Protein AF-0000000087440697 (afdb_homodimer)

Foldseek 3Di:
DCPCPDPLSVVLLVLLVVLVVVLVVVVVVAQFDPPDDLVVRLCNGPLLVQLVVLQVQLVVVDPVDLSSVLSNLVSVLSSQLSSLSSVLVNCCCVLANVVSCCSNPPLSVVLVVLVVVLVVLVVVLVVLVVVVVPDDPVCVVVCPVSVVVNVVSCVVNVVSVVVSVVSSVVVVVCVVVSVVSVVVNVVSVVVSVVSSVVSNVVSVVVSVVSVVVVVVD/DCPCPDPLSVVLLVLLVVLVVVLVVVVVVAQFDPPDDLVVRLCRGPLLVQLVVLQVQLVVVDPVDLSSVLSNLVSVLSSQLSSLSSVLVNCCCVLANVVSCCSNPPLSVVLVVLVVVLVVLVVVLVVLVVVVVPDDPVCVVVCVVSVVCNVVSCVVNVVSVVVSVVSSVVVVVCVVVSVVSVVVNVVSVVVSVVSSVVSNVVSVVVSVVSVVVVVVD

Sequence (434 aa):
NHQLNSPIERRMELVRLVSHNAHKRLVTCLQGHIGTEAEKRHKKLPLTALSQAMQDGGSQLGEESLIGKMMDVCGEAENRLASELMQHEVQLERDILEPLNQLAEVDIPNILRQRKQLAKLVLDYDSARARYCTRTPELYHLTHDTILTAASGDVHVFLPQDQLSADMYNFSSKEGDYARYYVILVEAQADYHRRSLAALEGVLPTIQDTESDKGLLNHQLNSPIERRMELVRLVSHNAHKRLVTCLQGHIGTEAEKRHKKLPLTALSQAMQDGGSQLGEESLIGKMMDVCGEAENRLASELMQHEVQLERDILEPLNQLAEVDIPNILRQRKQLAKLVLDYDSARARYCTRTPELYHLTHDTILTAASGDVHVFLPQDQLSADMYNFSSKEGDYARYYVILVEAQADYHRRSLAALEGVLPTIQDTESDKGLL

Radius of gyration: 35.98 Å; Cα contacts (8 Å, |Δi|>4): 447; chains: 2; bounding box: 51×128×80 Å

InterPro domains:
  IPR004148 BAR domain [PF03114] (8-207)
  IPR004148 BAR domain [PS51021] (1-216)
  IPR004148 BAR domain [SM00721] (3-209)
  IPR027267 AH/BAR domain superfamily [G3DSA:1.20.1270.60] (6-212)
  IPR027267 AH/BAR domain superfamily [SSF103657] (8-209)
  IPR047165 Rho GTPase-activating protein 17/44/SH3BP1-like [PTHR14130] (7-132)

Structure (mmCIF, N/CA/C/O backbone):
data_AF-0000000087440697-model_v1
#
loop_
_entity.id
_entity.type
_entity.pdbx_description
1 polymer 'Rho GTPase activating protein 17b'
#
loop_
_atom_site.group_PDB
_atom_site.id
_atom_site.type_symbol
_atom_site.label_atom_id
_atom_site.label_alt_id
_atom_site.label_comp_id
_atom_site.label_asym_id
_atom_site.label_entity_id
_atom_site.label_seq_id
_atom_site.pdbx_PDB_ins_code
_atom_site.Cartn_x
_atom_site.Cartn_y
_atom_site.Cartn_z
_atom_site.occupancy
_atom_site.B_iso_or_equiv
_atom_site.auth_seq_id
_atom_site.auth_comp_id
_atom_site.auth_asym_id
_atom_site.auth_atom_id
_atom_site.pdbx_PDB_model_num
ATOM 1 N N . ASN A 1 1 ? -19.766 42.406 14.82 1 26.94 1 ASN A N 1
ATOM 2 C CA . ASN A 1 1 ? -19.609 41.188 14.031 1 26.94 1 ASN A CA 1
ATOM 3 C C . ASN A 1 1 ? -18.141 40.844 13.805 1 26.94 1 ASN A C 1
ATOM 5 O O . ASN A 1 1 ? -17.531 41.312 12.836 1 26.94 1 ASN A O 1
ATOM 9 N N . HIS A 1 2 ? -17.141 40.938 14.695 1 36.47 2 HIS A N 1
ATOM 10 C CA . HIS A 1 2 ? -15.688 40.938 14.719 1 36.47 2 HIS A CA 1
ATOM 11 C C . HIS A 1 2 ? -15.109 39.656 14.148 1 36.47 2 HIS A C 1
ATOM 13 O O . HIS A 1 2 ? -15.234 38.594 14.75 1 36.47 2 HIS A O 1
ATOM 19 N N . GLN A 1 3 ? -15.039 39.344 12.766 1 42.44 3 GLN A N 1
ATOM 20 C CA . GLN A 1 3 ? -14.531 38.469 11.719 1 42.44 3 GLN A CA 1
ATOM 21 C C . GLN A 1 3 ? -13.172 37.875 12.109 1 42.44 3 GLN A C 1
ATOM 23 O O . GLN A 1 3 ? -12.453 38.438 12.922 1 42.44 3 GLN A O 1
ATOM 28 N N . LEU A 1 4 ? -12.844 36.656 12.078 1 46.19 4 LEU A N 1
ATOM 29 C CA . LEU A 1 4 ? -11.516 36.062 12.07 1 46.19 4 LEU A CA 1
ATOM 30 C C . LEU A 1 4 ? -10.484 37.031 11.523 1 46.19 4 LEU A C 1
ATOM 32 O O . LEU A 1 4 ? -10.383 37.219 10.305 1 46.19 4 LEU A O 1
ATOM 36 N N . ASN A 1 5 ? -10.453 38.344 12.117 1 55.78 5 ASN A N 1
ATOM 37 C CA . ASN A 1 5 ? -10 39.594 11.484 1 55.78 5 ASN A CA 1
ATOM 38 C C . ASN A 1 5 ? -8.477 39.656 11.406 1 55.78 5 ASN A C 1
ATOM 40 O O . ASN A 1 5 ? -7.922 40.438 10.648 1 55.78 5 ASN A O 1
ATOM 44 N N . SER A 1 6 ? -7.633 38.812 12.297 1 70.56 6 SER A N 1
ATOM 45 C CA . SER A 1 6 ? -6.199 39.062 12.211 1 70.56 6 SER A CA 1
ATOM 46 C C . SER A 1 6 ? -5.52 38.125 11.227 1 70.56 6 SER A C 1
ATOM 48 O O . SER A 1 6 ? -6.047 37.062 10.922 1 70.56 6 SER A O 1
ATOM 50 N N . PRO A 1 7 ? -4.723 38.625 10.414 1 80.69 7 PRO A N 1
ATOM 51 C CA . PRO A 1 7 ? -3.92 37.812 9.477 1 80.69 7 PRO A CA 1
ATOM 52 C C . PRO A 1 7 ? -3.42 36.531 10.086 1 80.69 7 PRO A C 1
ATOM 54 O O . PRO A 1 7 ? -3.391 35.5 9.406 1 80.69 7 PRO A O 1
ATOM 57 N N . ILE A 1 8 ? -3.346 36.438 11.352 1 83.81 8 ILE A N 1
ATOM 58 C CA . ILE A 1 8 ? -2.816 35.25 12.008 1 83.81 8 ILE A CA 1
ATOM 59 C C . ILE A 1 8 ? -3.922 34.219 12.164 1 83.81 8 ILE A C 1
ATOM 61 O O . ILE A 1 8 ? -3.674 33 12.023 1 83.81 8 ILE A O 1
ATOM 65 N N . GLU A 1 9 ? -5.113 34.625 12.438 1 85.69 9 GLU A N 1
ATOM 66 C CA . GLU A 1 9 ? -6.242 33.719 12.602 1 85.69 9 GLU A CA 1
ATOM 67 C C . GLU A 1 9 ? -6.555 33 11.297 1 85.69 9 GLU A C 1
ATOM 69 O O . GLU A 1 9 ? -6.828 31.781 11.305 1 85.69 9 GLU A O 1
ATOM 74 N N . ARG A 1 10 ? -6.578 33.719 10.344 1 89.5 10 ARG A N 1
ATOM 75 C CA . ARG A 1 10 ? -6.824 33.125 9.039 1 89.5 10 ARG A CA 1
ATOM 76 C C . ARG A 1 10 ? -5.762 32.094 8.703 1 89.5 10 ARG A C 1
ATOM 78 O O . ARG A 1 10 ? -6.074 31.016 8.18 1 89.5 10 ARG A O 1
ATOM 85 N N . ARG A 1 11 ? -4.551 32.344 8.984 1 91.19 11 ARG A N 1
ATOM 86 C CA . ARG A 1 11 ? -3.449 31.422 8.742 1 91.19 11 ARG A CA 1
ATOM 87 C C . ARG A 1 11 ? -3.605 30.156 9.578 1 91.19 11 ARG A C 1
ATOM 89 O O . ARG A 1 11 ? -3.365 29.047 9.094 1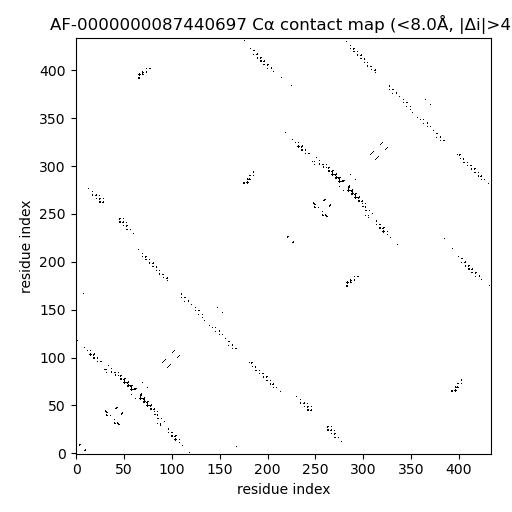 91.19 11 ARG A O 1
ATOM 96 N N . MET A 1 12 ? -3.979 30.359 10.781 1 93.12 12 MET A N 1
ATOM 97 C CA . MET A 1 12 ? -4.184 29.234 11.672 1 93.12 12 MET A CA 1
ATOM 98 C C . MET A 1 12 ? -5.262 28.297 11.133 1 93.12 12 MET A C 1
ATOM 100 O O . MET A 1 12 ? -5.094 27.078 11.133 1 93.12 12 MET A O 1
ATOM 104 N N . GLU A 1 13 ? -6.324 28.891 10.695 1 94.12 13 GLU A N 1
ATOM 105 C CA . GLU A 1 13 ? -7.414 28.094 10.148 1 94.12 13 GLU A CA 1
ATOM 106 C C . GLU A 1 13 ? -6.969 27.328 8.906 1 94.12 13 GLU A C 1
ATOM 108 O O . GLU A 1 13 ? -7.352 26.172 8.711 1 94.12 13 GLU A O 1
ATOM 113 N N . LEU A 1 14 ? -6.227 28.016 8.094 1 95.44 14 LEU A N 1
ATOM 114 C CA . LEU A 1 14 ? -5.727 27.375 6.883 1 95.44 14 LEU A CA 1
ATOM 115 C C . LEU A 1 14 ? -4.781 26.234 7.223 1 95.44 14 LEU A C 1
ATOM 117 O O . LEU A 1 14 ? -4.859 25.156 6.621 1 95.44 14 LEU A O 1
ATOM 121 N N . VAL A 1 15 ? -3.863 26.438 8.172 1 96.44 15 VAL A N 1
ATOM 122 C CA . VAL A 1 15 ? -2.934 25.406 8.602 1 96.44 15 VAL A CA 1
ATOM 123 C C . VAL A 1 15 ? -3.709 24.219 9.164 1 96.44 15 VAL A C 1
ATOM 125 O O . VAL A 1 15 ? -3.367 23.062 8.898 1 96.44 15 VAL A O 1
ATOM 128 N N . ARG A 1 16 ? -4.695 24.484 9.953 1 97.38 16 ARG A N 1
ATOM 129 C CA . ARG A 1 16 ? -5.555 23.438 10.492 1 97.38 16 ARG A CA 1
ATOM 130 C C . ARG A 1 16 ? -6.164 22.594 9.367 1 97.38 16 ARG A C 1
ATOM 132 O O . ARG A 1 16 ? -6.09 21.375 9.398 1 97.38 16 ARG A O 1
ATOM 139 N N . LEU A 1 17 ? -6.734 23.297 8.406 1 97.94 17 LEU A N 1
ATOM 140 C CA . LEU A 1 17 ? -7.434 22.641 7.309 1 97.94 17 LEU A CA 1
ATOM 141 C C . LEU A 1 17 ? -6.477 21.766 6.496 1 97.94 17 LEU A C 1
ATOM 143 O O . LEU A 1 17 ? -6.785 20.609 6.195 1 97.94 17 LEU A O 1
ATOM 147 N N . VAL A 1 18 ? -5.371 22.328 6.125 1 97.81 18 VAL A N 1
ATOM 148 C CA . VAL A 1 18 ? -4.445 21.594 5.266 1 97.81 18 VAL A CA 1
ATOM 149 C C . VAL A 1 18 ? -3.848 20.422 6.031 1 97.81 18 VAL A C 1
ATOM 151 O O . VAL A 1 18 ? -3.604 19.359 5.457 1 97.81 18 VAL A O 1
ATOM 154 N N . SER A 1 19 ? -3.594 20.578 7.32 1 98.19 19 SER A N 1
ATOM 155 C CA . SER A 1 19 ? -3.1 19.484 8.148 1 98.19 19 SER A CA 1
ATOM 156 C C . SER A 1 19 ? -4.129 18.359 8.25 1 98.19 19 SER A C 1
ATOM 158 O O . SER A 1 19 ? -3.781 17.188 8.18 1 98.19 19 SER A O 1
ATOM 160 N N . HIS A 1 20 ? -5.34 18.766 8.398 1 98.44 20 HIS A N 1
ATOM 161 C CA . HIS A 1 20 ? -6.43 17.797 8.461 1 98.44 20 HIS A CA 1
ATOM 162 C C . HIS A 1 20 ? -6.523 16.984 7.164 1 98.44 20 HIS A C 1
ATOM 164 O O . HIS A 1 20 ? -6.637 15.766 7.199 1 98.44 20 HIS A O 1
ATOM 170 N N . ASN A 1 21 ? -6.508 17.641 6.102 1 98.44 21 ASN A N 1
ATOM 171 C CA . ASN A 1 21 ? -6.621 16.984 4.805 1 98.44 21 ASN A CA 1
ATOM 172 C C . ASN A 1 21 ? -5.449 16.031 4.551 1 98.44 21 ASN A C 1
ATOM 174 O O . ASN A 1 21 ? -5.645 14.906 4.082 1 98.44 21 ASN A O 1
ATOM 178 N N . ALA A 1 22 ? -4.25 16.516 4.805 1 98.38 22 ALA A N 1
ATOM 179 C CA . ALA A 1 22 ? -3.066 15.672 4.633 1 98.38 22 ALA A CA 1
ATOM 180 C C . ALA A 1 22 ? -3.145 14.43 5.52 1 98.38 22 ALA A C 1
ATOM 182 O O . ALA A 1 22 ? -2.805 13.328 5.086 1 98.38 22 ALA A O 1
ATOM 183 N N . HIS A 1 23 ? -3.582 14.656 6.754 1 98.38 23 HIS A N 1
ATOM 184 C CA . HIS A 1 23 ? -3.754 13.547 7.684 1 98.38 23 HIS A CA 1
ATOM 185 C C . HIS A 1 23 ? -4.723 12.508 7.133 1 98.38 23 HIS A C 1
ATOM 187 O O . HIS A 1 23 ? -4.398 11.32 7.082 1 98.38 23 HIS A O 1
ATOM 193 N N . LYS A 1 24 ? -5.84 12.953 6.734 1 98.31 24 LYS A N 1
ATOM 194 C CA . LYS A 1 24 ? -6.891 12.078 6.234 1 98.31 24 LYS A CA 1
ATOM 195 C C . LYS A 1 24 ? -6.398 11.25 5.051 1 98.31 24 LYS A C 1
ATOM 197 O O . LYS A 1 24 ? -6.621 10.039 5 1 98.31 24 LYS A O 1
ATOM 202 N N . ARG A 1 25 ? -5.777 11.867 4.125 1 98.44 25 ARG A N 1
ATOM 203 C CA . ARG A 1 25 ? -5.305 11.18 2.928 1 98.44 25 ARG A CA 1
ATOM 204 C C . ARG A 1 25 ? -4.176 10.211 3.264 1 98.44 25 ARG A C 1
ATOM 206 O O . ARG A 1 25 ? -4.086 9.125 2.68 1 98.44 25 ARG A O 1
ATOM 213 N N . LEU A 1 26 ? -3.264 10.617 4.148 1 98.31 26 LEU A N 1
ATOM 214 C CA . LEU A 1 26 ? -2.166 9.742 4.531 1 98.31 26 LEU A CA 1
ATOM 215 C C . LEU A 1 26 ? -2.689 8.477 5.195 1 98.31 26 LEU A C 1
ATOM 217 O O . LEU A 1 26 ? -2.154 7.387 4.973 1 98.31 26 LEU A O 1
ATOM 221 N N . VAL A 1 27 ? -3.75 8.602 5.984 1 97.69 27 VAL A N 1
ATOM 222 C CA . VAL A 1 27 ? -4.371 7.461 6.648 1 97.69 27 VAL A CA 1
ATOM 223 C C . VAL A 1 27 ? -4.797 6.43 5.605 1 97.69 27 VAL A C 1
ATOM 225 O O . VAL A 1 27 ? -4.621 5.227 5.809 1 97.69 27 VAL A O 1
ATOM 228 N N . THR A 1 28 ? -5.297 6.852 4.48 1 97.06 28 THR A N 1
ATOM 229 C CA . THR A 1 28 ? -5.805 5.957 3.443 1 97.06 28 THR A CA 1
ATOM 230 C C . THR A 1 28 ? -4.656 5.254 2.727 1 97.06 28 THR A C 1
ATOM 232 O O . THR A 1 28 ? -4.867 4.254 2.037 1 97.06 28 THR A O 1
ATOM 235 N N . CYS A 1 29 ? -3.434 5.77 2.881 1 96.75 29 CYS A N 1
ATOM 236 C CA . CYS A 1 29 ? -2.273 5.191 2.213 1 96.75 29 CYS A CA 1
ATOM 237 C C . CYS A 1 29 ? -1.708 4.023 3.016 1 96.75 29 CYS A C 1
ATOM 239 O O . CYS A 1 29 ? -0.913 3.236 2.5 1 96.75 29 CYS A O 1
ATOM 241 N N . LEU A 1 30 ? -2.041 3.934 4.266 1 95.12 30 LEU A N 1
ATOM 242 C CA . LEU A 1 30 ? -1.505 2.885 5.125 1 95.12 30 LEU A CA 1
ATOM 243 C C . LEU A 1 30 ? -2.289 1.588 4.953 1 95.12 30 LEU A C 1
ATOM 245 O O . LEU A 1 30 ? -3.512 1.614 4.793 1 95.12 30 LEU A O 1
ATOM 249 N N . GLN A 1 31 ? -1.649 0.537 5.023 1 93.06 31 GLN A N 1
ATOM 250 C CA . GLN A 1 31 ? -2.279 -0.767 4.848 1 93.06 31 GLN A CA 1
ATOM 251 C C . GLN A 1 31 ? -2.604 -1.41 6.195 1 93.06 31 GLN A C 1
ATOM 253 O O . GLN A 1 31 ? -3.508 -2.242 6.289 1 93.06 31 GLN A O 1
ATOM 258 N N . GLY A 1 32 ? -1.918 -1.052 7.172 1 89.38 32 GLY A N 1
ATOM 259 C CA . GLY A 1 32 ? -2.145 -1.592 8.5 1 89.38 32 GLY A CA 1
ATOM 260 C C . GLY A 1 32 ? -3.178 -0.812 9.297 1 89.38 32 GLY A C 1
ATOM 261 O O . GLY A 1 32 ? -3.508 0.323 8.945 1 89.38 32 GLY A O 1
ATOM 262 N 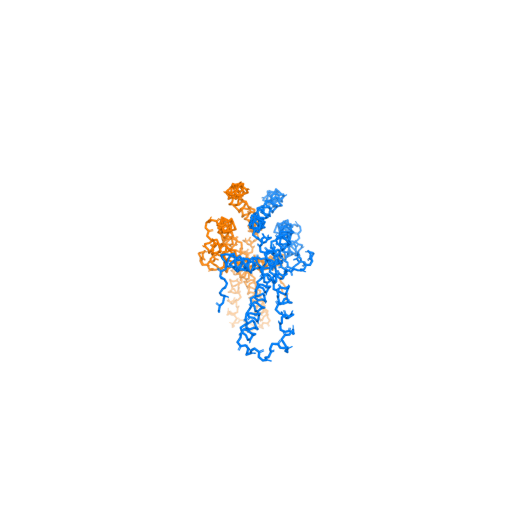N . HIS A 1 33 ? -3.688 -1.417 10.344 1 85.81 33 HIS A N 1
ATOM 263 C CA . HIS A 1 33 ? -4.66 -0.764 11.211 1 85.81 33 HIS A CA 1
ATOM 264 C C . HIS A 1 33 ? -3.98 0.217 12.164 1 85.81 33 HIS A C 1
ATOM 266 O O . HIS A 1 33 ? -3.174 -0.184 13.008 1 85.81 33 HIS A O 1
ATOM 272 N N . ILE A 1 34 ? -4.387 1.312 12.102 1 87 34 ILE A N 1
ATOM 273 C CA . ILE A 1 34 ? -3.82 2.385 12.906 1 87 34 ILE A CA 1
ATOM 274 C C . ILE A 1 34 ? -4.129 2.135 14.383 1 87 34 ILE A C 1
ATOM 276 O O . ILE A 1 34 ? -5.246 1.743 14.734 1 87 34 ILE A O 1
ATOM 280 N N . GLY A 1 35 ? -3.188 2.418 15.289 1 86.94 35 GLY A N 1
ATOM 281 C CA . GLY A 1 35 ? -3.396 2.318 16.734 1 86.94 35 GLY A CA 1
ATOM 282 C C . GLY A 1 35 ? -3.188 0.917 17.266 1 86.94 35 GLY A C 1
ATOM 283 O O . GLY A 1 35 ? -3.363 0.673 18.469 1 86.94 35 GLY A O 1
ATOM 284 N N . THR A 1 36 ? -2.896 0 16.406 1 88.38 36 THR A N 1
ATOM 285 C CA . THR A 1 36 ? -2.695 -1.382 16.828 1 88.38 36 THR A CA 1
ATOM 286 C C . THR A 1 36 ? -1.221 -1.647 17.125 1 88.38 36 THR A C 1
ATOM 288 O O . THR A 1 36 ? -0.343 -0.969 16.578 1 88.38 36 THR A O 1
ATOM 291 N N . GLU A 1 37 ? -1.002 -2.586 17.969 1 91.12 37 GLU A N 1
ATOM 292 C CA . GLU A 1 37 ? 0.368 -2.982 18.281 1 91.12 37 GLU A CA 1
ATOM 293 C C . GLU A 1 37 ? 1.081 -3.533 17.062 1 91.12 37 GLU A C 1
ATOM 295 O O . GLU A 1 37 ? 0.444 -4.094 16.156 1 91.12 37 GLU A O 1
ATOM 300 N N . ALA A 1 38 ? 2.391 -3.441 17.031 1 90.06 38 ALA A N 1
ATOM 301 C CA . ALA A 1 38 ? 3.229 -3.756 15.875 1 90.06 38 ALA A CA 1
ATOM 302 C C . ALA A 1 38 ? 3.02 -5.199 15.422 1 90.06 38 ALA A C 1
ATOM 304 O O . ALA A 1 38 ? 2.865 -5.465 14.227 1 90.06 38 ALA A O 1
ATOM 305 N N . GLU A 1 39 ? 2.986 -6.117 16.344 1 91.75 39 GLU A N 1
ATOM 306 C CA . GLU A 1 39 ? 2.865 -7.531 15.992 1 91.75 39 GLU A CA 1
ATOM 307 C C . GLU A 1 39 ? 1.515 -7.824 15.352 1 91.75 39 GLU A C 1
ATOM 309 O O . GLU A 1 39 ? 1.438 -8.57 14.367 1 91.75 39 GLU A O 1
ATOM 314 N N . LYS A 1 40 ? 0.496 -7.328 16 1 93.88 40 LYS A N 1
ATOM 315 C CA . LYS A 1 40 ? -0.843 -7.52 15.453 1 93.88 40 LYS A CA 1
ATOM 316 C C . LYS A 1 40 ? -0.977 -6.848 14.094 1 93.88 40 LYS A C 1
ATOM 318 O O . LYS A 1 40 ? -1.62 -7.387 13.188 1 93.88 40 LYS A O 1
ATOM 323 N N . ARG A 1 41 ? -0.348 -5.707 13.922 1 94.25 41 ARG A N 1
ATOM 324 C CA . ARG A 1 41 ? -0.374 -4.988 12.656 1 94.25 41 ARG A CA 1
ATOM 325 C C . ARG A 1 41 ? 0.33 -5.781 11.562 1 94.25 41 ARG A C 1
ATOM 327 O O . ARG A 1 41 ? -0.158 -5.855 10.43 1 94.25 41 ARG A O 1
ATOM 334 N N . HIS A 1 42 ? 1.446 -6.336 11.883 1 95.94 42 HIS A N 1
ATOM 335 C CA . HIS A 1 42 ? 2.207 -7.141 10.938 1 95.94 42 HIS A CA 1
ATOM 336 C C . HIS A 1 42 ? 1.369 -8.297 10.398 1 95.94 42 HIS A C 1
ATOM 338 O O . HIS A 1 42 ? 1.327 -8.531 9.188 1 95.94 42 HIS A O 1
ATOM 344 N N . LYS A 1 43 ? 0.688 -8.977 11.273 1 95.62 43 LYS A N 1
ATOM 345 C CA . LYS A 1 43 ? -0.087 -10.164 10.922 1 95.62 43 LYS A CA 1
ATOM 346 C C . LYS A 1 43 ? -1.256 -9.812 10.008 1 95.62 43 LYS A C 1
ATOM 348 O O . LYS A 1 43 ? -1.687 -10.633 9.195 1 95.62 43 LYS A O 1
ATOM 353 N N . LYS A 1 44 ? -1.712 -8.633 10.047 1 95.31 44 LYS A N 1
ATOM 354 C CA . LYS A 1 44 ? -2.912 -8.234 9.32 1 95.31 44 LYS A CA 1
ATOM 355 C C . LYS A 1 44 ? -2.557 -7.621 7.969 1 95.31 44 LYS A C 1
ATOM 357 O O . LYS A 1 44 ? -3.439 -7.359 7.148 1 95.31 44 LYS A O 1
ATOM 362 N N . LEU A 1 45 ? -1.271 -7.438 7.727 1 97.31 45 LEU A N 1
ATOM 363 C CA . LEU A 1 45 ? -0.847 -6.852 6.457 1 97.31 45 LEU A CA 1
ATOM 364 C C . LEU A 1 45 ? -1.092 -7.816 5.305 1 97.31 45 LEU A C 1
ATOM 366 O O . LEU A 1 45 ? -0.811 -9.016 5.418 1 97.31 45 LEU A O 1
ATOM 370 N N . PRO A 1 46 ? -1.661 -7.301 4.219 1 97.44 46 PRO A N 1
ATOM 371 C CA . PRO A 1 46 ? -1.806 -8.148 3.033 1 97.44 46 PRO A CA 1
ATOM 372 C C . PRO A 1 46 ? -0.494 -8.805 2.615 1 97.44 46 PRO A C 1
ATOM 374 O O . PRO A 1 46 ? -0.488 -9.969 2.199 1 97.44 46 PRO A O 1
ATOM 377 N N . LEU A 1 47 ? 0.564 -8.133 2.768 1 97.75 47 LEU A N 1
ATOM 378 C CA . LEU A 1 47 ? 1.875 -8.664 2.406 1 97.75 47 LEU A CA 1
ATOM 379 C C . LEU A 1 47 ? 2.23 -9.867 3.271 1 97.75 47 LEU A C 1
ATOM 381 O O . LEU A 1 47 ? 2.869 -10.805 2.797 1 97.75 47 LEU A O 1
ATOM 385 N N . THR A 1 48 ? 1.855 -9.789 4.531 1 98.44 48 THR A N 1
ATOM 386 C CA . THR A 1 48 ? 2.076 -10.938 5.41 1 98.44 48 THR A CA 1
ATOM 387 C C . THR A 1 48 ? 1.257 -12.133 4.945 1 98.44 48 THR A C 1
ATOM 389 O O . THR A 1 48 ? 1.748 -13.266 4.945 1 98.44 48 THR A O 1
ATOM 392 N N . ALA A 1 49 ? 0.062 -11.875 4.566 1 98.44 49 ALA A N 1
ATOM 393 C CA . ALA A 1 49 ? -0.801 -12.945 4.07 1 98.44 49 ALA A CA 1
ATOM 394 C C . ALA A 1 49 ? -0.225 -13.578 2.805 1 98.44 49 ALA A C 1
ATOM 396 O O . ALA A 1 49 ? -0.289 -14.797 2.627 1 98.44 49 ALA A O 1
ATOM 397 N N . LEU A 1 50 ? 0.312 -12.781 1.956 1 98.56 50 LEU A N 1
ATOM 398 C CA . LEU A 1 50 ? 0.963 -13.281 0.75 1 98.56 50 LEU A CA 1
ATOM 399 C C . LEU A 1 50 ? 2.164 -14.156 1.102 1 98.56 50 LEU A C 1
ATOM 401 O O . LEU A 1 50 ? 2.332 -15.242 0.542 1 98.56 50 LEU A O 1
ATOM 405 N N . SER A 1 51 ? 2.98 -13.641 1.995 1 98.62 51 SER A N 1
ATOM 406 C CA . SER A 1 51 ? 4.137 -14.406 2.451 1 98.62 51 SER A CA 1
ATOM 407 C C . SER A 1 51 ? 3.727 -15.781 2.969 1 98.62 51 SER A C 1
ATOM 409 O O . SER A 1 51 ? 4.312 -16.797 2.588 1 98.62 51 SER A O 1
ATOM 411 N N . GLN A 1 52 ? 2.709 -15.766 3.746 1 98.56 52 GLN A N 1
ATOM 412 C CA . GLN A 1 52 ? 2.246 -17.016 4.344 1 98.56 52 GLN A CA 1
ATOM 413 C C . GLN A 1 52 ? 1.706 -17.969 3.281 1 98.56 52 GLN A C 1
ATOM 415 O O . GLN A 1 52 ? 1.959 -19.172 3.334 1 98.56 52 GLN A O 1
ATOM 420 N N . ALA A 1 53 ? 0.974 -17.438 2.385 1 98.5 53 ALA A N 1
ATOM 421 C CA . ALA A 1 53 ? 0.441 -18.25 1.3 1 98.5 53 ALA A CA 1
ATOM 422 C C . ALA A 1 53 ? 1.566 -18.891 0.494 1 98.5 53 ALA A C 1
ATOM 424 O O . ALA A 1 53 ? 1.48 -20.062 0.12 1 98.5 53 ALA A O 1
ATOM 425 N N . MET A 1 54 ? 2.604 -18.172 0.229 1 97.88 54 MET A N 1
ATOM 426 C CA . MET A 1 54 ? 3.734 -18.672 -0.547 1 97.88 54 MET A CA 1
ATOM 427 C C . MET A 1 54 ? 4.512 -19.719 0.24 1 97.88 54 MET A C 1
ATOM 429 O O . MET A 1 54 ? 4.871 -20.781 -0.3 1 97.88 54 MET A O 1
ATOM 433 N N . GLN A 1 55 ? 4.695 -19.469 1.485 1 97.81 55 GLN A N 1
ATOM 434 C CA . GLN A 1 55 ? 5.414 -20.422 2.314 1 97.81 55 GLN A CA 1
ATOM 435 C C . GLN A 1 55 ? 4.613 -21.719 2.475 1 97.81 55 GLN A C 1
ATOM 437 O O . GLN A 1 55 ? 5.184 -22.812 2.436 1 97.81 55 GLN A O 1
ATOM 442 N N . ASP A 1 56 ? 3.326 -21.547 2.66 1 98.06 56 ASP A N 1
ATOM 443 C CA . ASP A 1 56 ? 2.455 -22.719 2.721 1 98.06 56 ASP A CA 1
ATOM 444 C C . ASP A 1 56 ? 2.52 -23.516 1.422 1 98.06 56 ASP A C 1
ATOM 446 O O . ASP A 1 56 ? 2.588 -24.75 1.447 1 98.06 56 ASP A O 1
ATOM 450 N N . GLY A 1 57 ? 2.484 -22.812 0.339 1 97.38 57 GLY A N 1
ATOM 451 C CA . GLY A 1 57 ? 2.598 -23.469 -0.952 1 97.38 57 GLY A CA 1
ATOM 452 C C . GLY A 1 57 ? 3.914 -24.203 -1.137 1 97.38 57 GLY A C 1
ATOM 453 O O . GLY A 1 57 ? 3.938 -25.328 -1.609 1 97.38 57 GLY A O 1
ATOM 454 N N . GLY A 1 58 ? 5.004 -23.531 -0.71 1 96.12 58 GLY A N 1
ATOM 455 C CA . GLY A 1 58 ? 6.301 -24.188 -0.758 1 96.12 58 GLY A CA 1
ATOM 456 C C . GLY A 1 58 ? 6.359 -25.453 0.058 1 96.12 58 GLY A C 1
ATOM 457 O O . GLY A 1 58 ? 6.914 -26.469 -0.392 1 96.12 58 GLY A O 1
ATOM 458 N N . SER A 1 59 ? 5.758 -25.453 1.195 1 96.69 59 SER A N 1
ATOM 459 C CA . SER A 1 59 ? 5.734 -26.625 2.076 1 96.69 59 SER A CA 1
ATOM 460 C C . SER A 1 59 ? 4.906 -27.75 1.479 1 96.69 59 SER A C 1
ATOM 462 O O . SER A 1 59 ? 5.27 -28.922 1.595 1 96.69 59 SER A O 1
ATOM 464 N N . GLN A 1 60 ? 3.838 -27.469 0.818 1 96 60 GLN A N 1
ATOM 465 C CA . GLN A 1 60 ? 2.945 -28.453 0.229 1 96 60 GLN A CA 1
ATOM 466 C C . GLN A 1 60 ? 3.596 -29.141 -0.972 1 96 60 GLN A C 1
ATOM 468 O O . GLN A 1 60 ? 3.451 -30.344 -1.159 1 96 60 GLN A O 1
ATOM 473 N N . LEU A 1 61 ? 4.305 -28.359 -1.771 1 93.81 61 LEU A N 1
ATOM 474 C CA . LEU A 1 61 ? 4.938 -28.891 -2.971 1 93.81 61 LEU A CA 1
ATOM 475 C C . LEU A 1 61 ? 6.207 -29.672 -2.619 1 93.81 61 LEU A C 1
ATOM 477 O O . LEU A 1 61 ? 6.582 -30.609 -3.324 1 93.81 61 LEU A O 1
ATOM 481 N N . GLY A 1 62 ? 6.836 -29.281 -1.555 1 89.56 62 GLY A N 1
ATOM 482 C CA . GLY A 1 62 ? 8.016 -29.984 -1.081 1 89.56 62 GLY A CA 1
ATOM 483 C C . GLY A 1 62 ? 9.312 -29.359 -1.566 1 89.56 62 GLY A C 1
ATOM 484 O O . GLY A 1 62 ? 9.32 -28.594 -2.535 1 89.56 62 GLY A O 1
ATOM 485 N N . GLU A 1 63 ? 10.422 -29.75 -0.958 1 81.69 63 GLU A N 1
ATOM 486 C CA . GLU A 1 63 ? 11.742 -29.172 -1.198 1 81.69 63 GLU A CA 1
ATOM 487 C C . GLU A 1 63 ? 12.312 -29.641 -2.535 1 81.69 63 GLU A C 1
ATOM 489 O O . GLU A 1 63 ? 13.203 -28.984 -3.094 1 81.69 63 GLU A O 1
ATOM 494 N N . GLU A 1 64 ? 11.797 -30.734 -3.025 1 85.94 64 GLU A N 1
ATOM 495 C CA . GLU A 1 64 ? 12.305 -31.266 -4.285 1 85.94 64 GLU A CA 1
ATOM 496 C C . GLU A 1 64 ? 11.68 -30.547 -5.48 1 85.94 64 GLU A C 1
ATOM 498 O O . GLU A 1 64 ? 12.188 -30.641 -6.602 1 85.94 64 GLU A O 1
ATOM 503 N N . SER A 1 65 ? 10.641 -29.859 -5.262 1 89 65 SER A N 1
ATOM 504 C CA . SER A 1 65 ? 9.953 -29.109 -6.309 1 89 65 SER A CA 1
ATOM 505 C C . SER A 1 65 ? 10.586 -27.734 -6.5 1 89 65 SER A C 1
ATOM 507 O O . SER A 1 65 ? 10.703 -26.953 -5.547 1 89 65 SER A O 1
ATOM 509 N N . LEU A 1 66 ? 11 -27.453 -7.707 1 89.25 66 LEU A N 1
ATOM 510 C CA . LEU A 1 66 ? 11.57 -26.141 -8 1 89.25 66 LEU A CA 1
ATOM 511 C C . LEU A 1 66 ? 10.586 -25.031 -7.668 1 89.25 66 LEU A C 1
ATOM 513 O O . LEU A 1 66 ? 10.977 -24 -7.098 1 89.25 66 LEU A O 1
ATOM 517 N N . ILE A 1 67 ? 9.359 -25.25 -8.008 1 93.56 67 ILE A N 1
ATOM 518 C CA . ILE A 1 67 ? 8.312 -24.281 -7.715 1 93.56 67 ILE A CA 1
ATOM 519 C C . ILE A 1 67 ? 8.211 -24.062 -6.207 1 93.56 67 ILE A C 1
ATOM 521 O O . ILE A 1 67 ? 8.164 -22.938 -5.73 1 93.56 67 ILE A O 1
ATOM 525 N N . GLY A 1 68 ? 8.188 -25.188 -5.484 1 94.75 68 GLY A N 1
ATOM 526 C CA . GLY A 1 68 ? 8.102 -25.109 -4.035 1 94.75 68 GLY A CA 1
ATOM 527 C C . GLY A 1 68 ? 9.266 -24.375 -3.406 1 94.75 68 GLY A C 1
ATOM 528 O O . GLY A 1 68 ? 9.07 -23.547 -2.512 1 94.75 68 GLY A O 1
ATOM 529 N N . LYS A 1 69 ? 10.414 -24.656 -3.875 1 92.75 69 LYS A N 1
ATOM 530 C CA . LYS A 1 69 ? 11.617 -23.984 -3.371 1 92.75 69 LYS A CA 1
ATOM 531 C C . LYS A 1 69 ? 11.547 -22.484 -3.602 1 92.75 69 LYS A C 1
ATOM 533 O O . LYS A 1 69 ? 11.859 -21.688 -2.701 1 92.75 69 LYS A O 1
ATOM 538 N N . MET A 1 70 ? 11.172 -22.078 -4.766 1 93.56 70 MET A N 1
ATOM 539 C CA . MET A 1 70 ? 11.086 -20.656 -5.09 1 93.56 70 MET A CA 1
ATOM 540 C C . MET A 1 70 ? 10.008 -19.984 -4.262 1 93.56 70 MET A C 1
ATOM 542 O O . MET A 1 70 ? 10.195 -18.859 -3.787 1 93.56 70 MET A O 1
ATOM 546 N N . MET A 1 71 ? 8.898 -20.672 -4.09 1 95.56 71 MET A N 1
ATOM 547 C CA . MET A 1 71 ? 7.824 -20.125 -3.268 1 95.56 71 MET A CA 1
ATOM 548 C C . MET A 1 71 ? 8.297 -19.891 -1.839 1 95.56 71 MET A C 1
ATOM 550 O O . MET A 1 71 ? 7.984 -18.859 -1.238 1 95.56 71 MET A O 1
ATOM 554 N N . ASP A 1 72 ? 9.055 -20.781 -1.369 1 94.94 72 ASP A N 1
ATOM 555 C CA . ASP A 1 72 ? 9.547 -20.688 0.002 1 94.94 72 ASP A CA 1
ATOM 556 C C . ASP A 1 72 ? 10.516 -19.516 0.155 1 94.94 72 ASP A C 1
ATOM 558 O O . ASP A 1 72 ? 10.344 -18.672 1.031 1 94.94 72 ASP A O 1
ATOM 562 N N . VAL A 1 73 ? 11.484 -19.438 -0.698 1 93.81 73 VAL A N 1
ATOM 563 C CA . VAL A 1 73 ? 12.516 -18.406 -0.62 1 93.81 73 VAL A CA 1
ATOM 564 C C . VAL A 1 73 ? 11.898 -17.031 -0.862 1 93.81 73 VAL A C 1
ATOM 566 O O . VAL A 1 73 ? 12.172 -16.094 -0.121 1 93.81 73 VAL A O 1
ATOM 569 N N . CYS A 1 74 ? 11.07 -16.969 -1.878 1 96.12 74 CYS A N 1
ATOM 570 C CA 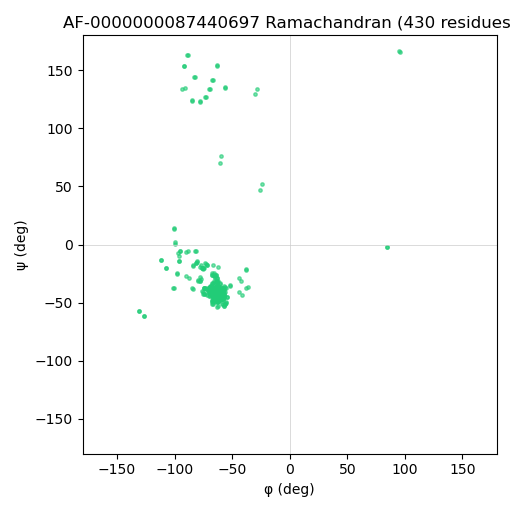. CYS A 1 74 ? 10.43 -15.695 -2.18 1 96.12 74 CYS A CA 1
ATOM 571 C C . CYS A 1 74 ? 9.422 -15.32 -1.095 1 96.12 74 CYS A C 1
ATOM 573 O O . CYS A 1 74 ? 9.242 -14.141 -0.792 1 96.12 74 CYS A O 1
ATOM 575 N N . GLY A 1 75 ? 8.719 -16.328 -0.526 1 97.25 75 GLY A N 1
ATOM 576 C CA . GLY A 1 75 ? 7.828 -16.062 0.591 1 97.25 75 GLY A CA 1
ATOM 577 C C . GLY A 1 75 ? 8.523 -15.453 1.788 1 97.25 75 GLY A C 1
ATOM 578 O O . GLY A 1 75 ? 7.965 -14.594 2.469 1 97.25 75 GLY A O 1
ATOM 579 N N . GLU A 1 76 ? 9.711 -15.883 2.035 1 96.25 76 GLU A N 1
ATOM 580 C CA . GLU A 1 76 ? 10.508 -15.305 3.115 1 96.25 76 GLU A CA 1
ATOM 581 C C . GLU A 1 76 ? 10.867 -13.852 2.818 1 96.25 76 GLU A C 1
ATOM 583 O O . GLU A 1 76 ? 10.867 -13.008 3.723 1 96.25 76 GLU A O 1
ATOM 588 N N . ALA A 1 77 ? 11.234 -13.609 1.615 1 97.12 77 ALA A N 1
ATOM 589 C CA . ALA A 1 77 ? 11.523 -12.234 1.203 1 97.12 77 ALA A CA 1
ATOM 590 C C . ALA A 1 77 ? 10.312 -11.336 1.421 1 97.12 77 ALA A C 1
ATOM 592 O O . ALA A 1 77 ? 10.445 -10.203 1.899 1 97.12 77 ALA A O 1
ATOM 593 N N . GLU A 1 78 ? 9.109 -11.891 1.082 1 98.06 78 GLU A N 1
ATOM 594 C CA . GLU A 1 78 ? 7.883 -11.133 1.291 1 98.06 78 GLU A CA 1
ATOM 595 C C . GLU A 1 78 ? 7.66 -10.836 2.771 1 98.06 78 GLU A C 1
ATOM 597 O O . GLU A 1 78 ? 7.137 -9.781 3.127 1 98.06 78 GLU A O 1
ATOM 602 N N . ASN A 1 79 ? 8.047 -11.766 3.564 1 97.88 79 ASN A N 1
ATOM 603 C CA . ASN A 1 79 ? 7.902 -11.562 5.004 1 97.88 79 ASN A CA 1
ATOM 604 C C . ASN A 1 79 ? 8.805 -10.438 5.5 1 97.88 79 ASN A C 1
ATOM 606 O O . ASN A 1 79 ? 8.414 -9.664 6.375 1 97.88 79 ASN A O 1
ATOM 610 N N . ARG A 1 80 ? 9.961 -10.367 5.027 1 97.62 80 ARG A N 1
ATOM 611 C CA . ARG A 1 80 ? 10.867 -9.281 5.371 1 97.62 80 ARG A CA 1
ATOM 612 C C . ARG A 1 80 ? 10.312 -7.934 4.914 1 97.62 80 ARG A C 1
ATOM 614 O O . ARG A 1 80 ? 10.398 -6.941 5.641 1 97.62 80 ARG A O 1
ATOM 621 N N . LEU A 1 81 ? 9.781 -7.977 3.723 1 98.25 81 LEU A N 1
ATOM 622 C CA . LEU A 1 81 ? 9.156 -6.758 3.213 1 98.25 81 LEU A CA 1
ATOM 623 C C . LEU A 1 81 ? 7.996 -6.328 4.102 1 98.25 81 LEU A C 1
ATOM 625 O O . LEU A 1 81 ? 7.812 -5.137 4.359 1 98.25 81 LEU A O 1
ATOM 629 N N . ALA A 1 82 ? 7.23 -7.297 4.551 1 98.19 82 ALA A N 1
ATOM 630 C CA . ALA A 1 82 ? 6.105 -7 5.438 1 98.19 82 ALA A CA 1
ATOM 631 C C . ALA A 1 82 ? 6.59 -6.367 6.742 1 98.19 82 ALA A C 1
ATOM 633 O O . ALA A 1 82 ? 5.961 -5.441 7.258 1 98.19 82 ALA A O 1
ATOM 634 N N . SER A 1 83 ? 7.672 -6.828 7.23 1 98 83 SER A N 1
ATOM 635 C CA . SER A 1 83 ? 8.242 -6.285 8.461 1 98 83 SER A CA 1
ATOM 636 C C . SER A 1 83 ? 8.695 -4.84 8.273 1 98 83 SER A C 1
ATOM 638 O O . SER A 1 83 ? 8.438 -3.988 9.125 1 98 83 SER A O 1
ATOM 640 N N . GLU A 1 84 ? 9.328 -4.582 7.168 1 98.19 84 GLU A N 1
ATOM 641 C CA . GLU A 1 84 ? 9.75 -3.221 6.867 1 98.19 84 GLU A CA 1
ATOM 642 C C . GLU A 1 84 ? 8.547 -2.295 6.695 1 98.19 84 GLU A C 1
ATOM 644 O O . GLU A 1 84 ? 8.57 -1.15 7.152 1 98.19 84 GLU A O 1
ATOM 649 N N . LEU A 1 85 ? 7.562 -2.826 6.02 1 97.94 85 LEU A N 1
ATOM 650 C CA . LEU A 1 85 ? 6.355 -2.033 5.812 1 97.94 85 LEU A CA 1
ATOM 651 C C . LEU A 1 85 ? 5.684 -1.716 7.145 1 97.94 85 LEU A C 1
ATOM 653 O O . LEU A 1 85 ? 5.266 -0.58 7.379 1 97.94 85 LEU A O 1
ATOM 657 N N . MET A 1 86 ? 5.586 -2.672 7.98 1 97.38 86 MET A N 1
ATOM 658 C CA . MET A 1 86 ? 4.977 -2.484 9.297 1 97.38 86 MET A CA 1
ATOM 659 C C . MET A 1 86 ? 5.711 -1.411 10.086 1 97.38 86 MET A C 1
ATOM 661 O O . MET A 1 86 ? 5.09 -0.49 10.625 1 97.38 86 MET A O 1
ATOM 665 N N . GLN A 1 87 ? 7.02 -1.472 10.117 1 97.56 87 GLN A N 1
ATOM 666 C CA . GLN A 1 87 ? 7.824 -0.492 10.844 1 97.56 87 GLN A CA 1
ATOM 667 C C . GLN A 1 87 ? 7.641 0.906 10.258 1 97.56 87 GLN A C 1
ATOM 669 O O . GLN A 1 87 ? 7.559 1.888 11 1 97.56 87 GLN A O 1
ATOM 674 N N . HIS A 1 88 ? 7.598 0.932 9 1 97.88 88 HIS A N 1
ATOM 675 C CA . HIS A 1 88 ? 7.391 2.193 8.297 1 97.88 88 HIS A CA 1
ATOM 676 C C . HIS A 1 88 ? 6.059 2.826 8.68 1 97.88 88 HIS A C 1
ATOM 678 O O . HIS A 1 88 ? 6 4.02 8.984 1 97.88 88 HIS A O 1
ATOM 684 N N . GLU A 1 89 ? 5.012 2.072 8.695 1 97.38 89 GLU A N 1
ATOM 685 C CA . GLU A 1 89 ? 3.682 2.598 8.984 1 97.38 89 GLU A CA 1
ATOM 686 C C . GLU A 1 89 ? 3.566 3.027 10.445 1 97.38 89 GLU A C 1
ATOM 688 O O . GLU A 1 89 ? 2.916 4.031 10.758 1 97.38 89 GLU A O 1
ATOM 693 N N . VAL A 1 90 ? 4.188 2.307 11.32 1 97.06 90 VAL A N 1
ATOM 694 C CA . VAL A 1 90 ? 4.211 2.688 12.727 1 97.06 90 VAL A CA 1
ATOM 695 C C . VAL A 1 90 ? 4.922 4.027 12.891 1 97.06 90 VAL A C 1
ATOM 697 O O . VAL A 1 90 ? 4.469 4.895 13.641 1 97.06 90 VAL A O 1
ATOM 700 N N . GLN A 1 91 ? 6.027 4.188 12.195 1 97.62 91 GLN A N 1
ATOM 701 C CA . GLN A 1 91 ? 6.77 5.445 12.227 1 97.62 91 GLN A CA 1
ATOM 702 C C . GLN A 1 91 ? 5.926 6.598 11.695 1 97.62 91 GLN A C 1
ATOM 704 O O . GLN A 1 91 ? 5.895 7.676 12.297 1 97.62 91 GLN A O 1
ATOM 709 N N . LEU A 1 92 ? 5.25 6.414 10.586 1 97.69 92 LEU A N 1
ATOM 710 C CA . LEU A 1 92 ? 4.406 7.461 10.016 1 97.69 92 LEU A CA 1
ATOM 711 C C . LEU A 1 92 ? 3.299 7.855 10.984 1 97.69 92 LEU A C 1
ATOM 713 O O . LEU A 1 92 ? 2.967 9.039 11.109 1 97.69 92 LEU A O 1
ATOM 717 N N . GLU A 1 93 ? 2.754 6.859 11.617 1 97.06 93 GLU A N 1
ATOM 718 C CA . GLU A 1 93 ? 1.689 7.125 12.578 1 97.06 93 GLU A CA 1
ATOM 719 C C . GLU A 1 93 ? 2.184 8.016 13.719 1 97.06 93 GLU A C 1
ATOM 721 O O . GLU A 1 93 ? 1.562 9.031 14.031 1 97.06 93 GLU A O 1
ATOM 726 N N . ARG A 1 94 ? 3.326 7.668 14.227 1 96.88 94 ARG A N 1
ATOM 727 C CA . ARG A 1 94 ? 3.877 8.352 15.398 1 96.88 94 ARG A CA 1
ATOM 728 C C . ARG A 1 94 ? 4.426 9.727 15.016 1 96.88 94 ARG A C 1
ATOM 730 O O . ARG A 1 94 ? 4.172 10.711 15.711 1 96.88 94 ARG A O 1
ATOM 737 N N . ASP A 1 95 ? 5.113 9.812 13.914 1 97.69 95 ASP A N 1
ATOM 738 C CA . ASP A 1 95 ? 5.914 10.992 13.617 1 97.69 95 ASP A CA 1
ATOM 739 C C . ASP A 1 95 ? 5.141 11.969 12.727 1 97.69 95 ASP A C 1
ATOM 741 O O . ASP A 1 95 ? 5.523 13.133 12.594 1 97.69 95 ASP A O 1
ATOM 745 N N . ILE A 1 96 ? 4.07 11.523 12.148 1 98 96 ILE A N 1
ATOM 746 C CA . ILE A 1 96 ? 3.4 12.398 11.188 1 98 96 ILE A CA 1
ATOM 747 C C . ILE A 1 96 ? 1.907 12.453 11.5 1 98 96 ILE A C 1
ATOM 749 O O . ILE A 1 96 ? 1.372 13.523 11.805 1 98 96 ILE A O 1
ATOM 753 N N . LEU A 1 97 ? 1.217 11.305 11.531 1 98 97 LEU A N 1
ATOM 754 C CA . LEU A 1 97 ? -0.235 11.281 11.672 1 98 97 LEU A CA 1
ATOM 755 C C . LEU A 1 97 ? -0.66 11.852 13.023 1 98 97 LEU A C 1
ATOM 757 O O . LEU A 1 97 ? -1.546 12.711 13.094 1 98 97 LEU A O 1
ATOM 761 N N . GLU A 1 98 ? -0.035 11.438 14.062 1 97.69 98 GLU A N 1
ATOM 762 C CA . GLU A 1 98 ? -0.418 11.891 15.391 1 97.69 98 GLU A CA 1
ATOM 763 C C . GLU A 1 98 ? -0.169 13.383 15.562 1 97.69 98 GLU A C 1
ATOM 765 O O . GLU A 1 98 ? -1.06 14.125 15.984 1 97.69 98 GLU A O 1
ATOM 770 N N . PRO A 1 99 ? 1.014 13.836 15.18 1 97.75 99 PRO A N 1
ATOM 771 C CA . PRO A 1 99 ? 1.26 15.273 15.281 1 97.75 99 PRO A CA 1
ATOM 772 C C . PRO A 1 99 ? 0.312 16.094 14.406 1 97.75 99 PRO A C 1
ATOM 774 O O . PRO A 1 99 ? -0.181 17.141 14.844 1 97.75 99 PRO A O 1
ATOM 777 N N . LEU A 1 100 ? 0.036 15.688 13.211 1 97.75 100 LEU A N 1
ATOM 778 C CA . LEU A 1 100 ? -0.889 16.406 12.344 1 97.75 100 LEU A CA 1
ATOM 779 C C . LEU A 1 100 ? -2.289 16.438 12.945 1 97.75 100 LEU A C 1
ATOM 781 O O . LEU A 1 100 ? -2.973 17.469 12.883 1 97.75 100 LEU A O 1
ATOM 785 N N . ASN A 1 101 ? -2.666 15.328 13.477 1 97.81 101 ASN A N 1
ATOM 786 C CA . ASN A 1 101 ? -3.971 15.266 14.125 1 97.81 101 ASN A CA 1
ATOM 787 C C . ASN A 1 101 ? -4.039 16.188 15.344 1 97.81 101 ASN A C 1
ATOM 789 O O . ASN A 1 101 ? -5.035 16.875 15.547 1 97.81 101 ASN A O 1
ATOM 793 N N . GLN A 1 102 ? -2.986 16.141 16.188 1 97.75 102 GLN A N 1
ATOM 794 C CA . GLN A 1 102 ? -2.906 17.016 17.344 1 97.75 102 GLN A CA 1
ATOM 795 C C . GLN A 1 102 ? -2.998 18.484 16.953 1 97.75 102 GLN A C 1
ATOM 797 O O . GLN A 1 102 ? -3.709 19.266 17.578 1 97.75 102 GLN A O 1
ATOM 802 N N . LEU A 1 103 ? -2.332 18.797 15.898 1 97 103 LEU A N 1
ATOM 803 C CA . LEU A 1 103 ? -2.316 20.172 15.406 1 97 103 LEU A CA 1
ATOM 804 C C . LEU A 1 103 ? -3.693 20.578 14.891 1 97 103 LEU A C 1
ATOM 806 O O . LEU A 1 103 ? -4.23 21.625 15.297 1 97 103 LEU A O 1
ATOM 810 N N . ALA A 1 104 ? -4.289 19.75 14.094 1 97.94 104 ALA A N 1
ATOM 811 C CA . ALA A 1 104 ? -5.516 20.094 13.375 1 97.94 104 ALA A CA 1
ATOM 812 C C . ALA A 1 104 ? -6.738 19.969 14.281 1 97.94 104 ALA A C 1
ATOM 814 O O . ALA A 1 104 ? -7.703 20.719 14.148 1 97.94 104 ALA A O 1
ATOM 815 N N . GLU A 1 105 ? -6.68 19.062 15.227 1 98.06 105 GLU A N 1
ATOM 816 C CA . GLU A 1 105 ? -7.91 18.734 15.938 1 98.06 105 GLU A CA 1
ATOM 817 C C . GLU A 1 105 ? -7.855 19.203 17.391 1 98.06 105 GLU A C 1
ATOM 819 O O . GLU A 1 105 ? -8.883 19.266 18.062 1 98.06 105 GLU A O 1
ATOM 824 N N . VAL A 1 106 ? -6.68 19.547 17.828 1 97.56 106 VAL A N 1
ATOM 825 C CA . VAL A 1 106 ? -6.598 19.891 19.234 1 97.56 106 VAL A CA 1
ATOM 826 C C . VAL A 1 106 ? -5.957 21.266 19.391 1 97.56 106 VAL A C 1
ATOM 828 O O . VAL A 1 106 ? -6.617 22.219 19.828 1 97.56 106 VAL A O 1
ATOM 831 N N . ASP A 1 107 ? -4.707 21.484 18.969 1 96.12 107 ASP A N 1
ATOM 832 C CA . ASP A 1 107 ? -3.93 22.688 19.25 1 96.12 107 ASP A CA 1
ATOM 833 C C . ASP A 1 107 ? -4.586 23.922 18.641 1 96.12 107 ASP A C 1
ATOM 835 O O . ASP A 1 107 ? -4.871 24.891 19.344 1 96.12 107 ASP A O 1
ATOM 839 N N . ILE A 1 108 ? -4.867 23.875 17.375 1 96.25 108 ILE A N 1
ATOM 840 C CA . ILE A 1 108 ? -5.371 25.062 16.703 1 96.25 108 ILE A CA 1
ATOM 841 C C . ILE A 1 108 ? -6.816 25.312 17.125 1 96.25 108 ILE A C 1
ATOM 843 O O . ILE A 1 108 ? -7.172 26.453 17.469 1 96.25 108 ILE A O 1
ATOM 847 N N . PRO A 1 109 ? -7.625 24.266 17.203 1 96.81 109 PRO A N 1
ATOM 848 C CA . PRO A 1 109 ? -9 24.5 17.656 1 96.81 109 PRO A CA 1
ATOM 849 C C . PRO A 1 109 ? -9.07 25.094 19.062 1 96.81 109 PRO A C 1
ATOM 851 O O . PRO A 1 109 ? -9.938 25.906 19.359 1 96.81 109 PRO A O 1
ATOM 854 N N . ASN A 1 110 ? -8.156 24.719 19.906 1 95.19 110 ASN A N 1
ATOM 855 C CA . ASN A 1 110 ? -8.117 25.266 21.25 1 95.19 110 ASN A CA 1
ATOM 856 C C . ASN A 1 110 ? -7.848 26.781 21.234 1 95.19 110 ASN A C 1
ATOM 858 O O . ASN A 1 110 ? -8.484 27.531 21.969 1 95.19 110 ASN A O 1
ATOM 862 N N . ILE A 1 111 ? -6.941 27.219 20.406 1 94 111 ILE A N 1
ATOM 863 C CA . ILE A 1 111 ? -6.605 28.641 20.297 1 94 111 ILE A CA 1
ATOM 864 C C . ILE A 1 111 ? -7.781 29.391 19.688 1 94 111 ILE A C 1
ATOM 866 O O . ILE A 1 111 ? -8.141 30.469 20.172 1 94 111 ILE A O 1
ATOM 870 N N . LEU A 1 112 ? -8.375 28.812 18.703 1 92.25 112 LEU A N 1
ATOM 871 C CA . LEU A 1 112 ? -9.5 29.453 18.031 1 92.25 112 LEU A CA 1
ATOM 872 C C . LEU A 1 112 ? -10.695 29.594 18.969 1 92.25 112 LEU A C 1
ATOM 874 O O . LEU A 1 112 ? -11.414 30.594 18.938 1 92.25 112 LEU A O 1
ATOM 878 N N . ARG A 1 113 ? -10.898 28.594 19.812 1 93.31 113 ARG A N 1
ATOM 879 C CA . ARG A 1 113 ? -11.961 28.656 20.797 1 93.31 113 ARG A CA 1
ATOM 880 C C . ARG A 1 113 ? -11.695 29.766 21.812 1 93.31 113 ARG A C 1
ATOM 882 O O . ARG A 1 113 ? -12.617 30.5 22.203 1 93.31 113 ARG A O 1
ATOM 889 N N . GLN A 1 114 ? -10.469 29.828 22.25 1 91.62 114 GLN A N 1
ATOM 890 C CA . GLN A 1 114 ? -10.07 30.891 23.172 1 91.62 114 GLN A CA 1
ATOM 891 C C . GLN A 1 114 ? -10.336 32.281 22.562 1 91.62 114 GLN A C 1
ATOM 893 O O . GLN A 1 114 ? -10.789 33.188 23.25 1 91.62 114 GLN A O 1
ATOM 898 N N . ARG A 1 115 ? -9.977 32.344 21.359 1 90.38 115 ARG A N 1
ATOM 899 C CA . ARG A 1 115 ? -10.195 33.625 20.656 1 90.38 115 ARG A CA 1
ATOM 900 C C . ARG A 1 115 ? -11.688 33.969 20.578 1 90.38 115 ARG A C 1
ATOM 902 O O . ARG A 1 115 ? -12.07 35.094 20.781 1 90.38 115 ARG A O 1
ATOM 909 N N . LYS A 1 116 ? -12.539 33.031 20.281 1 89.25 116 LYS A N 1
ATOM 910 C CA . LYS A 1 116 ? -13.984 33.25 20.219 1 89.25 116 LYS A CA 1
ATOM 911 C C . LYS A 1 116 ? -14.539 33.656 21.594 1 89.25 116 LYS A C 1
ATOM 913 O O . LYS A 1 116 ? -15.398 34.531 21.672 1 89.25 116 LYS A O 1
ATOM 918 N N . GLN A 1 117 ? -14.07 33 22.609 1 89.56 117 GLN A N 1
ATOM 919 C CA . GLN A 1 117 ? -14.492 33.312 23.969 1 89.56 117 GLN A CA 1
ATOM 920 C C . GLN A 1 117 ? -14.109 34.75 24.359 1 89.56 117 GLN A C 1
ATOM 922 O O . GLN A 1 117 ? -14.883 35.438 24.984 1 89.56 117 GLN A O 1
ATOM 927 N N . LEU A 1 118 ? -12.906 35.062 23.984 1 87.19 118 LEU A N 1
ATOM 928 C CA . LEU A 1 118 ? -12.438 36.406 24.281 1 87.19 118 LEU A CA 1
ATOM 929 C C . LEU A 1 118 ? -13.281 37.469 23.547 1 87.19 118 LEU A C 1
ATOM 931 O O . LEU A 1 118 ? -13.602 38.5 24.109 1 87.19 118 LEU A O 1
ATOM 935 N N . ALA A 1 119 ? -13.609 37.156 22.281 1 86.81 119 ALA A N 1
ATOM 936 C CA . ALA A 1 119 ? -14.453 38.031 21.516 1 86.81 119 ALA A CA 1
ATOM 937 C C . ALA A 1 119 ? -15.812 38.25 22.188 1 86.81 119 ALA A C 1
ATOM 939 O O . ALA A 1 119 ? -16.344 39.344 22.203 1 86.81 119 ALA A O 1
ATOM 940 N N . LYS A 1 120 ? -16.359 37.25 22.719 1 88.19 120 LYS A N 1
ATOM 941 C CA . LYS A 1 120 ? -17.641 37.344 23.406 1 88.19 120 LYS A CA 1
ATOM 942 C C . LYS A 1 120 ? -17.531 38.156 24.688 1 88.19 120 LYS A C 1
ATOM 944 O O . LYS A 1 120 ? -18.422 38.938 25.016 1 88.19 120 LYS A O 1
ATOM 949 N N . LEU A 1 121 ? -16.453 37.938 25.438 1 83.88 121 LEU A N 1
ATOM 950 C CA . LEU A 1 121 ? -16.219 38.688 26.672 1 83.88 121 LEU A CA 1
ATOM 951 C C . LEU A 1 121 ? -16.094 40.188 26.391 1 83.88 121 LEU A C 1
ATOM 953 O O . LEU A 1 121 ? -16.594 41 27.156 1 83.88 121 LEU A O 1
ATOM 957 N N . VAL A 1 122 ? -15.43 40.438 25.281 1 84.06 122 VAL A N 1
ATOM 958 C CA . VAL A 1 122 ? -15.234 41.812 24.891 1 84.06 122 VAL A CA 1
ATOM 959 C C . VAL A 1 122 ? -16.578 42.438 24.516 1 84.06 122 VAL A C 1
ATOM 961 O O . VAL A 1 122 ? -16.875 43.594 24.906 1 84.06 122 VAL A O 1
ATOM 964 N N . LEU A 1 123 ? -17.375 41.781 23.812 1 86.12 123 LEU A N 1
ATOM 965 C CA . LEU A 1 123 ? -18.688 42.25 23.422 1 86.12 123 LEU A CA 1
ATOM 966 C C . LEU A 1 123 ? -19.578 42.469 24.656 1 86.12 123 LEU A C 1
ATOM 968 O O . LEU A 1 123 ? -20.297 43.469 24.734 1 86.12 123 LEU A O 1
ATOM 972 N N . ASP A 1 124 ? -19.547 41.594 25.656 1 84.62 124 ASP A N 1
ATOM 973 C CA . ASP A 1 124 ? -20.312 41.719 26.891 1 84.62 124 ASP A CA 1
ATOM 974 C C . ASP A 1 124 ? -19.859 42.906 27.703 1 84.62 124 ASP A C 1
ATOM 976 O O . ASP A 1 124 ? -20.688 43.625 28.281 1 84.62 124 ASP A O 1
ATOM 980 N N . TYR A 1 125 ? -18.594 43.062 27.734 1 78.31 125 TYR A N 1
ATOM 981 C CA . TYR A 1 125 ? -18.031 44.188 28.453 1 78.31 125 TYR A CA 1
ATOM 982 C C . TYR A 1 125 ? -18.469 45.5 27.828 1 78.31 125 TYR A C 1
ATOM 984 O O . TYR A 1 125 ? -18.859 46.438 28.531 1 78.31 125 TYR A O 1
ATOM 992 N N . ASP A 1 126 ? -18.375 45.562 26.5 1 81.94 126 ASP A N 1
ATOM 993 C CA . ASP A 1 126 ? -18.781 46.75 25.781 1 81.94 126 ASP A CA 1
ATOM 994 C C . ASP A 1 126 ? -20.266 47.062 26.016 1 81.94 126 ASP A C 1
ATOM 996 O O . ASP A 1 126 ? -20.641 48.219 26.188 1 81.94 126 ASP A O 1
ATOM 1000 N N . SER A 1 127 ? -21.047 46.062 26.031 1 84.19 127 SER A N 1
ATOM 1001 C CA . SER A 1 127 ? -22.484 46.219 26.281 1 84.19 127 SER A CA 1
ATOM 1002 C C . SER A 1 127 ? -22.75 46.75 27.688 1 84.19 127 SER A C 1
ATOM 1004 O O . SER A 1 127 ? -23.609 47.625 27.875 1 84.19 127 SER A O 1
ATOM 1006 N N . ALA A 1 128 ? -22.078 46.188 28.609 1 80.38 128 ALA A N 1
ATOM 1007 C CA . ALA A 1 128 ? -22.219 46.625 30 1 80.38 128 ALA A CA 1
ATOM 1008 C C . ALA A 1 128 ? -21.781 48.062 30.172 1 80.38 128 ALA A C 1
ATOM 1010 O O . ALA A 1 128 ? -22.406 48.812 30.906 1 80.38 128 ALA A O 1
ATOM 1011 N N . ARG A 1 129 ? -20.641 48.375 29.562 1 78.5 129 ARG A N 1
ATOM 1012 C CA . ARG A 1 129 ? -20.125 49.719 29.625 1 78.5 129 ARG A CA 1
ATOM 1013 C C . ARG A 1 129 ? -21.109 50.719 29.016 1 78.5 129 ARG A C 1
ATOM 1015 O O . ARG A 1 129 ? -21.312 51.812 29.547 1 78.5 129 ARG A O 1
ATOM 1022 N N . ALA A 1 130 ? -21.688 50.312 27.875 1 82.31 130 ALA A N 1
ATOM 1023 C CA . ALA A 1 130 ? -22.672 51.188 27.203 1 82.31 130 ALA A CA 1
ATOM 1024 C C . ALA A 1 130 ? -23.891 51.406 28.078 1 82.31 130 ALA A C 1
ATOM 1026 O O . ALA A 1 130 ? -24.406 52.531 28.156 1 82.31 130 ALA A O 1
ATOM 1027 N N . ARG A 1 131 ? -24.391 50.469 28.828 1 81.69 131 ARG A N 1
ATOM 1028 C CA . ARG A 1 131 ? -25.531 50.562 29.75 1 81.69 131 ARG A CA 1
ATOM 1029 C C . ARG A 1 131 ? -25.219 51.469 30.922 1 81.69 131 ARG A C 1
ATOM 1031 O O . ARG A 1 131 ? -26.078 52.25 31.359 1 81.69 131 ARG A O 1
ATOM 1038 N N . TYR A 1 132 ? -24.016 51.344 31.359 1 73.88 132 TYR A N 1
ATOM 1039 C CA . TYR A 1 132 ? -23.578 52.188 32.469 1 73.88 132 TYR A CA 1
ATOM 1040 C C . TYR A 1 132 ? -23.547 53.656 32.094 1 73.88 132 TYR A C 1
ATOM 1042 O O . TYR A 1 132 ? -23.969 54.5 32.875 1 73.88 132 TYR A O 1
ATOM 1050 N N . CYS A 1 133 ? -22.953 53.938 30.922 1 77.38 133 CYS A N 1
ATOM 1051 C CA . CYS A 1 133 ? -22.797 55.312 30.484 1 77.38 133 CYS A CA 1
ATOM 1052 C C . CYS A 1 133 ? -24.156 55.938 30.219 1 77.38 133 CYS A C 1
ATOM 1054 O O . CYS A 1 133 ? -24.328 57.156 30.359 1 77.38 133 CYS A O 1
ATOM 1056 N N . THR A 1 134 ? -25.203 55.188 29.875 1 74.88 134 THR A N 1
ATOM 1057 C CA . THR A 1 134 ? -26.516 55.75 29.531 1 74.88 134 THR A CA 1
ATOM 1058 C C . THR A 1 134 ? -27.375 55.906 30.781 1 74.88 134 THR A C 1
ATOM 1060 O O . THR A 1 134 ? -28.469 56.469 30.719 1 74.88 134 THR A O 1
ATOM 1063 N N . ARG A 1 135 ? -26.906 55.438 31.938 1 69.56 135 ARG A N 1
ATOM 1064 C CA . ARG A 1 135 ? -27.703 55.5 33.156 1 69.56 135 ARG A CA 1
ATOM 1065 C C . ARG A 1 135 ? -27.766 56.938 33.688 1 69.56 135 ARG A C 1
ATOM 1067 O O . ARG A 1 135 ? -26.797 57.688 33.562 1 69.56 135 ARG A O 1
ATOM 1074 N N . THR A 1 136 ? -28.828 57.562 33.969 1 62.84 136 THR A N 1
ATOM 1075 C CA . THR A 1 136 ? -29.141 58.875 34.531 1 62.84 136 THR A CA 1
ATOM 1076 C C . THR A 1 136 ? -28.469 59.062 35.906 1 62.84 136 THR A C 1
ATOM 1078 O O . THR A 1 136 ? -28.328 58.094 36.656 1 62.84 136 THR A O 1
ATOM 1081 N N . PRO A 1 137 ? -27.781 60.219 36.281 1 60.34 137 PRO A N 1
ATOM 1082 C CA . PRO A 1 137 ? -27.062 60.625 37.469 1 60.34 137 PRO A CA 1
ATOM 1083 C C . PRO A 1 137 ? -27.734 60.094 38.75 1 60.34 137 PRO A C 1
ATOM 1085 O O . PRO A 1 137 ? -27.062 59.844 39.75 1 60.34 137 PRO A O 1
ATOM 1088 N N . GLU A 1 138 ? -28.984 60.031 38.812 1 58.38 138 GLU A N 1
ATOM 1089 C CA . GLU A 1 138 ? -29.688 59.625 40.031 1 58.38 138 GLU A CA 1
ATOM 1090 C C . GLU A 1 138 ? -29.391 58.156 40.344 1 58.38 138 GLU A C 1
ATOM 1092 O O . GLU A 1 138 ? -29.469 57.75 41.5 1 58.38 138 GLU A O 1
ATOM 1097 N N . LEU A 1 139 ? -28.922 57.375 39.438 1 56.56 139 LEU A N 1
ATOM 1098 C CA . LEU A 1 139 ? -28.688 55.938 39.594 1 56.56 139 LEU A CA 1
ATOM 1099 C C . LEU A 1 139 ? -27.219 55.656 39.875 1 56.56 139 LEU A C 1
ATOM 1101 O O . LEU A 1 139 ? -26.812 54.5 40.062 1 56.56 139 LEU A O 1
ATOM 1105 N N . TYR A 1 140 ? -26.484 56.656 39.938 1 54.28 140 TYR A N 1
ATOM 1106 C CA . TYR A 1 140 ? -25.062 56.562 40.219 1 54.28 140 TYR A CA 1
ATOM 1107 C C . TYR A 1 140 ? -24.812 55.875 41.562 1 54.28 140 TYR A C 1
ATOM 1109 O O . TYR A 1 140 ? -23.781 55.188 41.719 1 54.28 140 TYR A O 1
ATOM 1117 N N . HIS A 1 141 ? -25.656 56.156 42.594 1 54 141 HIS A N 1
ATOM 1118 C CA . HIS A 1 141 ? -25.453 55.5 43.875 1 54 141 HIS A CA 1
ATOM 1119 C C . HIS A 1 141 ? -25.484 53.969 43.719 1 54 141 HIS A C 1
ATOM 1121 O O . HIS A 1 141 ? -24.812 53.25 44.469 1 54 141 HIS A O 1
ATOM 1127 N N . LEU A 1 142 ? -26.281 53.406 42.875 1 53.38 142 LEU A N 1
ATOM 1128 C CA . LEU A 1 142 ? -26.5 51.969 42.781 1 53.38 142 LEU A CA 1
ATOM 1129 C C . LEU A 1 142 ? -25.391 51.312 41.969 1 53.38 142 LEU A C 1
ATOM 1131 O O . LEU A 1 142 ? -25.328 50.062 41.875 1 53.38 142 LEU A O 1
ATOM 1135 N N . THR A 1 143 ? -24.438 51.938 41.344 1 51.84 143 THR A N 1
ATOM 1136 C CA . THR A 1 143 ? -23.562 51.625 40.219 1 51.84 143 THR A CA 1
ATOM 1137 C C . THR A 1 143 ? -22.219 51.094 40.719 1 51.84 143 THR A C 1
ATOM 1139 O O . THR A 1 143 ? -21.328 50.812 39.906 1 51.84 143 THR A O 1
ATOM 1142 N N . HIS A 1 144 ? -21.938 51.156 41.969 1 52.59 144 HIS A N 1
ATOM 1143 C CA . HIS A 1 144 ? -20.688 50.531 42.438 1 52.59 144 HIS A CA 1
ATOM 1144 C C . HIS A 1 144 ? -20.484 49.156 41.812 1 52.59 144 HIS A C 1
ATOM 1146 O O . HIS A 1 144 ? -19.375 48.812 41.406 1 52.59 144 HIS A O 1
ATOM 1152 N N . ASP A 1 145 ? -21.562 48.469 41.75 1 54.72 145 ASP A N 1
ATOM 1153 C CA . ASP A 1 145 ? -21.438 47.125 41.219 1 54.72 145 ASP A CA 1
ATOM 1154 C C . ASP A 1 145 ? -21.031 47.125 39.75 1 54.72 145 ASP A C 1
ATOM 1156 O O . ASP A 1 145 ? -20.281 46.25 39.312 1 54.72 145 ASP A O 1
ATOM 1160 N N . THR A 1 146 ? -21.484 48.156 39.094 1 55.34 146 THR A N 1
ATOM 1161 C CA . THR A 1 146 ? -21.188 48.219 37.688 1 55.34 146 THR A CA 1
ATOM 1162 C C . THR A 1 146 ? -19.719 48.594 37.438 1 55.34 146 THR A C 1
ATOM 1164 O O . THR A 1 146 ? -19.078 48.094 36.531 1 55.34 146 THR A O 1
ATOM 1167 N N . ILE A 1 147 ? -19.219 49.5 38.312 1 54.62 147 ILE A N 1
ATOM 1168 C CA . ILE A 1 147 ? -17.812 49.875 38.219 1 54.62 147 ILE A CA 1
ATOM 1169 C C . ILE A 1 147 ? -16.922 48.656 38.5 1 54.62 147 ILE A C 1
ATOM 1171 O O . ILE A 1 147 ? -15.945 48.438 37.812 1 54.62 147 ILE A O 1
ATOM 1175 N N . LEU A 1 148 ? -17.297 47.969 39.5 1 56.62 148 LEU A N 1
ATOM 1176 C CA . LEU A 1 148 ? -16.531 46.781 39.844 1 56.62 148 LEU A CA 1
ATOM 1177 C C . LEU A 1 148 ? -16.594 45.75 38.719 1 56.62 148 LEU A C 1
ATOM 1179 O O . LEU A 1 148 ? -15.633 45 38.5 1 56.62 148 LEU A O 1
ATOM 1183 N N . THR A 1 149 ? -17.688 45.812 38.125 1 57.66 149 THR A N 1
ATOM 1184 C CA . THR A 1 149 ? -17.844 44.875 37 1 57.66 149 THR A CA 1
ATOM 1185 C C . THR A 1 149 ? -16.969 45.312 35.812 1 57.66 149 THR A C 1
ATOM 1187 O O . THR A 1 149 ? -16.406 44.438 35.125 1 57.66 149 THR A O 1
ATOM 1190 N N . ALA A 1 150 ? -16.922 46.625 35.656 1 54.97 150 ALA A N 1
ATOM 1191 C CA . ALA A 1 150 ? -16.078 47.125 34.562 1 54.97 150 ALA A CA 1
ATOM 1192 C C . ALA A 1 150 ? -14.609 46.781 34.812 1 54.97 150 ALA A C 1
ATOM 1194 O O . ALA A 1 150 ? -13.891 46.406 33.875 1 54.97 150 ALA A O 1
ATOM 1195 N N . ALA A 1 151 ? -14.219 47.094 36.062 1 57.44 151 ALA A N 1
ATOM 1196 C CA . ALA A 1 151 ? -12.836 46.781 36.406 1 57.44 151 ALA A CA 1
ATOM 1197 C C . ALA A 1 151 ? -12.57 45.281 36.344 1 57.44 151 ALA A C 1
ATOM 1199 O O . ALA A 1 151 ? -11.508 44.844 35.906 1 57.44 151 ALA A O 1
ATOM 1200 N N . SER A 1 152 ? -13.555 44.594 36.906 1 59.12 152 SER A N 1
ATOM 1201 C CA . SER A 1 152 ? -13.453 43.125 36.844 1 59.12 152 SER A CA 1
ATOM 1202 C C . SER A 1 152 ? -13.484 42.625 35.406 1 59.12 152 SER A C 1
ATOM 1204 O O . SER A 1 152 ? -12.883 41.594 35.094 1 59.12 152 SER A O 1
ATOM 1206 N N . GLY A 1 153 ? -14.148 43.438 34.688 1 57.53 153 GLY A N 1
ATOM 1207 C CA . GLY A 1 153 ? -14.203 43.094 33.25 1 57.53 153 GLY A CA 1
ATOM 1208 C C . GLY A 1 153 ? -12.852 43.188 32.562 1 57.53 153 GLY A C 1
ATOM 1209 O O . GLY A 1 153 ? -12.523 42.344 31.734 1 57.53 153 GLY A O 1
ATOM 1210 N N . ASP A 1 154 ? -12.125 44.281 33.062 1 60.31 154 ASP A N 1
ATOM 1211 C CA . ASP A 1 154 ? -10.789 44.438 32.5 1 60.31 154 ASP A CA 1
ATOM 1212 C C . ASP A 1 154 ? -9.93 43.188 32.75 1 60.31 154 ASP A C 1
ATOM 1214 O O . ASP A 1 154 ? -9.266 42.719 31.844 1 60.31 154 ASP A O 1
ATOM 1218 N N . VAL A 1 155 ? -9.992 42.719 34 1 64.81 155 VAL A N 1
ATOM 1219 C CA . VAL A 1 155 ? -9.195 41.531 34.344 1 64.81 155 VAL A CA 1
ATOM 1220 C C . VAL A 1 155 ? -9.711 40.344 33.594 1 64.81 155 VAL A C 1
ATOM 1222 O O . VAL A 1 155 ? -8.922 39.5 33.125 1 64.81 155 VAL A O 1
ATOM 1225 N N . HIS A 1 156 ? -10.984 40.344 33.375 1 68.38 156 HIS A N 1
ATOM 1226 C CA . HIS A 1 156 ? -11.578 39.188 32.719 1 68.38 156 HIS A CA 1
ATOM 1227 C C . HIS A 1 156 ? -11.32 39.188 31.219 1 68.38 156 HIS A C 1
ATOM 1229 O O . HIS A 1 156 ? -11.312 38.156 30.562 1 68.38 156 HIS A O 1
ATOM 1235 N N . VAL A 1 157 ? -10.969 40.344 30.766 1 71.94 157 VAL A N 1
ATOM 1236 C CA . VAL A 1 157 ? -10.711 40.469 29.328 1 71.94 157 VAL A CA 1
ATOM 1237 C C . VAL A 1 157 ? -9.203 40.469 29.078 1 71.94 157 VAL A C 1
ATOM 1239 O O . VAL A 1 157 ? -8.719 39.812 28.141 1 71.94 157 VAL A O 1
ATOM 1242 N N . PHE A 1 158 ? -8.469 41.125 30.016 1 74.38 158 PHE A N 1
ATOM 1243 C CA . PHE A 1 158 ? -7.055 41.344 29.75 1 74.38 158 PHE A CA 1
ATOM 1244 C C . PHE A 1 158 ? -6.266 40.062 29.922 1 74.38 158 PHE A C 1
ATOM 1246 O O . PHE A 1 158 ? -5.414 39.719 29.109 1 74.38 158 PHE A O 1
ATOM 1253 N N . LEU A 1 159 ? -6.641 39.281 30.906 1 76.31 159 LEU A N 1
ATOM 1254 C CA . LEU A 1 159 ? -5.906 38.031 31.188 1 76.31 159 LEU A CA 1
ATOM 1255 C C . LEU A 1 159 ? -6.09 37.031 30.062 1 76.31 159 LEU A C 1
ATOM 1257 O O . LEU A 1 159 ? -5.113 36.5 29.531 1 76.31 159 LEU A O 1
ATOM 1261 N N . PRO A 1 160 ? -7.277 36.812 29.672 1 79 160 PRO A N 1
ATOM 1262 C CA . PRO A 1 160 ? -7.465 35.906 28.547 1 79 160 PRO A CA 1
ATOM 1263 C C . PRO A 1 160 ? -6.836 36.406 27.266 1 79 160 PRO A C 1
ATOM 1265 O O . PRO A 1 160 ? -6.367 35.625 26.438 1 79 160 PRO A O 1
ATOM 1268 N N . GLN A 1 161 ? -6.758 37.688 27.172 1 83.44 161 GLN A N 1
ATOM 1269 C CA . GLN A 1 161 ? -6.16 38.281 25.984 1 83.44 161 GLN A CA 1
ATOM 1270 C C . GLN A 1 161 ? -4.656 38 25.938 1 83.44 161 GLN A C 1
ATOM 1272 O O . GLN A 1 161 ? -4.109 37.719 24.875 1 83.44 161 GLN A O 1
ATOM 1277 N N . ASP A 1 162 ? -4.016 38.188 27.125 1 86.88 162 ASP A N 1
ATOM 1278 C CA . ASP A 1 162 ? -2.58 37.938 27.219 1 86.88 162 ASP A CA 1
ATOM 1279 C C . ASP A 1 162 ? -2.264 36.469 26.922 1 86.88 162 ASP A C 1
ATOM 1281 O O . ASP A 1 162 ? -1.285 36.188 26.234 1 86.88 162 ASP A O 1
ATOM 1285 N N . GLN A 1 163 ? -3.088 35.656 27.453 1 88.88 163 GLN A N 1
ATOM 1286 C CA . GLN A 1 163 ? -2.891 34.25 27.219 1 88.88 163 GLN A CA 1
ATOM 1287 C C . GLN A 1 163 ? -3.076 33.906 25.75 1 88.88 163 GLN A C 1
ATOM 1289 O O . GLN A 1 163 ? -2.291 33.125 25.172 1 88.88 163 GLN A O 1
ATOM 1294 N N . LEU A 1 164 ? -4.031 34.406 25.125 1 89.69 164 LEU A N 1
ATOM 1295 C CA . LEU A 1 164 ? -4.297 34.156 23.719 1 89.69 164 LEU A CA 1
ATOM 1296 C C . LEU A 1 164 ? -3.143 34.656 22.859 1 89.69 164 LEU A C 1
ATOM 1298 O O . LEU A 1 164 ? -2.715 33.969 21.922 1 89.69 164 LEU A O 1
ATOM 1302 N N . SER A 1 165 ? -2.652 35.844 23.188 1 89.19 165 SER A N 1
ATOM 1303 C CA . SER A 1 165 ? -1.526 36.406 22.453 1 89.19 165 SER A CA 1
ATOM 1304 C C . SER A 1 165 ? -0.298 35.5 22.547 1 89.19 165 SER A C 1
ATOM 1306 O O . SER A 1 165 ? 0.412 35.312 21.562 1 89.19 165 SER A O 1
ATOM 1308 N N . ALA A 1 166 ? -0.12 34.969 23.719 1 91.12 166 ALA A N 1
ATOM 1309 C CA . ALA A 1 166 ? 0.999 34.031 23.906 1 91.12 166 ALA A CA 1
ATOM 1310 C C . ALA A 1 166 ? 0.818 32.781 23.062 1 91.12 166 ALA A C 1
ATOM 1312 O O . ALA A 1 166 ? 1.766 32.312 22.438 1 91.12 166 ALA A O 1
ATOM 1313 N N . ASP A 1 167 ? -0.349 32.25 23.062 1 91.25 167 ASP A N 1
ATOM 1314 C CA . ASP A 1 167 ? -0.642 31.047 22.312 1 91.25 167 ASP A CA 1
ATOM 1315 C C . ASP A 1 167 ? -0.494 31.281 20.812 1 91.25 167 ASP A C 1
ATOM 1317 O O . ASP A 1 167 ? 0.039 30.422 20.094 1 91.25 167 ASP A O 1
ATOM 1321 N N . MET A 1 168 ? -0.914 32.344 20.375 1 87.94 168 MET A N 1
ATOM 1322 C CA . MET A 1 168 ? -0.807 32.688 18.953 1 87.94 168 MET A CA 1
ATOM 1323 C C . MET A 1 168 ? 0.651 32.875 18.547 1 87.94 168 MET A C 1
ATOM 1325 O O . MET A 1 168 ? 1.062 32.438 17.469 1 87.94 168 MET A O 1
ATOM 1329 N N . TYR A 1 169 ? 1.329 33.625 19.453 1 88.75 169 TYR A N 1
ATOM 1330 C CA . TYR A 1 169 ? 2.7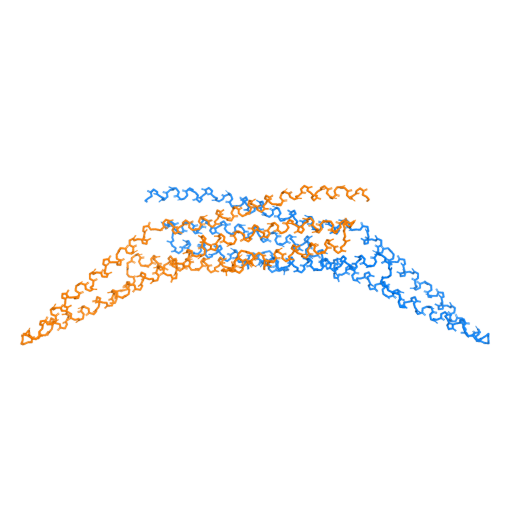58 33.812 19.203 1 88.75 169 TYR A CA 1
ATOM 1331 C C . TYR A 1 169 ? 3.473 32.469 19.156 1 88.75 169 TYR A C 1
ATOM 1333 O O . TYR A 1 169 ? 4.332 32.25 18.297 1 88.75 169 TYR A O 1
ATOM 1341 N N . ASN A 1 170 ? 3.105 31.625 20.109 1 91.12 170 ASN A N 1
ATOM 1342 C CA . ASN A 1 170 ? 3.688 30.281 20.141 1 91.12 170 ASN A CA 1
ATOM 1343 C C . ASN A 1 170 ? 3.412 29.516 18.859 1 91.12 170 ASN A C 1
ATOM 1345 O O . ASN A 1 170 ? 4.301 28.844 18.328 1 91.12 170 ASN A O 1
ATOM 1349 N N . PHE A 1 171 ? 2.252 29.594 18.375 1 90.62 171 PHE A N 1
ATOM 1350 C CA . PHE A 1 171 ? 1.887 28.969 17.109 1 90.62 171 PHE A CA 1
ATOM 1351 C C . PHE A 1 171 ? 2.742 29.5 15.977 1 90.62 171 PHE A C 1
ATOM 1353 O O . PHE A 1 171 ? 3.309 28.734 15.195 1 90.62 171 PHE A O 1
ATOM 1360 N N . SER A 1 172 ? 2.883 30.766 15.953 1 88.38 172 SER A N 1
ATOM 1361 C CA . SER A 1 172 ? 3.611 31.406 14.867 1 88.38 172 SER A CA 1
ATOM 1362 C C . SER A 1 172 ? 5.094 31.047 14.906 1 88.38 172 SER A C 1
ATOM 1364 O O . SER A 1 172 ? 5.73 30.906 13.859 1 88.38 172 SER A O 1
ATOM 1366 N N . SER A 1 173 ? 5.566 30.875 16.125 1 89.25 173 SER A N 1
ATOM 1367 C CA . SER A 1 173 ? 6.988 30.609 16.297 1 89.25 173 SER A CA 1
ATOM 1368 C C . SER A 1 173 ? 7.316 29.156 15.922 1 89.25 173 SER A C 1
ATOM 1370 O O . SER A 1 173 ? 8.469 28.844 15.625 1 89.25 173 SER A O 1
ATOM 1372 N N . LYS A 1 174 ? 6.285 28.266 15.922 1 90.44 174 LYS A N 1
ATOM 1373 C CA . LYS A 1 174 ? 6.5 26.844 15.672 1 90.44 174 LYS A CA 1
ATOM 1374 C C . LYS A 1 174 ? 6.148 26.484 14.227 1 90.44 174 LYS A C 1
ATOM 1376 O O . LYS A 1 174 ? 6.02 25.312 13.898 1 90.44 174 LYS A O 1
ATOM 1381 N N . GLU A 1 175 ? 6.004 27.406 13.43 1 84.69 175 GLU A N 1
ATOM 1382 C CA . GLU A 1 175 ? 5.625 27.156 12.039 1 84.69 175 GLU A CA 1
ATOM 1383 C C . GLU A 1 175 ? 6.664 26.281 11.336 1 84.69 175 GLU A C 1
ATOM 1385 O O . GLU A 1 175 ? 6.312 25.438 10.516 1 84.69 175 GLU A O 1
ATOM 1390 N N . GLY A 1 176 ? 7.91 26.594 11.664 1 87 176 GLY A N 1
ATOM 1391 C CA . GLY A 1 176 ? 8.977 25.766 11.117 1 87 176 GLY A CA 1
ATOM 1392 C C . GLY A 1 176 ? 8.859 24.297 11.5 1 87 176 GLY A C 1
ATOM 1393 O O . GLY A 1 176 ? 9.102 23.422 10.672 1 87 176 GLY A O 1
ATOM 1394 N N . ASP A 1 177 ? 8.484 24.078 12.734 1 91.94 177 ASP A N 1
ATOM 1395 C CA . ASP A 1 177 ? 8.305 22.719 13.211 1 91.94 177 ASP A CA 1
ATOM 1396 C C . ASP A 1 177 ? 7.18 22.016 12.453 1 91.94 177 ASP A C 1
ATOM 1398 O O . ASP A 1 177 ? 7.297 20.844 12.102 1 91.94 177 ASP A O 1
ATOM 1402 N N . TYR A 1 178 ? 6.141 22.734 12.18 1 93.81 178 TYR A N 1
ATOM 1403 C CA . TYR A 1 178 ? 5.008 22.156 11.453 1 93.81 178 TYR A CA 1
ATOM 1404 C C . TYR A 1 178 ? 5.395 21.812 10.023 1 93.81 178 TYR A C 1
ATOM 1406 O O . TYR A 1 178 ? 4.973 20.797 9.492 1 93.81 178 TYR A O 1
ATOM 1414 N N . ALA A 1 179 ? 6.188 22.688 9.453 1 93.5 179 ALA A N 1
ATOM 1415 C CA . ALA A 1 179 ? 6.668 22.438 8.094 1 93.5 179 ALA A CA 1
ATOM 1416 C C . ALA A 1 179 ? 7.523 21.188 8.031 1 93.5 179 ALA A C 1
ATOM 1418 O O . ALA A 1 179 ? 7.5 20.453 7.035 1 93.5 179 ALA A O 1
ATOM 1419 N N . ARG A 1 180 ? 8.219 20.891 9.062 1 93.56 180 ARG A N 1
ATOM 1420 C CA . ARG A 1 180 ? 9.156 19.781 9.133 1 93.56 180 ARG A CA 1
ATOM 1421 C C . ARG A 1 180 ? 8.43 18.438 9.062 1 93.56 180 ARG A C 1
ATOM 1423 O O . ARG A 1 180 ? 9 17.438 8.617 1 93.56 180 ARG A O 1
ATOM 1430 N N . TYR A 1 181 ? 7.176 18.375 9.469 1 96 181 TYR A N 1
ATOM 1431 C CA . TYR A 1 181 ? 6.418 17.141 9.406 1 96 181 TYR A CA 1
ATOM 1432 C C . TYR A 1 181 ? 6.406 16.578 7.992 1 96 181 TYR A C 1
ATOM 1434 O O . TYR A 1 181 ? 6.535 15.359 7.797 1 96 181 TYR A O 1
ATOM 1442 N N . TYR A 1 182 ? 6.336 17.422 7.031 1 96.31 182 TYR A N 1
ATOM 1443 C CA . TYR A 1 182 ? 6.234 16.984 5.645 1 96.31 182 TYR A CA 1
ATOM 1444 C C . TYR A 1 182 ? 7.59 16.531 5.113 1 96.31 182 TYR A C 1
ATOM 1446 O O . TYR A 1 182 ? 7.668 15.609 4.305 1 96.31 182 TYR A O 1
ATOM 1454 N N . VAL A 1 183 ? 8.586 17.141 5.609 1 94.25 183 VAL A N 1
ATOM 1455 C CA . VAL A 1 183 ? 9.938 16.703 5.273 1 94.25 183 VAL A CA 1
ATOM 1456 C C . VAL A 1 183 ? 10.203 15.328 5.871 1 94.25 183 VAL A C 1
ATOM 1458 O O . VAL A 1 183 ? 10.719 14.438 5.191 1 94.25 183 VAL A O 1
ATOM 1461 N N . ILE A 1 184 ? 9.805 15.148 7.082 1 95.88 184 ILE A N 1
ATOM 1462 C CA . ILE A 1 184 ? 9.984 13.875 7.777 1 95.88 184 ILE A CA 1
ATOM 1463 C C . ILE A 1 184 ? 9.258 12.773 7.023 1 95.88 184 ILE A C 1
ATOM 1465 O O . ILE A 1 184 ? 9.734 11.633 6.961 1 95.88 184 ILE A O 1
ATOM 1469 N N . LEU A 1 185 ? 8.117 13.109 6.5 1 97.56 185 LEU A N 1
ATOM 1470 C CA . LEU A 1 185 ? 7.355 12.148 5.711 1 97.56 185 LEU A CA 1
ATOM 1471 C C . LEU A 1 185 ? 8.195 11.609 4.559 1 97.56 185 LEU A C 1
ATOM 1473 O O . LEU A 1 185 ? 8.336 10.391 4.406 1 97.56 185 LEU A O 1
ATOM 1477 N N . VAL A 1 186 ? 8.789 12.477 3.781 1 97.19 186 VAL A N 1
ATOM 1478 C CA . VAL A 1 186 ? 9.555 12.086 2.604 1 97.19 186 VAL A CA 1
ATOM 1479 C C . VAL A 1 186 ? 10.812 11.336 3.033 1 97.19 186 VAL A C 1
ATOM 1481 O O . VAL A 1 186 ? 11.195 10.344 2.41 1 97.19 186 VAL A O 1
ATOM 1484 N N . GLU A 1 187 ? 11.383 11.789 4.098 1 95.94 187 GLU A N 1
ATOM 1485 C CA . GLU A 1 187 ? 12.578 11.117 4.613 1 95.94 187 GLU A CA 1
ATOM 1486 C C . GLU A 1 187 ? 12.258 9.703 5.082 1 95.94 187 GLU A C 1
ATOM 1488 O O . GLU A 1 187 ? 13.023 8.773 4.824 1 95.94 187 GLU A O 1
ATOM 1493 N N . ALA A 1 188 ? 11.188 9.602 5.793 1 97.81 188 ALA A N 1
ATOM 1494 C CA . ALA A 1 188 ? 10.766 8.281 6.258 1 97.81 188 ALA A CA 1
ATOM 1495 C C . ALA A 1 188 ? 10.461 7.355 5.086 1 97.81 188 ALA A C 1
ATOM 1497 O O . ALA A 1 188 ? 10.781 6.164 5.129 1 97.81 188 ALA A O 1
ATOM 1498 N N . GLN A 1 189 ? 9.836 7.879 4.078 1 98.31 189 GLN A N 1
ATOM 1499 C CA . GLN A 1 189 ? 9.539 7.09 2.887 1 98.31 189 GLN A CA 1
ATOM 1500 C C . GLN A 1 189 ? 10.82 6.664 2.176 1 98.31 189 GLN A C 1
ATOM 1502 O O . GLN A 1 189 ? 10.938 5.527 1.713 1 98.31 189 GLN A O 1
ATOM 1507 N N . ALA A 1 190 ? 11.758 7.566 2.115 1 98 190 ALA A N 1
ATOM 1508 C CA . ALA A 1 190 ? 13.047 7.199 1.521 1 98 190 ALA A CA 1
ATOM 1509 C C . ALA A 1 190 ? 13.711 6.07 2.305 1 98 190 ALA A C 1
ATOM 1511 O O . ALA A 1 190 ? 14.211 5.113 1.715 1 98 190 ALA A O 1
ATOM 1512 N N . ASP A 1 191 ? 13.648 6.215 3.547 1 98.06 191 ASP A N 1
ATOM 1513 C CA . ASP A 1 191 ? 14.242 5.191 4.398 1 98.06 191 ASP A CA 1
ATOM 1514 C C . AS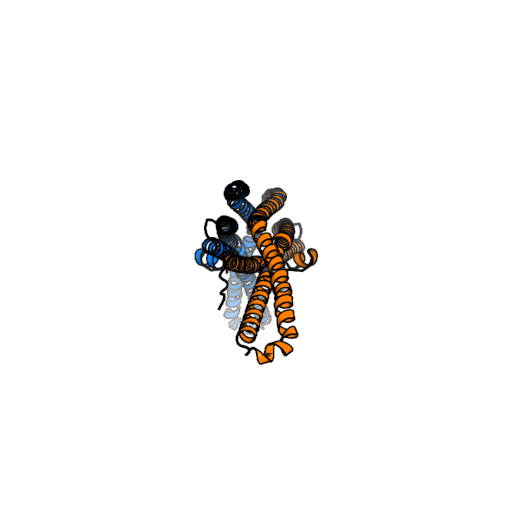P A 1 191 ? 13.539 3.848 4.215 1 98.06 191 ASP A C 1
ATOM 1516 O O . ASP A 1 191 ? 14.195 2.801 4.176 1 98.06 191 ASP A O 1
ATOM 1520 N N . TYR A 1 192 ? 12.312 3.857 4.141 1 98.62 192 TYR A N 1
ATOM 1521 C CA . TYR A 1 192 ? 11.531 2.645 3.91 1 98.62 192 TYR A CA 1
ATOM 1522 C C . TYR A 1 192 ? 11.969 1.949 2.627 1 98.62 192 TYR A C 1
ATOM 1524 O O . TYR A 1 192 ? 12.188 0.735 2.613 1 98.62 192 TYR A O 1
ATOM 1532 N N . HIS A 1 193 ? 12.008 2.643 1.537 1 98.56 193 HIS A N 1
ATOM 1533 C CA . HIS A 1 193 ? 12.406 2.053 0.264 1 98.56 193 HIS A CA 1
ATOM 1534 C C . HIS A 1 193 ? 13.844 1.555 0.31 1 98.56 193 HIS A C 1
ATOM 1536 O O . HIS A 1 193 ? 14.164 0.513 -0.267 1 98.56 193 HIS A O 1
ATOM 1542 N N . ARG A 1 194 ? 14.664 2.295 1.021 1 98.25 194 ARG A N 1
ATOM 1543 C CA . ARG A 1 194 ? 16.047 1.863 1.178 1 98.25 194 ARG A CA 1
ATOM 1544 C C . ARG A 1 194 ? 16.125 0.531 1.916 1 98.25 194 ARG A C 1
ATOM 1546 O O . ARG A 1 194 ? 16.781 -0.401 1.458 1 98.25 194 ARG A O 1
ATOM 1553 N N . ARG A 1 195 ? 15.469 0.424 3.004 1 98.5 195 ARG A N 1
ATOM 1554 C CA . ARG A 1 195 ? 15.5 -0.782 3.824 1 98.5 195 ARG A CA 1
ATOM 1555 C C . ARG A 1 195 ? 14.844 -1.952 3.104 1 98.5 195 ARG A C 1
ATOM 1557 O O . ARG A 1 195 ? 15.312 -3.086 3.186 1 98.5 195 ARG A O 1
ATOM 1564 N N . SER A 1 196 ? 13.789 -1.683 2.443 1 98.62 196 SER A N 1
ATOM 1565 C CA . SER A 1 196 ? 13.102 -2.729 1.694 1 98.62 196 SER A CA 1
ATOM 1566 C C . SER A 1 196 ? 13.969 -3.258 0.558 1 98.62 196 SER A C 1
ATOM 1568 O O . SER A 1 196 ? 14.039 -4.469 0.334 1 98.62 196 SER A O 1
ATOM 1570 N N . LEU A 1 197 ? 14.578 -2.322 -0.139 1 98.12 197 LEU A N 1
ATOM 1571 C CA . LEU A 1 197 ? 15.484 -2.729 -1.206 1 98.12 197 LEU A CA 1
ATOM 1572 C C . LEU A 1 197 ? 16.625 -3.576 -0.654 1 98.12 197 LEU A C 1
ATOM 1574 O O . LEU A 1 197 ? 16.984 -4.609 -1.231 1 98.12 197 LEU A O 1
ATOM 1578 N N . ALA A 1 198 ? 17.141 -3.152 0.453 1 97.69 198 ALA A N 1
ATOM 1579 C CA . ALA A 1 198 ? 18.219 -3.9 1.094 1 97.69 198 ALA A CA 1
ATOM 1580 C C . ALA A 1 198 ? 17.766 -5.305 1.479 1 97.69 198 ALA A C 1
ATOM 1582 O O . ALA A 1 198 ? 18.5 -6.273 1.306 1 97.69 198 ALA A O 1
ATOM 1583 N N . ALA A 1 199 ? 16.594 -5.418 2.02 1 96.75 199 ALA A N 1
ATOM 1584 C CA . ALA A 1 199 ? 16.031 -6.711 2.404 1 96.75 199 ALA A CA 1
ATOM 1585 C C . ALA A 1 199 ? 15.906 -7.637 1.197 1 96.75 199 ALA A C 1
ATOM 1587 O O . ALA A 1 199 ? 16.203 -8.828 1.286 1 96.75 199 ALA A O 1
ATOM 1588 N N . LEU A 1 200 ? 15.516 -7.109 0.061 1 96.69 200 LEU A N 1
ATOM 1589 C CA . LEU A 1 200 ? 15.32 -7.895 -1.151 1 96.69 200 LEU A CA 1
ATOM 1590 C C . LEU A 1 200 ? 16.656 -8.273 -1.773 1 96.69 200 LEU A C 1
ATOM 1592 O O . LEU A 1 200 ? 16.828 -9.398 -2.25 1 96.69 200 LEU A O 1
ATOM 1596 N N . GLU A 1 201 ? 17.578 -7.301 -1.752 1 93.81 201 GLU A N 1
ATOM 1597 C CA . GLU A 1 201 ? 18.891 -7.555 -2.32 1 93.81 201 GLU A CA 1
ATOM 1598 C C . GLU A 1 201 ? 19.625 -8.656 -1.55 1 93.81 201 GLU A C 1
ATOM 1600 O O . GLU A 1 201 ? 20.453 -9.367 -2.113 1 93.81 201 GLU A O 1
ATOM 1605 N N . GLY A 1 202 ? 19.281 -8.805 -0.303 1 90.19 202 GLY A N 1
ATOM 1606 C CA . GLY A 1 202 ? 19.859 -9.859 0.507 1 90.19 202 GLY A CA 1
ATOM 1607 C C . GLY A 1 202 ? 19.359 -11.242 0.138 1 90.19 202 GLY A C 1
ATOM 1608 O O . GLY A 1 202 ? 20.016 -12.25 0.433 1 90.19 202 GLY A O 1
ATOM 1609 N N . VAL A 1 203 ? 18.297 -11.336 -0.54 1 89.12 203 VAL A N 1
ATOM 1610 C CA . VAL A 1 203 ? 17.672 -12.617 -0.849 1 89.12 203 VAL A CA 1
ATOM 1611 C C . VAL A 1 203 ? 17.875 -12.953 -2.324 1 89.12 203 VAL A C 1
ATOM 1613 O O . VAL A 1 203 ? 17.844 -14.117 -2.713 1 89.12 203 VAL A O 1
ATOM 1616 N N . LEU A 1 204 ? 18.172 -11.984 -3.191 1 85.81 204 LEU A N 1
ATOM 1617 C CA . LEU A 1 204 ? 18.234 -12.141 -4.641 1 85.81 204 LEU A CA 1
ATOM 1618 C C . LEU A 1 204 ? 19.344 -13.109 -5.031 1 85.81 204 LEU A C 1
ATOM 1620 O O . LEU A 1 204 ? 19.141 -13.953 -5.91 1 85.81 204 LEU A O 1
ATOM 1624 N N . PRO A 1 205 ? 20.469 -13.062 -4.281 1 84.5 205 PRO A N 1
ATOM 1625 C CA . PRO A 1 205 ? 21.5 -14.039 -4.625 1 84.5 205 PRO A CA 1
ATOM 1626 C C . PRO A 1 205 ? 21.062 -15.484 -4.375 1 84.5 205 PRO A C 1
ATOM 1628 O O . PRO A 1 205 ? 21.391 -16.375 -5.156 1 84.5 205 PRO A O 1
ATOM 1631 N N . THR A 1 206 ? 20.344 -15.703 -3.318 1 81.62 206 THR A N 1
ATOM 1632 C CA . THR A 1 206 ? 19.844 -17.047 -3.016 1 81.62 206 THR A CA 1
ATOM 1633 C C . THR A 1 206 ? 18.875 -17.5 -4.102 1 81.62 206 THR A C 1
ATOM 1635 O O . THR A 1 206 ? 18.906 -18.672 -4.508 1 81.62 206 THR A O 1
ATOM 1638 N N . ILE A 1 207 ? 18.109 -16.641 -4.621 1 82.69 207 ILE A N 1
ATOM 1639 C CA . ILE A 1 207 ? 17.141 -16.938 -5.66 1 82.69 207 ILE A CA 1
ATOM 1640 C C . ILE A 1 207 ? 17.859 -17.281 -6.965 1 82.69 207 ILE A C 1
ATOM 1642 O O . ILE A 1 207 ? 17.516 -18.25 -7.629 1 82.69 207 ILE A O 1
ATOM 1646 N N . GLN A 1 208 ? 18.875 -16.531 -7.234 1 80.88 208 GLN A N 1
ATOM 1647 C CA . GLN A 1 208 ? 19.609 -16.734 -8.469 1 80.88 208 GLN A CA 1
ATOM 1648 C C . GLN A 1 208 ? 20.391 -18.047 -8.43 1 80.88 208 GLN A C 1
ATOM 1650 O O . GLN A 1 208 ? 20.484 -18.766 -9.438 1 80.88 208 GLN A O 1
ATOM 1655 N N . ASP A 1 209 ? 20.938 -18.375 -7.273 1 78.5 209 ASP A N 1
ATOM 1656 C CA . ASP A 1 209 ? 21.672 -19.609 -7.09 1 78.5 209 ASP A CA 1
ATOM 1657 C C . ASP A 1 209 ? 20.75 -20.828 -7.242 1 78.5 209 ASP A C 1
ATOM 1659 O O . ASP A 1 209 ? 21.141 -21.828 -7.836 1 78.5 209 ASP A O 1
ATOM 1663 N N . THR A 1 210 ? 19.625 -20.703 -6.727 1 73.69 210 THR A N 1
ATOM 1664 C CA . THR A 1 210 ? 18.672 -21.797 -6.793 1 73.69 210 THR A CA 1
ATOM 1665 C C . THR A 1 210 ? 18.188 -22.016 -8.227 1 73.69 210 THR A C 1
ATOM 1667 O O . THR A 1 210 ? 18.016 -23.141 -8.664 1 73.69 210 THR A O 1
ATOM 1670 N N . GLU A 1 211 ? 18.031 -20.922 -8.938 1 71.25 211 GLU A N 1
ATOM 1671 C CA . GLU A 1 211 ? 17.625 -21.016 -10.344 1 71.25 211 GLU A CA 1
ATOM 1672 C C . GLU A 1 211 ? 18.703 -21.703 -11.18 1 71.25 211 GLU A C 1
ATOM 1674 O O . GLU A 1 211 ? 18.391 -22.484 -12.078 1 71.25 211 GLU A O 1
ATOM 1679 N N . SER A 1 212 ? 19.906 -21.297 -10.938 1 66.88 212 SER A N 1
ATOM 1680 C CA . SER A 1 212 ? 21.031 -21.828 -11.703 1 66.88 212 SER A CA 1
ATOM 1681 C C . SER A 1 212 ? 21.266 -23.297 -11.391 1 66.88 212 SER A C 1
ATOM 1683 O O . SER A 1 212 ? 21.688 -24.062 -12.258 1 66.88 212 SER A O 1
ATOM 1685 N N . ASP A 1 213 ? 21.172 -23.656 -10.242 1 57.97 213 ASP A N 1
ATOM 1686 C CA . ASP A 1 213 ? 21.359 -25.062 -9.883 1 57.97 213 ASP A CA 1
ATOM 1687 C C . ASP A 1 213 ? 20.328 -25.953 -10.578 1 57.97 213 ASP A C 1
ATOM 1689 O O . ASP A 1 213 ? 20.656 -27.031 -11.062 1 57.97 213 ASP A O 1
ATOM 1693 N N . LYS A 1 214 ? 19.078 -25.688 -10.633 1 56.72 214 LYS A N 1
ATOM 1694 C CA . LYS A 1 214 ? 18.078 -26.625 -11.117 1 56.72 214 LYS A CA 1
ATOM 1695 C C . LYS A 1 214 ? 17.859 -26.484 -12.625 1 56.72 214 LYS A C 1
ATOM 1697 O O . LYS A 1 214 ? 17.125 -27.25 -13.234 1 56.72 214 LYS A O 1
ATOM 1702 N N . GLY A 1 215 ? 18.047 -25.422 -13.281 1 46.12 215 GLY A N 1
ATOM 1703 C CA . GLY A 1 215 ? 18.219 -25.594 -14.711 1 46.12 215 GLY A CA 1
ATOM 1704 C C . GLY A 1 215 ? 19.141 -26.75 -15.055 1 46.12 215 GLY A C 1
ATOM 1705 O O . GLY A 1 215 ? 19.156 -27.234 -16.188 1 46.12 215 GLY A O 1
ATOM 1706 N N . LEU A 1 216 ? 20.078 -27.156 -14.336 1 39.06 216 LEU A N 1
ATOM 1707 C CA . LEU A 1 216 ? 20.969 -28.281 -14.617 1 39.06 216 LEU A CA 1
ATOM 1708 C C . LEU A 1 216 ? 20.297 -29.594 -14.25 1 39.06 216 LEU A C 1
ATOM 1710 O O . LEU A 1 216 ? 20.875 -30.672 -14.461 1 39.06 216 LEU A O 1
ATOM 1714 N N . LEU A 1 217 ? 19.219 -29.734 -13.516 1 34.56 217 LEU A N 1
ATOM 1715 C CA . LEU A 1 217 ? 18.703 -31.094 -13.484 1 34.56 217 LEU A CA 1
ATOM 1716 C C . LEU A 1 217 ? 17.766 -31.359 -14.664 1 34.56 217 LEU A C 1
ATOM 1718 O O . LEU A 1 217 ? 17.062 -30.453 -15.109 1 34.56 217 LEU A O 1
ATOM 1722 N N . ASN B 1 1 ? -12.664 -47.625 -10.555 1 27.22 1 ASN B N 1
ATOM 1723 C CA . ASN B 1 1 ? -12.688 -46.406 -9.773 1 27.22 1 ASN B CA 1
ATOM 1724 C C . ASN B 1 1 ? -11.398 -45.594 -9.953 1 27.22 1 ASN B C 1
ATOM 1726 O O . ASN B 1 1 ? -10.438 -45.781 -9.203 1 27.22 1 ASN B O 1
ATOM 1730 N N . HIS B 1 2 ? -10.695 -45.406 -11.109 1 36.69 2 HIS B N 1
ATOM 1731 C CA . HIS B 1 2 ? -9.367 -44.938 -11.508 1 36.69 2 HIS B CA 1
ATOM 1732 C C . HIS B 1 2 ? -9.102 -43.5 -11.07 1 36.69 2 HIS B C 1
ATOM 1734 O O . HIS B 1 2 ? -9.672 -42.562 -11.633 1 36.69 2 HIS B O 1
ATOM 1740 N N . GLN B 1 3 ? -8.906 -43.062 -9.75 1 42.09 3 GLN B N 1
ATOM 1741 C CA . GLN B 1 3 ? -8.492 -42 -8.852 1 42.09 3 GLN B CA 1
ATOM 1742 C C . GLN B 1 3 ? -7.461 -41.094 -9.516 1 42.09 3 GLN B C 1
ATOM 1744 O O . GLN B 1 3 ? -6.777 -41.5 -10.453 1 42.09 3 GLN B O 1
ATOM 1749 N N . LEU B 1 4 ? -7.441 -39.781 -9.523 1 45.88 4 LEU B N 1
ATOM 1750 C CA . LEU B 1 4 ? -6.371 -38.844 -9.82 1 45.88 4 LEU B CA 1
ATOM 1751 C C . LEU B 1 4 ? -5.004 -39.469 -9.555 1 45.88 4 LEU B C 1
ATOM 1753 O O . LEU B 1 4 ? -4.543 -39.5 -8.406 1 45.88 4 LEU B O 1
ATOM 1757 N N . ASN B 1 5 ? -4.758 -40.781 -10.055 1 55.75 5 ASN B N 1
ATOM 1758 C CA . ASN B 1 5 ? -3.838 -41.781 -9.516 1 55.75 5 ASN B CA 1
ATOM 1759 C C . ASN B 1 5 ? -2.393 -41.469 -9.898 1 55.75 5 ASN B C 1
ATOM 1761 O O . ASN B 1 5 ? -1.462 -42.062 -9.344 1 55.75 5 ASN B O 1
ATOM 1765 N N . SER B 1 6 ? -2.104 -40.562 -11.023 1 70.69 6 SER B N 1
ATOM 1766 C CA . SER B 1 6 ? -0.69 -40.5 -11.383 1 70.69 6 SER B CA 1
ATOM 1767 C C . SER B 1 6 ? 0.021 -39.375 -10.609 1 70.69 6 SER B C 1
ATOM 1769 O O . SER B 1 6 ? -0.619 -38.438 -10.125 1 70.69 6 SER B O 1
ATOM 1771 N N . PRO B 1 7 ? 1.118 -39.625 -10.094 1 81 7 PRO B N 1
ATOM 1772 C CA . PRO B 1 7 ? 1.967 -38.656 -9.414 1 81 7 PRO B CA 1
ATOM 1773 C C . PRO B 1 7 ? 1.959 -37.281 -10.094 1 81 7 PRO B C 1
ATOM 1775 O O . PRO B 1 7 ? 1.961 -36.25 -9.422 1 81 7 PRO B O 1
ATOM 1778 N N . ILE B 1 8 ? 1.626 -37.25 -11.312 1 83.88 8 ILE B N 1
ATOM 1779 C CA . ILE B 1 8 ? 1.657 -36 -12.062 1 83.88 8 ILE B CA 1
ATOM 1780 C C . ILE B 1 8 ? 0.354 -35.219 -11.836 1 83.88 8 ILE B C 1
ATOM 1782 O O . ILE B 1 8 ? 0.358 -34 -11.734 1 83.88 8 ILE B O 1
ATOM 1786 N N . GLU B 1 9 ? -0.752 -35.906 -11.773 1 85.62 9 GLU B N 1
ATOM 1787 C CA . GLU B 1 9 ? -2.049 -35.281 -11.562 1 85.62 9 GLU B CA 1
ATOM 1788 C C . GLU B 1 9 ? -2.113 -34.594 -10.203 1 85.62 9 GLU B C 1
ATOM 1790 O O . GLU B 1 9 ? -2.635 -33.469 -10.086 1 85.62 9 GLU B O 1
ATOM 1795 N N . ARG B 1 10 ? -1.697 -35.281 -9.305 1 89.38 10 ARG B N 1
ATOM 1796 C CA . ARG B 1 10 ? -1.67 -34.688 -7.961 1 89.38 10 ARG B CA 1
ATOM 1797 C C . ARG B 1 10 ? -0.812 -33.438 -7.926 1 89.38 10 ARG B C 1
ATOM 1799 O O . ARG B 1 10 ? -1.184 -32.438 -7.293 1 89.38 10 ARG B O 1
ATOM 1806 N N . ARG B 1 11 ? 0.293 -33.438 -8.562 1 91.06 11 ARG B N 1
ATOM 1807 C CA . ARG B 1 11 ? 1.183 -32.281 -8.625 1 91.06 11 ARG B CA 1
ATOM 1808 C C . ARG B 1 11 ? 0.509 -31.109 -9.336 1 91.06 11 ARG B C 1
ATOM 1810 O O . ARG B 1 11 ? 0.629 -29.953 -8.906 1 91.06 11 ARG B O 1
ATOM 1817 N N . MET B 1 12 ? -0.144 -31.422 -10.383 1 93.19 12 MET B N 1
ATOM 1818 C CA . MET B 1 12 ? -0.853 -30.391 -11.133 1 93.19 12 MET B CA 1
ATOM 1819 C C . MET B 1 12 ? -1.898 -29.703 -10.258 1 93.19 12 MET B C 1
ATOM 1821 O O . MET B 1 12 ? -2.012 -28.484 -10.266 1 93.19 12 MET B O 1
ATOM 1825 N N . GLU B 1 13 ? -2.627 -30.516 -9.539 1 94.06 13 GLU B N 1
ATOM 1826 C CA . GLU B 1 13 ? -3.656 -29.969 -8.664 1 94.06 13 GLU B CA 1
ATOM 1827 C C . GLU B 1 13 ? -3.043 -29.078 -7.586 1 94.06 13 GLU B C 1
ATOM 1829 O O . GLU B 1 13 ? -3.596 -28.031 -7.246 1 94.06 13 GLU B O 1
ATOM 1834 N N . LEU B 1 14 ? -1.96 -29.547 -7.062 1 95.44 14 LEU B N 1
ATOM 1835 C CA . LEU B 1 14 ? -1.275 -28.766 -6.035 1 95.44 14 LEU B CA 1
ATOM 1836 C C . LEU B 1 14 ? -0.756 -27.453 -6.602 1 95.44 14 LEU B C 1
ATOM 1838 O O . LEU B 1 14 ? -0.888 -26.406 -5.965 1 95.44 14 LEU B O 1
ATOM 1842 N N . VAL B 1 15 ? -0.14 -27.484 -7.789 1 96.44 15 VAL B N 1
ATOM 1843 C CA . VAL B 1 15 ? 0.365 -26.281 -8.438 1 96.44 15 VAL B CA 1
ATOM 1844 C C . VAL B 1 15 ? -0.788 -25.312 -8.703 1 96.44 15 VAL B C 1
ATOM 1846 O O . VAL B 1 15 ? -0.647 -24.109 -8.516 1 96.44 15 VAL B O 1
ATOM 1849 N N . ARG B 1 16 ? -1.879 -25.828 -9.172 1 97.38 16 ARG B N 1
ATOM 1850 C CA . ARG B 1 16 ? -3.0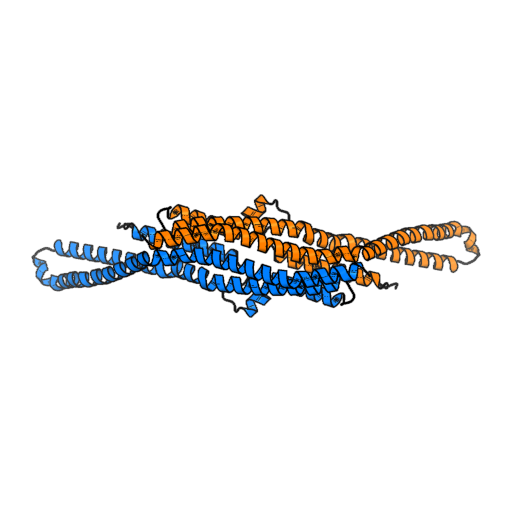7 -25.016 -9.391 1 97.38 16 ARG B CA 1
ATOM 1851 C C . ARG B 1 16 ? -3.49 -24.297 -8.117 1 97.38 16 ARG B C 1
ATOM 1853 O O . ARG B 1 16 ? -3.701 -23.078 -8.117 1 97.38 16 ARG B O 1
ATOM 1860 N N . LEU B 1 17 ? -3.574 -25.062 -7.043 1 97.88 17 LEU B N 1
ATOM 1861 C CA . LEU B 1 17 ? -4.039 -24.531 -5.762 1 97.88 17 LEU B CA 1
ATOM 1862 C C . LEU B 1 17 ? -3.104 -23.453 -5.242 1 97.88 17 LEU B C 1
ATOM 1864 O O . LEU B 1 17 ? -3.555 -22.391 -4.824 1 97.88 17 LEU B O 1
ATOM 1868 N N . VAL B 1 18 ? -1.844 -23.734 -5.246 1 97.81 18 VAL B N 1
ATOM 1869 C CA . VAL B 1 18 ? -0.89 -22.781 -4.68 1 97.81 18 VAL B CA 1
ATOM 1870 C C . VAL B 1 18 ? -0.828 -21.531 -5.547 1 97.81 18 VAL B C 1
ATOM 1872 O O . VAL B 1 18 ? -0.665 -20.422 -5.031 1 97.81 18 VAL B O 1
ATOM 1875 N N . SER B 1 19 ? -0.94 -21.688 -6.852 1 98.19 19 SER B N 1
ATOM 1876 C CA . SER B 1 19 ? -0.973 -20.531 -7.754 1 98.19 19 SER B CA 1
ATOM 1877 C C . SER B 1 19 ? -2.209 -19.672 -7.508 1 98.19 19 SER B C 1
ATOM 1879 O O . SER B 1 19 ? -2.125 -18.453 -7.504 1 98.19 19 SER B O 1
ATOM 1881 N N . HIS B 1 20 ? -3.287 -20.328 -7.293 1 98.44 20 HIS B N 1
ATOM 1882 C CA . HIS B 1 20 ? -4.531 -19.625 -6.996 1 98.44 20 HIS B CA 1
ATOM 1883 C C . HIS B 1 20 ? -4.41 -18.828 -5.707 1 98.44 20 HIS B C 1
ATOM 1885 O O . HIS B 1 20 ? -4.801 -17.656 -5.668 1 98.44 20 HIS B O 1
ATOM 1891 N N . ASN B 1 21 ? -3.936 -19.406 -4.719 1 98.44 21 ASN B N 1
ATOM 1892 C CA . ASN B 1 21 ? -3.799 -18.75 -3.424 1 98.44 21 ASN B CA 1
ATOM 1893 C C . ASN B 1 21 ? -2.848 -17.562 -3.502 1 98.44 21 ASN B C 1
ATOM 1895 O O . ASN B 1 21 ? -3.135 -16.484 -2.957 1 98.44 21 ASN B O 1
ATOM 1899 N N . ALA B 1 22 ? -1.698 -17.781 -4.125 1 98.44 22 ALA B N 1
ATOM 1900 C CA . ALA B 1 22 ? -0.736 -16.688 -4.289 1 98.44 22 ALA B CA 1
ATOM 1901 C C . ALA B 1 22 ? -1.346 -15.531 -5.066 1 98.44 22 ALA B C 1
ATOM 1903 O O . ALA B 1 22 ? -1.142 -14.359 -4.715 1 98.44 22 ALA B O 1
ATOM 1904 N N . HIS B 1 23 ? -2.072 -15.883 -6.109 1 98.38 23 HIS B N 1
ATOM 1905 C CA . HIS B 1 23 ? -2.756 -14.867 -6.906 1 98.38 23 HIS B CA 1
ATOM 1906 C C . HIS B 1 23 ? -3.719 -14.055 -6.051 1 98.38 23 HIS B C 1
ATOM 1908 O O . HIS B 1 23 ? -3.668 -12.82 -6.062 1 98.38 23 HIS B O 1
ATOM 1914 N N . LYS B 1 24 ? -4.531 -14.727 -5.352 1 98.31 24 LYS B N 1
ATOM 1915 C CA . LYS B 1 24 ? -5.551 -14.086 -4.527 1 98.31 24 LYS B CA 1
ATOM 1916 C C . LYS B 1 24 ? -4.922 -13.133 -3.52 1 98.31 24 LYS B C 1
ATOM 1918 O O . LYS B 1 24 ? -5.383 -12 -3.359 1 98.31 24 LYS B O 1
ATOM 1923 N N . ARG B 1 25 ? -3.93 -13.562 -2.855 1 98.44 25 ARG B N 1
ATOM 1924 C CA . ARG B 1 25 ? -3.281 -12.75 -1.832 1 98.44 25 ARG B CA 1
ATOM 1925 C C . ARG B 1 25 ? -2.549 -11.562 -2.455 1 98.44 25 ARG B C 1
ATOM 1927 O O . ARG B 1 25 ? -2.535 -10.469 -1.892 1 98.44 25 ARG B O 1
ATOM 1934 N N . LEU B 1 26 ? -1.89 -11.789 -3.584 1 98.31 26 LEU B N 1
ATOM 1935 C CA . LEU B 1 26 ? -1.179 -10.711 -4.25 1 98.31 26 LEU B CA 1
ATOM 1936 C C . LEU B 1 26 ? -2.145 -9.609 -4.68 1 98.31 26 LEU B C 1
ATOM 1938 O O . LEU B 1 26 ? -1.82 -8.422 -4.59 1 98.31 26 LEU B O 1
ATOM 1942 N N . VAL B 1 27 ? -3.334 -9.992 -5.121 1 97.69 27 VAL B N 1
ATOM 1943 C CA . VAL B 1 27 ? -4.359 -9.039 -5.527 1 97.69 27 VAL B CA 1
ATOM 1944 C C . VAL B 1 27 ? -4.672 -8.086 -4.371 1 97.69 27 VAL B C 1
ATOM 1946 O O . VAL B 1 27 ? -4.836 -6.883 -4.578 1 97.69 27 VAL B O 1
ATOM 1949 N N . THR B 1 28 ? -4.703 -8.57 -3.158 1 97.06 28 THR B N 1
ATOM 1950 C CA . THR B 1 28 ? -5.059 -7.777 -1.988 1 97.06 28 THR B CA 1
ATOM 1951 C C . THR B 1 28 ? -3.934 -6.816 -1.624 1 97.06 28 THR B C 1
ATOM 1953 O O . THR B 1 28 ? -4.141 -5.863 -0.871 1 97.06 28 THR B O 1
ATOM 1956 N N . CYS B 1 29 ? -2.73 -7.051 -2.164 1 96.75 29 CYS B N 1
ATOM 1957 C CA . CYS B 1 29 ? -1.581 -6.207 -1.857 1 96.75 29 CYS B CA 1
ATOM 1958 C C . CYS B 1 29 ? -1.556 -4.973 -2.75 1 96.75 29 CYS B C 1
ATOM 1960 O O . CYS B 1 29 ? -0.833 -4.016 -2.473 1 96.75 29 CYS B O 1
ATOM 1962 N N . LEU B 1 30 ? -2.271 -5 -3.824 1 95.19 30 LEU B N 1
ATOM 1963 C CA . LEU B 1 30 ? -2.266 -3.887 -4.77 1 95.19 30 LEU B CA 1
ATOM 1964 C C . LEU B 1 30 ? -3.234 -2.795 -4.328 1 95.19 30 LEU B C 1
ATOM 1966 O O . LEU B 1 30 ? -4.316 -3.088 -3.816 1 95.19 30 LEU B O 1
ATOM 1970 N N . GLN B 1 31 ? -2.895 -1.635 -4.547 1 92.94 31 GLN B N 1
ATOM 1971 C CA . GLN B 1 31 ? -3.717 -0.5 -4.141 1 92.94 31 GLN B CA 1
ATOM 1972 C C . GLN B 1 31 ? -4.562 0.01 -5.305 1 92.94 31 GLN B C 1
ATOM 1974 O O . GLN B 1 31 ? -5.609 0.623 -5.094 1 92.94 31 GLN B O 1
ATOM 1979 N N . GLY B 1 32 ? -4.137 -0.232 -6.457 1 89.12 32 GLY B N 1
ATOM 1980 C CA . GLY B 1 32 ? -4.871 0.2 -7.637 1 89.12 32 GLY B CA 1
ATOM 1981 C C . GLY B 1 32 ? -5.891 -0.816 -8.109 1 89.12 32 GLY B C 1
ATOM 1982 O O . GLY B 1 32 ? -5.848 -1.981 -7.711 1 89.12 32 GLY B O 1
ATOM 1983 N N . HIS B 1 33 ? -6.816 -0.365 -8.938 1 85.44 33 HIS B N 1
ATOM 1984 C CA . HIS B 1 33 ? -7.836 -1.247 -9.5 1 85.44 33 HIS B CA 1
ATOM 1985 C C . HIS B 1 33 ? -7.266 -2.088 -10.641 1 85.44 33 HIS B C 1
ATOM 1987 O O . HIS B 1 33 ? -6.863 -1.549 -11.672 1 85.44 33 HIS B O 1
ATOM 1993 N N . ILE B 1 34 ? -7.371 -3.24 -10.492 1 87.06 34 ILE B N 1
ATOM 1994 C CA . ILE B 1 34 ? -6.848 -4.188 -11.477 1 87.06 34 ILE B CA 1
ATOM 1995 C C . ILE B 1 34 ? -7.633 -4.066 -12.773 1 87.06 34 ILE B C 1
ATOM 1997 O O . ILE B 1 34 ? -8.859 -3.949 -12.758 1 87.06 34 ILE B O 1
ATOM 2001 N N . GLY B 1 35 ? -6.98 -4.172 -13.93 1 87 35 GLY B N 1
ATOM 2002 C CA . GLY B 1 35 ? -7.629 -4.176 -15.234 1 87 35 GLY B CA 1
ATOM 2003 C C . GLY B 1 35 ? -7.906 -2.781 -15.766 1 87 35 GLY B C 1
ATOM 2004 O O . GLY B 1 35 ? -8.484 -2.629 -16.844 1 87 35 GLY B O 1
ATOM 2005 N N . THR B 1 36 ? -7.582 -1.786 -14.992 1 88.31 36 THR B N 1
ATOM 2006 C CA . THR B 1 36 ? -7.824 -0.41 -15.414 1 88.31 36 THR B CA 1
ATOM 2007 C C . THR B 1 36 ? -6.605 0.161 -16.125 1 88.31 36 THR B C 1
ATOM 2009 O O . THR B 1 36 ? -5.48 -0.301 -15.914 1 88.31 36 THR B O 1
ATOM 2012 N N . GLU B 1 37 ? -6.859 1.094 -16.969 1 91.06 37 GLU B N 1
ATOM 2013 C CA . GLU B 1 37 ? -5.77 1.768 -17.672 1 91.06 37 GLU B CA 1
ATOM 2014 C C . GLU B 1 37 ? -4.859 2.508 -16.703 1 91.06 37 GLU B C 1
ATOM 2016 O O . GLU B 1 37 ? -5.309 2.939 -15.633 1 91.06 37 GLU B O 1
ATOM 2021 N N . ALA B 1 38 ? -3.613 2.707 -17.062 1 89.88 38 ALA B N 1
ATOM 2022 C CA . ALA B 1 38 ? -2.561 3.242 -16.203 1 89.88 38 ALA B CA 1
ATOM 2023 C C . ALA B 1 38 ? -2.939 4.617 -15.664 1 89.88 38 ALA B C 1
ATOM 2025 O O . ALA B 1 38 ? -2.789 4.883 -14.469 1 89.88 38 ALA B O 1
ATOM 2026 N N . GLU B 1 39 ? -3.465 5.469 -16.5 1 91.62 39 GLU B N 1
ATOM 2027 C CA . GLU B 1 39 ? -3.787 6.828 -16.094 1 91.62 39 GLU B CA 1
ATOM 2028 C C . GLU B 1 39 ? -4.91 6.836 -15.055 1 91.62 39 GLU B C 1
ATOM 2030 O O . GLU B 1 39 ? -4.852 7.574 -14.07 1 91.62 39 GLU B O 1
ATOM 2035 N N . LYS B 1 40 ? -5.953 6.117 -15.398 1 93.69 40 LYS B N 1
ATOM 2036 C CA . LYS B 1 40 ? -7.07 6.023 -14.461 1 93.69 40 LYS B CA 1
ATOM 2037 C C . LYS B 1 40 ? -6.633 5.391 -13.141 1 93.69 40 LYS B C 1
ATOM 2039 O O . LYS B 1 40 ? -7.082 5.805 -12.07 1 93.69 40 LYS B O 1
ATOM 2044 N N . ARG B 1 41 ? -5.73 4.422 -13.203 1 94.25 41 ARG B N 1
ATOM 2045 C CA . ARG B 1 41 ? -5.215 3.76 -12.016 1 94.25 41 ARG B CA 1
ATOM 2046 C C . ARG B 1 41 ? -4.406 4.727 -11.156 1 94.25 41 ARG B C 1
ATOM 2048 O O . ARG B 1 41 ? -4.535 4.734 -9.93 1 94.25 41 ARG B O 1
ATOM 2055 N N . HIS B 1 42 ? -3.584 5.504 -11.797 1 95.94 42 HIS B N 1
ATOM 2056 C CA . HIS B 1 42 ? -2.771 6.492 -11.094 1 95.94 42 HIS B CA 1
ATOM 2057 C C . HIS B 1 42 ? -3.645 7.449 -10.289 1 95.94 42 HIS B C 1
ATOM 2059 O O . HIS B 1 42 ? -3.373 7.707 -9.109 1 95.94 42 HIS B O 1
ATOM 2065 N N . LYS B 1 43 ? -4.707 7.918 -10.875 1 95.62 43 LYS B N 1
ATOM 2066 C CA . LYS B 1 43 ? -5.586 8.914 -10.273 1 95.62 43 LYS B CA 1
ATOM 2067 C C . LYS B 1 43 ? -6.32 8.344 -9.062 1 95.62 43 LYS B C 1
ATOM 2069 O O . LYS B 1 43 ? -6.66 9.078 -8.141 1 95.62 43 LYS B O 1
ATOM 2074 N N . LYS B 1 44 ? -6.473 7.098 -9.016 1 95.25 44 LYS B N 1
ATOM 2075 C CA . LYS B 1 44 ? -7.281 6.473 -7.973 1 95.25 44 LYS B CA 1
ATOM 2076 C C . LYS B 1 44 ? -6.414 6 -6.812 1 95.25 44 LYS B C 1
ATOM 2078 O O . LYS B 1 44 ? -6.93 5.574 -5.777 1 95.25 44 LYS B O 1
ATOM 2083 N N . LEU B 1 45 ? -5.105 6.117 -6.965 1 97.25 45 LEU B N 1
ATOM 2084 C CA . LEU B 1 45 ? -4.203 5.684 -5.906 1 97.25 45 LEU B CA 1
ATOM 2085 C C . LEU B 1 45 ? -4.301 6.613 -4.699 1 97.25 45 LEU B C 1
ATOM 2087 O O . LEU B 1 45 ? -4.34 7.836 -4.852 1 97.25 45 LEU B O 1
ATOM 2091 N N . PRO B 1 46 ? -4.387 6.023 -3.508 1 97.44 46 PRO B N 1
ATOM 2092 C CA . PRO B 1 46 ? -4.355 6.859 -2.307 1 97.44 46 PRO B CA 1
ATOM 2093 C C . PRO B 1 46 ? -3.158 7.809 -2.279 1 97.44 46 PRO B C 1
ATOM 2095 O O . PRO B 1 46 ? -3.285 8.953 -1.843 1 97.44 46 PRO B O 1
ATOM 2098 N N . LEU B 1 47 ? -2.076 7.383 -2.777 1 97.69 47 LEU B N 1
ATOM 2099 C CA . LEU B 1 47 ? -0.87 8.203 -2.811 1 97.69 47 LEU B CA 1
ATOM 2100 C C . LEU B 1 47 ? -1.068 9.43 -3.699 1 97.69 47 LEU B C 1
ATOM 2102 O O . LEU B 1 47 ? -0.541 10.5 -3.408 1 97.69 47 LEU B O 1
ATOM 2106 N N . THR B 1 48 ? -1.788 9.227 -4.781 1 98.44 48 THR B N 1
ATOM 2107 C CA . THR B 1 48 ? -2.102 10.359 -5.645 1 98.44 48 THR B CA 1
ATOM 2108 C C . THR B 1 48 ? -2.99 11.367 -4.918 1 98.44 48 THR B C 1
ATOM 2110 O O . THR B 1 48 ? -2.789 12.578 -5.031 1 98.44 48 THR B O 1
ATOM 2113 N N . ALA B 1 49 ? -3.916 10.859 -4.199 1 98.44 49 ALA B N 1
ATOM 2114 C CA . ALA B 1 49 ? -4.805 11.719 -3.43 1 98.44 49 ALA B CA 1
ATOM 2115 C C . ALA B 1 49 ? -4.031 12.508 -2.375 1 98.44 49 ALA B C 1
ATOM 2117 O O . ALA B 1 49 ? -4.312 13.688 -2.139 1 98.44 49 ALA B O 1
ATOM 2118 N N . LEU B 1 50 ? -3.1 11.875 -1.764 1 98.56 50 LEU B N 1
ATOM 2119 C CA . LEU B 1 50 ? -2.242 12.547 -0.792 1 98.56 50 LEU B CA 1
ATOM 2120 C C . LEU B 1 50 ? -1.428 13.656 -1.458 1 98.56 50 LEU B C 1
ATOM 2122 O O . LEU B 1 50 ? -1.344 14.766 -0.937 1 98.56 50 LEU B O 1
ATOM 2126 N N . SER B 1 51 ? -0.836 13.312 -2.572 1 98.62 51 SER B N 1
ATOM 2127 C CA . SER B 1 51 ? -0.069 14.297 -3.332 1 98.62 51 SER B CA 1
ATOM 2128 C C . SER B 1 51 ? -0.911 15.523 -3.654 1 98.62 51 SER B C 1
ATOM 2130 O O . SER B 1 51 ? -0.475 16.656 -3.434 1 98.62 51 SER B O 1
ATOM 2132 N N . GLN B 1 52 ? -2.086 15.266 -4.082 1 98.56 52 GLN B N 1
ATOM 2133 C CA . GLN B 1 52 ? -2.973 16.359 -4.469 1 98.56 52 GLN B CA 1
ATOM 2134 C C . GLN B 1 52 ? -3.365 17.203 -3.262 1 98.56 52 GLN B C 1
ATOM 2136 O O . GLN B 1 52 ? -3.416 18.438 -3.35 1 98.56 52 GLN B O 1
ATOM 2141 N N . ALA B 1 53 ? -3.646 16.547 -2.209 1 98.5 53 ALA B N 1
ATOM 2142 C CA . ALA B 1 53 ? -3.996 17.266 -0.984 1 98.5 53 ALA B CA 1
ATOM 2143 C C . ALA B 1 53 ? -2.852 18.172 -0.53 1 98.5 53 ALA B C 1
ATOM 2145 O O . ALA B 1 53 ? -3.078 19.312 -0.105 1 98.5 53 ALA B O 1
ATOM 2146 N N . MET B 1 54 ? -1.66 17.703 -0.615 1 97.81 54 MET B N 1
ATOM 2147 C CA . MET B 1 54 ? -0.487 18.469 -0.199 1 97.81 54 MET B CA 1
ATOM 2148 C C . MET B 1 54 ? -0.234 19.641 -1.146 1 97.81 54 MET B C 1
ATOM 2150 O O . MET B 1 54 ? 0.026 20.75 -0.703 1 97.81 54 MET B O 1
ATOM 2154 N N . GLN B 1 55 ? -0.385 19.391 -2.402 1 97.88 55 GLN B N 1
ATOM 2155 C CA . GLN B 1 55 ? -0.183 20.453 -3.375 1 97.88 55 GLN B CA 1
ATOM 2156 C C . GLN B 1 55 ? -1.256 21.531 -3.242 1 97.88 55 GLN B C 1
ATOM 2158 O O . GLN B 1 55 ? -0.962 22.719 -3.344 1 97.88 55 GLN B O 1
ATOM 2163 N N . ASP B 1 56 ? -2.459 21.062 -3.021 1 98.06 56 ASP B N 1
ATOM 2164 C CA . ASP B 1 56 ? -3.547 22.016 -2.777 1 98.06 56 ASP B CA 1
ATOM 2165 C C . ASP B 1 56 ? -3.277 22.844 -1.529 1 98.06 56 ASP B C 1
ATOM 2167 O O . ASP B 1 56 ? -3.498 24.062 -1.529 1 98.06 56 ASP B O 1
ATOM 2171 N N . GLY B 1 57 ? -2.822 22.188 -0.522 1 97.38 57 GLY B N 1
ATOM 2172 C CA . GLY B 1 57 ? -2.475 22.891 0.698 1 97.38 57 GLY B CA 1
ATOM 2173 C C . GLY B 1 57 ? -1.36 23.906 0.502 1 97.38 57 GLY B C 1
ATOM 2174 O O . GLY B 1 57 ? -1.449 25.031 0.986 1 97.38 57 GLY B O 1
ATOM 2175 N N . GLY B 1 58 ? -0.343 23.484 -0.26 1 96.12 58 GLY B N 1
ATOM 2176 C CA . GLY B 1 58 ? 0.732 24.406 -0.586 1 96.12 58 GLY B CA 1
ATOM 2177 C C . GLY B 1 58 ? 0.255 25.641 -1.339 1 96.12 58 GLY B C 1
ATOM 2178 O O . GLY B 1 58 ? 0.68 26.766 -1.044 1 96.12 58 GLY B O 1
ATOM 2179 N N . SER B 1 59 ? -0.648 25.469 -2.225 1 96.75 59 SER B N 1
ATOM 2180 C CA . SER B 1 59 ? -1.195 26.562 -3.02 1 96.75 59 SER B CA 1
ATOM 2181 C C . SER B 1 59 ? -2.037 27.5 -2.162 1 96.75 59 SER B C 1
ATOM 2183 O O . SER B 1 59 ? -1.997 28.719 -2.346 1 96.75 59 SER B O 1
ATOM 2185 N N . GLN B 1 60 ? -2.75 27 -1.229 1 96 60 GLN B N 1
ATOM 2186 C CA . GLN B 1 60 ? -3.621 27.797 -0.363 1 96 60 GLN B CA 1
ATOM 2187 C C . GLN B 1 60 ? -2.809 28.641 0.607 1 96 60 GLN B C 1
ATOM 2189 O O . GLN B 1 60 ? -3.156 29.797 0.87 1 96 60 GLN B O 1
ATOM 2194 N N . LEU B 1 61 ? -1.737 28.078 1.126 1 93.75 61 LEU B N 1
ATOM 2195 C CA . LEU B 1 61 ? -0.907 28.781 2.098 1 93.75 61 LEU B CA 1
ATOM 2196 C C . LEU B 1 61 ? -0.004 29.797 1.408 1 93.75 61 LEU B C 1
ATOM 2198 O O . LEU B 1 61 ? 0.353 30.812 1.999 1 93.75 61 LEU B O 1
ATOM 2202 N N . GLY B 1 62 ? 0.33 29.531 0.2 1 89.69 62 GLY B N 1
ATOM 2203 C CA . GLY B 1 62 ? 1.132 30.453 -0.583 1 89.69 62 GLY B CA 1
ATOM 2204 C C . GLY B 1 62 ? 2.617 30.141 -0.534 1 89.69 62 GLY B C 1
ATOM 2205 O O . GLY B 1 62 ? 3.078 29.422 0.36 1 89.69 62 GLY B O 1
ATOM 2206 N N . GLU B 1 63 ? 3.379 30.75 -1.435 1 81.56 63 GLU B N 1
ATOM 2207 C CA . GLU B 1 63 ? 4.801 30.484 -1.622 1 81.56 63 GLU B CA 1
ATOM 2208 C C . GLU B 1 63 ? 5.633 31.109 -0.506 1 81.56 63 GLU B C 1
ATOM 2210 O O . GLU B 1 63 ? 6.766 30.688 -0.262 1 81.56 63 GLU B O 1
ATOM 2215 N N . GLU B 1 64 ? 5.059 32.094 0.152 1 86.06 64 GLU B N 1
ATOM 2216 C CA . GLU B 1 64 ? 5.797 32.781 1.215 1 86.06 64 GLU B CA 1
ATOM 2217 C C . GLU B 1 64 ? 5.738 31.969 2.518 1 86.06 64 GLU B C 1
ATOM 2219 O O . GLU B 1 64 ? 6.523 32.219 3.436 1 86.06 64 GLU B O 1
ATOM 2224 N N . SER B 1 65 ? 4.855 31.047 2.615 1 89 65 SER B N 1
ATOM 2225 C CA . SER B 1 65 ? 4.707 30.203 3.795 1 89 65 SER B CA 1
ATOM 2226 C C . SER B 1 65 ? 5.656 29 3.744 1 89 65 SER B C 1
ATOM 2228 O O . SER B 1 65 ? 5.656 28.25 2.77 1 89 65 SER B O 1
ATOM 2230 N N . LEU B 1 66 ? 6.449 28.875 4.75 1 89.25 66 LEU B N 1
ATOM 2231 C CA . LEU B 1 66 ? 7.359 27.734 4.812 1 89.25 66 LEU B CA 1
ATOM 2232 C C . LEU B 1 66 ? 6.594 26.422 4.75 1 89.25 66 LEU B C 1
ATOM 2234 O O . LEU B 1 66 ? 7.008 25.484 4.062 1 89.25 66 LEU B O 1
ATOM 2238 N N . ILE B 1 67 ? 5.504 26.375 5.457 1 93.62 67 ILE B N 1
ATOM 2239 C CA . ILE B 1 67 ? 4.664 25.188 5.453 1 93.62 67 ILE B CA 1
ATOM 2240 C C . ILE B 1 67 ? 4.164 24.906 4.039 1 93.62 67 ILE B C 1
ATOM 2242 O O . ILE B 1 67 ? 4.234 23.781 3.559 1 93.62 67 ILE B O 1
ATOM 2246 N N . GLY B 1 68 ? 3.668 25.969 3.398 1 94.75 68 GLY B N 1
ATOM 2247 C CA . GLY B 1 68 ? 3.174 25.828 2.039 1 94.75 68 GLY B CA 1
ATOM 2248 C C . GLY B 1 68 ? 4.23 25.344 1.066 1 94.75 68 GLY B C 1
ATOM 2249 O O . GLY B 1 68 ? 3.967 24.469 0.244 1 94.75 68 GLY B O 1
ATOM 2250 N N . LYS B 1 69 ? 5.383 25.875 1.177 1 92.81 69 LYS B N 1
ATOM 2251 C CA . LYS B 1 69 ? 6.492 25.484 0.313 1 92.81 69 LYS B CA 1
ATOM 2252 C C . LYS B 1 69 ? 6.836 24.016 0.502 1 92.81 69 LYS B C 1
ATOM 2254 O O . LYS B 1 69 ? 7.027 23.281 -0.474 1 92.81 69 LYS B O 1
ATOM 2259 N N . MET B 1 70 ? 6.926 23.578 1.716 1 93.5 70 MET B N 1
ATOM 2260 C CA . MET B 1 70 ? 7.258 22.188 2.002 1 93.5 70 MET B CA 1
ATOM 2261 C C . MET B 1 70 ? 6.16 21.25 1.509 1 93.5 70 MET B C 1
ATOM 2263 O O . MET B 1 70 ? 6.445 20.188 0.956 1 93.5 70 MET B O 1
ATOM 2267 N N . MET B 1 71 ? 4.93 21.672 1.708 1 95.5 71 MET B N 1
ATOM 2268 C CA . MET B 1 71 ? 3.811 20.875 1.226 1 95.5 71 MET B CA 1
ATOM 2269 C C . MET B 1 71 ? 3.875 20.703 -0.289 1 95.5 71 MET B C 1
ATOM 2271 O O . MET B 1 71 ? 3.637 19.609 -0.805 1 95.5 71 MET B O 1
ATOM 2275 N N . ASP B 1 72 ? 4.234 21.75 -0.932 1 94.94 72 ASP B N 1
ATOM 2276 C CA . ASP B 1 72 ? 4.301 21.719 -2.389 1 94.94 72 ASP B CA 1
ATOM 2277 C C . ASP B 1 72 ? 5.414 20.781 -2.867 1 94.94 72 ASP B C 1
ATOM 2279 O O . ASP B 1 72 ? 5.18 19.891 -3.684 1 94.94 72 ASP B O 1
ATOM 2283 N N . VAL B 1 73 ? 6.586 20.953 -2.348 1 93.81 73 VAL B N 1
ATOM 2284 C CA . VAL B 1 73 ? 7.75 20.172 -2.768 1 93.81 73 VAL B CA 1
ATOM 2285 C C . VAL B 1 73 ? 7.551 18.703 -2.402 1 93.81 73 VAL B C 1
ATOM 2287 O O . VAL B 1 73 ? 7.785 17.812 -3.227 1 93.81 73 VAL B O 1
ATOM 2290 N N . CYS B 1 74 ? 7.102 18.484 -1.191 1 96.12 74 CYS B N 1
ATOM 2291 C CA . CYS B 1 74 ? 6.879 17.109 -0.759 1 96.12 74 CYS B CA 1
ATOM 2292 C C . CYS B 1 74 ? 5.707 16.484 -1.506 1 96.12 74 CYS B C 1
ATOM 2294 O O . CYS B 1 74 ? 5.711 15.289 -1.786 1 96.12 74 CYS B O 1
ATOM 2296 N N . GLY B 1 75 ? 4.652 17.297 -1.798 1 97.25 75 GLY B N 1
ATOM 2297 C CA . GLY B 1 75 ? 3.545 16.812 -2.604 1 97.25 75 GLY B CA 1
ATOM 2298 C C . GLY B 1 75 ? 3.971 16.328 -3.975 1 97.25 75 GLY B C 1
ATOM 2299 O O . GLY B 1 75 ? 3.436 15.336 -4.484 1 97.25 75 GLY B O 1
ATOM 2300 N N . GLU B 1 76 ? 4.902 17 -4.555 1 96.25 76 GLU B N 1
ATOM 2301 C CA . GLU B 1 76 ? 5.445 16.562 -5.844 1 96.25 76 GLU B CA 1
ATOM 2302 C C . GLU B 1 76 ? 6.188 15.242 -5.719 1 96.25 76 GLU B C 1
ATOM 2304 O O . GLU B 1 76 ? 6.109 14.391 -6.609 1 96.25 76 GLU B O 1
ATOM 2309 N N . ALA B 1 77 ? 6.945 15.133 -4.695 1 97.06 77 ALA B N 1
ATOM 2310 C CA . ALA B 1 77 ? 7.637 13.867 -4.438 1 97.06 77 ALA B CA 1
ATOM 2311 C C . ALA B 1 77 ? 6.648 12.719 -4.309 1 97.06 77 ALA B C 1
ATOM 2313 O O . ALA B 1 77 ? 6.883 11.625 -4.84 1 97.06 77 ALA B O 1
ATOM 2314 N N . GLU B 1 78 ? 5.523 13.008 -3.602 1 98.06 78 GLU B N 1
ATOM 2315 C CA . GLU B 1 78 ? 4.492 11.984 -3.457 1 98.06 78 GLU B CA 1
ATOM 2316 C C . GLU B 1 78 ? 3.906 11.594 -4.812 1 98.06 78 GLU B C 1
ATOM 2318 O O . GLU B 1 78 ? 3.549 10.438 -5.027 1 98.06 78 GLU B O 1
ATOM 2323 N N . ASN B 1 79 ? 3.807 12.562 -5.648 1 97.81 79 ASN B N 1
ATOM 2324 C CA . ASN B 1 79 ? 3.287 12.273 -6.984 1 97.81 79 ASN B CA 1
ATOM 2325 C C . ASN B 1 79 ? 4.227 11.367 -7.766 1 97.81 79 ASN B C 1
ATOM 2327 O O . ASN B 1 79 ? 3.775 10.484 -8.508 1 97.81 79 ASN B O 1
ATOM 2331 N N . ARG B 1 80 ? 5.461 11.57 -7.668 1 97.62 80 ARG B N 1
ATOM 2332 C CA . ARG B 1 80 ? 6.445 10.703 -8.305 1 97.62 80 ARG B CA 1
ATOM 2333 C C . ARG B 1 80 ? 6.367 9.289 -7.75 1 97.62 80 ARG B C 1
ATOM 2335 O O . ARG B 1 80 ? 6.449 8.312 -8.5 1 97.62 80 ARG B O 1
ATOM 2342 N N . LEU B 1 81 ? 6.223 9.242 -6.449 1 98.25 81 LEU B N 1
ATOM 2343 C CA . LEU B 1 81 ? 6.07 7.934 -5.82 1 98.25 81 LEU B CA 1
ATOM 2344 C C . LEU B 1 81 ? 4.82 7.23 -6.332 1 98.25 81 LEU B C 1
ATOM 2346 O O . LEU B 1 81 ? 4.836 6.02 -6.57 1 98.25 81 LEU B O 1
ATOM 2350 N N . ALA B 1 82 ? 3.754 7.988 -6.492 1 98.19 82 ALA B N 1
ATOM 2351 C CA . ALA B 1 82 ? 2.514 7.418 -7.012 1 98.19 82 ALA B CA 1
ATOM 2352 C C . ALA B 1 82 ? 2.711 6.863 -8.422 1 98.19 82 ALA B C 1
ATOM 2354 O O . ALA B 1 82 ? 2.18 5.801 -8.75 1 98.19 82 ALA B O 1
ATOM 2355 N N . SER B 1 83 ? 3.467 7.539 -9.195 1 98 83 SER B N 1
ATOM 2356 C CA . SER B 1 83 ? 3.748 7.094 -10.555 1 98 83 SER B CA 1
ATOM 2357 C C . SER B 1 83 ? 4.539 5.793 -10.562 1 98 83 SER B C 1
ATOM 2359 O O . SER B 1 83 ? 4.234 4.875 -11.328 1 98 83 SER B O 1
ATOM 2361 N N . GLU B 1 84 ? 5.52 5.723 -9.711 1 98.19 84 GLU B N 1
ATOM 2362 C CA . GLU B 1 84 ? 6.305 4.496 -9.602 1 98.19 84 GLU B CA 1
ATOM 2363 C C . GLU B 1 84 ? 5.445 3.336 -9.102 1 98.19 84 GLU B C 1
ATOM 2365 O O . GLU B 1 84 ? 5.578 2.211 -9.586 1 98.19 84 GLU B O 1
ATOM 2370 N N . LEU B 1 85 ? 4.625 3.658 -8.148 1 97.88 85 LEU B N 1
ATOM 2371 C CA . LEU B 1 85 ? 3.742 2.623 -7.617 1 97.88 85 LEU B CA 1
ATOM 2372 C C . LEU B 1 85 ? 2.787 2.117 -8.695 1 97.88 85 LEU B C 1
ATOM 2374 O O . LEU B 1 85 ? 2.584 0.91 -8.828 1 97.88 85 LEU B O 1
ATOM 2378 N N . MET B 1 86 ? 2.225 3 -9.43 1 97.31 86 MET B N 1
ATOM 2379 C CA . MET B 1 86 ? 1.308 2.637 -10.5 1 97.31 86 MET B CA 1
ATOM 2380 C C . MET B 1 86 ? 1.992 1.725 -11.516 1 97.31 86 MET B C 1
ATOM 2382 O O . MET B 1 86 ? 1.459 0.671 -11.867 1 97.31 86 MET B O 1
ATOM 2386 N N . GLN B 1 87 ? 3.18 2.074 -11.945 1 97.56 87 GLN B N 1
ATOM 2387 C CA . GLN B 1 87 ? 3.928 1.271 -12.906 1 97.56 87 GLN B CA 1
ATOM 2388 C C . GLN B 1 87 ? 4.242 -0.111 -12.336 1 97.56 87 GLN B C 1
ATOM 2390 O O . GLN B 1 87 ? 4.16 -1.112 -13.055 1 97.56 87 GLN B O 1
ATOM 2395 N N . HIS B 1 88 ? 4.594 -0.111 -11.133 1 97.88 88 HIS B N 1
ATOM 2396 C CA . HIS B 1 88 ? 4.891 -1.362 -10.445 1 97.88 88 HIS B CA 1
ATOM 2397 C C . HIS B 1 88 ? 3.68 -2.287 -10.43 1 97.88 88 HIS B C 1
ATOM 2399 O O . HIS B 1 88 ? 3.797 -3.475 -10.742 1 97.88 88 HIS B O 1
ATOM 2405 N N . GLU B 1 89 ? 2.531 -1.775 -10.094 1 97.38 89 GLU B N 1
ATOM 2406 C CA . GLU B 1 89 ? 1.325 -2.592 -10 1 97.38 89 GLU B CA 1
ATOM 2407 C C . GLU B 1 89 ? 0.881 -3.09 -11.367 1 97.38 89 GLU B C 1
ATOM 2409 O O . GLU B 1 89 ? 0.41 -4.223 -11.5 1 97.38 89 GLU B O 1
ATOM 2414 N N . VAL B 1 90 ? 1.039 -2.283 -12.367 1 97.12 90 VAL B N 1
ATOM 2415 C CA . VAL B 1 90 ? 0.725 -2.703 -13.727 1 97.12 90 VAL B CA 1
ATOM 2416 C C . VAL B 1 90 ? 1.637 -3.857 -14.133 1 97.12 90 VAL B C 1
ATOM 2418 O O . VAL B 1 90 ? 1.184 -4.828 -14.75 1 97.12 90 VAL B O 1
ATOM 2421 N N . GLN B 1 91 ? 2.895 -3.738 -13.82 1 97.62 91 GLN B N 1
ATOM 2422 C CA . GLN B 1 91 ? 3.854 -4.797 -14.117 1 97.62 91 GLN B CA 1
ATOM 2423 C C . GLN B 1 91 ? 3.484 -6.09 -13.398 1 97.62 91 GLN B C 1
ATOM 2425 O O . GLN B 1 91 ? 3.518 -7.168 -13.992 1 97.62 91 GLN B O 1
ATOM 2430 N N . LEU B 1 92 ? 3.17 -6.027 -12.133 1 97.69 92 LEU B N 1
ATOM 2431 C CA . LEU B 1 92 ? 2.793 -7.215 -11.367 1 97.69 92 LEU B CA 1
ATOM 2432 C C . LEU B 1 92 ? 1.562 -7.879 -11.969 1 97.69 92 LEU B C 1
ATOM 2434 O O . LEU B 1 92 ? 1.481 -9.109 -12.031 1 97.69 92 LEU B O 1
ATOM 2438 N N . GLU B 1 93 ? 0.62 -7.055 -12.367 1 97.06 93 GLU B N 1
ATOM 2439 C CA . GLU B 1 93 ? -0.597 -7.582 -12.977 1 97.06 93 GLU B CA 1
ATOM 2440 C C . GLU B 1 93 ? -0.281 -8.383 -14.234 1 97.06 93 GLU B C 1
ATOM 2442 O O . GLU B 1 93 ? -0.726 -9.523 -14.383 1 97.06 93 GLU B O 1
ATOM 2447 N N . ARG B 1 94 ? 0.562 -7.797 -15.062 1 96.88 94 ARG B N 1
ATOM 2448 C CA . ARG B 1 94 ? 0.873 -8.383 -16.359 1 96.88 94 ARG B CA 1
ATOM 2449 C C . ARG B 1 94 ? 1.799 -9.586 -16.219 1 96.88 94 ARG B C 1
ATOM 2451 O O . ARG B 1 94 ? 1.574 -10.625 -16.828 1 96.88 94 ARG B O 1
ATOM 2458 N N . ASP B 1 95 ? 2.783 -9.477 -15.375 1 97.69 95 ASP B N 1
ATOM 2459 C CA . ASP B 1 95 ? 3.879 -10.445 -15.375 1 97.69 95 ASP B CA 1
ATOM 2460 C C . ASP B 1 95 ? 3.643 -11.531 -14.328 1 97.69 95 ASP B C 1
ATOM 2462 O O . ASP B 1 95 ? 4.297 -12.578 -14.359 1 97.69 95 ASP B O 1
ATOM 2466 N N . ILE B 1 96 ? 2.732 -11.328 -13.438 1 98.06 96 ILE B N 1
ATOM 2467 C CA . ILE B 1 96 ? 2.59 -12.289 -12.352 1 98.06 96 ILE B CA 1
ATOM 2468 C C . ILE B 1 96 ? 1.122 -12.688 -12.211 1 98.06 96 ILE B C 1
ATOM 2470 O O . ILE B 1 96 ? 0.771 -13.859 -12.383 1 98.06 96 ILE B O 1
ATOM 2474 N N . LEU B 1 97 ? 0.213 -11.734 -11.992 1 98 97 LEU B N 1
ATOM 2475 C CA . LEU B 1 97 ? -1.181 -12.039 -11.688 1 98 97 LEU B CA 1
ATOM 2476 C C . LEU B 1 97 ? -1.854 -12.734 -12.867 1 98 97 LEU B C 1
ATOM 2478 O O . LEU B 1 97 ? -2.508 -13.766 -12.695 1 98 97 LEU B O 1
ATOM 2482 N N . GLU B 1 98 ? -1.674 -12.203 -14.031 1 97.69 98 GLU B N 1
ATOM 2483 C CA . GLU B 1 98 ? -2.328 -12.781 -15.203 1 97.69 98 GLU B CA 1
ATOM 2484 C C . GLU B 1 98 ? -1.813 -14.188 -15.492 1 97.69 98 GLU B C 1
ATOM 2486 O O . GLU B 1 98 ? -2.602 -15.125 -15.648 1 97.69 98 GLU B O 1
ATOM 2491 N N . PRO B 1 99 ? -0.504 -14.352 -15.492 1 97.75 99 PRO B N 1
ATOM 2492 C CA . PRO B 1 99 ? 0.014 -15.703 -15.711 1 97.75 99 PRO B CA 1
ATOM 2493 C C . PRO B 1 99 ? -0.426 -16.688 -14.625 1 97.75 99 PRO B C 1
ATOM 2495 O O . PRO B 1 99 ? -0.78 -17.828 -14.93 1 97.75 99 PRO B O 1
ATOM 2498 N N . LEU B 1 100 ? -0.413 -16.312 -13.391 1 97.75 100 LEU B N 1
ATOM 2499 C CA . LEU B 1 100 ? -0.853 -17.188 -12.312 1 97.75 100 LEU B CA 1
ATOM 2500 C C . LEU B 1 100 ? -2.324 -17.562 -12.469 1 97.75 100 LEU B C 1
ATOM 2502 O O . LEU B 1 100 ? -2.711 -18.703 -12.25 1 97.75 100 LEU B O 1
ATOM 2506 N N . ASN B 1 101 ? -3.086 -16.578 -12.82 1 97.81 101 ASN B N 1
ATOM 2507 C CA . ASN B 1 101 ? -4.504 -16.828 -13.055 1 97.81 101 ASN B CA 1
ATOM 2508 C C . ASN B 1 101 ? -4.727 -17.781 -14.219 1 97.81 101 ASN B C 1
ATOM 2510 O O . ASN B 1 101 ? -5.551 -18.688 -14.141 1 97.81 101 ASN B O 1
ATOM 2514 N N . GLN B 1 102 ? -4.008 -17.547 -15.336 1 97.75 102 GLN B N 1
ATOM 2515 C CA . GLN B 1 102 ? -4.086 -18.422 -16.5 1 97.75 102 GLN B CA 1
ATOM 2516 C C . GLN B 1 102 ? -3.725 -19.859 -16.141 1 97.75 102 GLN B C 1
ATOM 2518 O O . GLN B 1 102 ? -4.402 -20.797 -16.562 1 97.75 102 GLN B O 1
ATOM 2523 N N . LEU B 1 103 ? -2.719 -19.984 -15.359 1 97.06 103 LEU B N 1
ATOM 2524 C CA . LEU B 1 103 ? -2.25 -21.297 -14.945 1 97.06 103 LEU B CA 1
ATOM 2525 C C . LEU B 1 103 ? -3.283 -21.984 -14.055 1 97.06 103 LEU B C 1
ATOM 2527 O O . LEU B 1 103 ? -3.672 -23.125 -14.32 1 97.06 103 LEU B O 1
ATOM 2531 N N . ALA B 1 104 ? -3.777 -21.281 -13.078 1 97.94 104 ALA B N 1
ATOM 2532 C CA . ALA B 1 104 ? -4.625 -21.859 -12.039 1 97.94 104 ALA B CA 1
ATOM 2533 C C . ALA B 1 104 ? -6.059 -22.031 -12.539 1 97.94 104 ALA B C 1
ATOM 2535 O O . ALA B 1 104 ? -6.742 -22.984 -12.148 1 97.94 104 ALA B O 1
ATOM 2536 N N . GLU B 1 105 ? -6.504 -21.172 -13.414 1 98.06 105 GLU B N 1
ATOM 2537 C CA . GLU B 1 105 ? -7.93 -21.156 -13.719 1 98.06 105 GLU B CA 1
ATOM 2538 C C . GLU B 1 105 ? -8.203 -21.641 -15.133 1 98.06 105 GLU B C 1
ATOM 2540 O O . GLU B 1 105 ? -9.352 -21.953 -15.477 1 98.06 105 GLU B O 1
ATOM 2545 N N . VAL B 1 106 ? -7.176 -21.734 -15.914 1 97.56 106 VAL B N 1
ATOM 2546 C CA . VAL B 1 106 ? -7.445 -22.094 -17.297 1 97.56 106 VAL B CA 1
ATOM 2547 C C . VAL B 1 106 ? -6.59 -23.297 -17.688 1 97.56 106 VAL B C 1
ATOM 2549 O O . VAL B 1 106 ? -7.117 -24.391 -17.922 1 97.56 106 VAL B O 1
ATOM 2552 N N . ASP B 1 107 ? -5.258 -23.219 -17.656 1 96.12 107 ASP B N 1
ATOM 2553 C CA . ASP B 1 107 ? -4.352 -24.234 -18.203 1 96.12 107 ASP B CA 1
ATOM 2554 C C . ASP B 1 107 ? -4.504 -25.547 -17.469 1 96.12 107 ASP B C 1
ATOM 2556 O O . ASP B 1 107 ? -4.758 -26.594 -18.078 1 96.12 107 ASP B O 1
ATOM 2560 N N . ILE B 1 108 ? -4.387 -25.516 -16.188 1 96.25 108 ILE B N 1
ATOM 2561 C CA . ILE B 1 108 ? -4.387 -26.766 -15.422 1 96.25 108 ILE B CA 1
ATOM 2562 C C . ILE B 1 108 ? -5.793 -27.359 -15.406 1 96.25 108 ILE B C 1
ATOM 2564 O O . ILE B 1 108 ? -5.977 -28.547 -15.672 1 96.25 108 ILE B O 1
ATOM 2568 N N . PRO B 1 109 ? -6.816 -26.516 -15.188 1 96.75 109 PRO B N 1
ATOM 2569 C CA . PRO B 1 109 ? -8.172 -27.078 -15.219 1 96.75 109 PRO B CA 1
ATOM 2570 C C . PRO B 1 109 ? -8.523 -27.703 -16.562 1 96.75 109 PRO B C 1
ATOM 2572 O O . PRO B 1 109 ? -9.242 -28.703 -16.609 1 96.75 109 PRO B O 1
ATOM 2575 N N . ASN B 1 110 ? -8.016 -27.172 -17.641 1 95.06 110 ASN B N 1
ATOM 2576 C CA . ASN B 1 110 ? -8.258 -27.75 -18.953 1 95.06 110 ASN B CA 1
ATOM 2577 C C . ASN B 1 110 ? -7.672 -29.156 -19.078 1 95.06 110 ASN B C 1
ATOM 2579 O O . ASN B 1 110 ? -8.312 -30.062 -19.609 1 95.06 110 ASN B O 1
ATOM 2583 N N . ILE B 1 111 ? -6.48 -29.359 -18.562 1 93.94 111 ILE B N 1
ATOM 2584 C CA . ILE B 1 111 ? -5.82 -30.656 -18.594 1 93.94 111 ILE B CA 1
ATOM 2585 C C . ILE B 1 111 ? -6.559 -31.641 -17.703 1 93.94 111 ILE B C 1
ATOM 2587 O O . ILE B 1 111 ? -6.801 -32.781 -18.078 1 93.94 111 ILE B O 1
ATOM 2591 N N . LEU B 1 112 ? -6.93 -31.188 -16.562 1 92.19 112 LEU B N 1
ATOM 2592 C CA . LEU B 1 112 ? -7.637 -32.031 -15.617 1 92.19 112 LEU B CA 1
ATOM 2593 C C . LEU B 1 112 ? -8.992 -32.469 -16.172 1 92.19 112 LEU B C 1
ATOM 2595 O O . LEU B 1 112 ? -9.43 -33.594 -15.953 1 92.19 112 LEU B O 1
ATOM 2599 N N . ARG B 1 113 ? -9.664 -31.562 -16.859 1 93.19 113 ARG B N 1
ATOM 2600 C CA . ARG B 1 113 ? -10.93 -31.906 -17.484 1 93.19 113 ARG B CA 1
ATOM 2601 C C . ARG B 1 113 ? -10.742 -32.969 -18.578 1 93.19 113 ARG B C 1
ATOM 2603 O O . ARG B 1 113 ? -11.547 -33.875 -18.688 1 93.19 113 ARG B O 1
ATOM 2610 N N . GLN B 1 114 ? -9.719 -32.75 -19.375 1 91.44 114 GLN B N 1
ATOM 2611 C CA . GLN B 1 114 ? -9.391 -33.75 -20.391 1 91.44 114 GLN B CA 1
ATOM 2612 C C . GLN B 1 114 ? -9.141 -35.125 -19.781 1 91.44 114 GLN B C 1
ATOM 2614 O O . GLN B 1 114 ? -9.57 -36.125 -20.344 1 91.44 114 GLN B O 1
ATOM 2619 N N . ARG B 1 115 ? -8.438 -35.094 -18.75 1 90.12 115 ARG B N 1
ATOM 2620 C CA . ARG B 1 115 ? -8.148 -36.344 -18.062 1 90.12 115 ARG B CA 1
ATOM 2621 C C . ARG B 1 115 ? -9.43 -37 -17.562 1 90.12 115 ARG B C 1
ATOM 2623 O O . ARG B 1 115 ? -9.586 -38.219 -17.688 1 90.12 115 ARG B O 1
ATOM 2630 N N . LYS B 1 116 ? -10.344 -36.281 -16.984 1 89.06 116 LYS B N 1
ATOM 2631 C CA . LYS B 1 116 ? -11.617 -36.812 -16.5 1 89.06 116 LYS B CA 1
ATOM 2632 C C . LYS B 1 116 ? -12.453 -37.375 -17.641 1 89.06 116 LYS B C 1
ATOM 2634 O O . LYS B 1 116 ? -13.07 -38.438 -17.5 1 89.06 116 LYS B O 1
ATOM 2639 N N . GLN B 1 117 ? -12.477 -36.656 -18.75 1 89.38 117 GLN B N 1
ATOM 2640 C CA . GLN B 1 117 ? -13.203 -37.125 -19.922 1 89.38 117 GLN B CA 1
ATOM 2641 C C . GLN B 1 117 ? -12.641 -38.438 -20.453 1 89.38 117 GLN B C 1
ATOM 2643 O O . GLN B 1 117 ? -13.398 -39.312 -20.859 1 89.38 117 GLN B O 1
ATOM 2648 N N . LEU B 1 118 ? -11.344 -38.469 -20.469 1 87 118 LEU B N 1
ATOM 2649 C CA . LEU B 1 118 ? -10.703 -39.688 -20.938 1 87 118 LEU B CA 1
ATOM 2650 C C . LEU B 1 118 ? -11.031 -40.875 -20.031 1 87 118 LEU B C 1
ATOM 2652 O O . LEU B 1 118 ? -11.258 -41.969 -20.5 1 87 118 LEU B O 1
ATOM 2656 N N . ALA B 1 119 ? -11 -40.594 -18.719 1 86.38 119 ALA B N 1
ATOM 2657 C CA . ALA B 1 119 ? -11.352 -41.625 -17.75 1 86.38 119 ALA B CA 1
ATOM 2658 C C . ALA B 1 119 ? -12.766 -42.156 -17.984 1 86.38 119 ALA B C 1
ATOM 2660 O O . ALA B 1 119 ? -13.016 -43.344 -17.906 1 86.38 119 ALA B O 1
ATOM 2661 N N . LYS B 1 120 ? -13.664 -41.344 -18.281 1 87.88 120 LYS B N 1
ATOM 2662 C CA . LYS B 1 120 ? -15.047 -41.719 -18.562 1 87.88 120 LYS B CA 1
ATOM 2663 C C . LYS B 1 120 ? -15.141 -42.531 -19.844 1 87.88 120 LYS B C 1
ATOM 2665 O O . LYS B 1 120 ? -15.883 -43.531 -19.906 1 87.88 120 LYS B O 1
ATOM 2670 N N . LEU B 1 121 ? -14.43 -42.125 -20.891 1 83.75 121 LEU B N 1
ATOM 2671 C CA . LEU B 1 121 ? -14.414 -42.812 -22.156 1 83.75 121 LEU B CA 1
ATOM 2672 C C . LEU B 1 121 ? -13.875 -44.25 -21.984 1 83.75 121 LEU B C 1
ATOM 2674 O O . LEU B 1 121 ? -14.383 -45.188 -22.594 1 83.75 121 LEU B O 1
ATOM 2678 N N . VAL B 1 122 ? -12.859 -44.312 -21.141 1 83.69 122 VAL B N 1
ATOM 2679 C CA . VAL B 1 122 ? -12.25 -45.625 -20.875 1 83.69 122 VAL B CA 1
ATOM 2680 C C . VAL B 1 122 ? -13.242 -46.5 -20.141 1 83.69 122 VAL B C 1
ATOM 2682 O O . VAL B 1 122 ? -13.391 -47.688 -20.469 1 83.69 122 VAL B O 1
ATOM 2685 N N . LEU B 1 123 ? -13.922 -46 -19.203 1 85.75 123 LEU B N 1
ATOM 2686 C CA . LEU B 1 123 ? -14.922 -46.75 -18.453 1 85.75 123 LEU B CA 1
ATOM 2687 C C . LEU B 1 123 ? -16.062 -47.219 -19.375 1 85.75 123 LEU B C 1
ATOM 2689 O O . LEU B 1 123 ? -16.516 -48.344 -19.266 1 85.75 123 LEU B O 1
ATOM 2693 N N . ASP B 1 124 ? -16.531 -46.375 -20.297 1 84.62 124 ASP B N 1
ATOM 2694 C CA . ASP B 1 124 ? -17.594 -46.719 -21.234 1 84.62 124 ASP B CA 1
ATOM 2695 C C . ASP B 1 124 ? -17.141 -47.812 -22.203 1 84.62 124 ASP B C 1
ATOM 2697 O O . ASP B 1 124 ? -17.922 -48.719 -22.531 1 84.62 124 ASP B O 1
ATOM 2701 N N . TYR B 1 125 ? -15.945 -47.656 -22.625 1 78.12 125 TYR B N 1
ATOM 2702 C CA . TYR B 1 125 ? -15.383 -48.656 -23.516 1 78.12 125 TYR B CA 1
ATOM 2703 C C . TYR B 1 125 ? -15.305 -50.031 -22.828 1 78.12 125 TYR B C 1
ATOM 2705 O O . TYR B 1 125 ? -15.672 -51.031 -23.422 1 78.12 125 TYR B O 1
ATOM 2713 N N . ASP B 1 126 ? -14.812 -50 -21.609 1 81.94 126 ASP B N 1
ATOM 2714 C CA . ASP B 1 126 ? -14.711 -51.25 -20.828 1 81.94 126 ASP B CA 1
ATOM 2715 C C . ASP B 1 126 ? -16.078 -51.875 -20.625 1 81.94 126 ASP B C 1
ATOM 2717 O O . ASP B 1 126 ? -16.234 -53.094 -20.719 1 81.94 126 ASP B O 1
ATOM 2721 N N . SER B 1 127 ? -17.047 -51.094 -20.375 1 84.19 127 SER B N 1
ATOM 2722 C CA . SER B 1 127 ? -18.406 -51.562 -20.172 1 84.19 127 SER B CA 1
ATOM 2723 C C . SER B 1 127 ? -18.969 -52.188 -21.453 1 84.19 127 SER B C 1
ATOM 2725 O O . SER B 1 127 ? -19.594 -53.219 -21.422 1 84.19 127 SER B O 1
ATOM 2727 N N . ALA B 1 128 ? -18.734 -51.5 -22.531 1 80.38 128 ALA B N 1
ATOM 2728 C CA . ALA B 1 128 ? -19.188 -52 -23.812 1 80.38 128 ALA B CA 1
ATOM 2729 C C . ALA B 1 128 ? -18.5 -53.312 -24.172 1 80.38 128 ALA B C 1
ATOM 2731 O O . ALA B 1 128 ? -19.141 -54.25 -24.703 1 80.38 128 ALA B O 1
ATOM 2732 N N . ARG B 1 129 ? -17.203 -53.344 -23.938 1 78.5 129 ARG B N 1
ATOM 2733 C CA . ARG B 1 129 ? -16.438 -54.562 -24.203 1 78.5 129 ARG B CA 1
ATOM 2734 C C . ARG B 1 129 ? -16.938 -55.719 -23.359 1 78.5 129 ARG B C 1
ATOM 2736 O O . ARG B 1 129 ? -17.047 -56.844 -23.844 1 78.5 129 ARG B O 1
ATOM 2743 N N . ALA B 1 130 ? -17.203 -55.438 -22.078 1 82.12 130 ALA B N 1
ATOM 2744 C CA . ALA B 1 130 ? -17.719 -56.469 -21.172 1 82.12 130 ALA B CA 1
ATOM 2745 C C . ALA B 1 130 ? -19.078 -56.969 -21.656 1 82.12 130 ALA B C 1
ATOM 2747 O O . ALA B 1 130 ? -19.328 -58.188 -21.625 1 82.12 130 ALA B O 1
ATOM 2748 N N . ARG B 1 131 ? -20 -56.188 -22.188 1 81.56 131 ARG B N 1
ATOM 2749 C CA . ARG B 1 131 ? -21.297 -56.562 -22.719 1 81.56 131 ARG B CA 1
ATOM 2750 C C . ARG B 1 131 ? -21.156 -57.438 -23.969 1 81.56 131 ARG B C 1
ATOM 2752 O O . ARG B 1 131 ? -21.906 -58.375 -24.156 1 81.56 131 ARG B O 1
ATOM 2759 N N . TYR B 1 132 ? -20.172 -57.062 -24.734 1 73.75 132 TYR B N 1
ATOM 2760 C CA . TYR B 1 132 ? -19.922 -57.812 -25.969 1 73.75 132 TYR B CA 1
ATOM 2761 C C . TYR B 1 132 ? -19.453 -59.219 -25.672 1 73.75 132 TYR B C 1
ATOM 2763 O O . TYR B 1 132 ? -19.891 -60.188 -26.312 1 73.75 132 TYR B O 1
ATOM 2771 N N . CYS B 1 133 ? -18.5 -59.312 -24.734 1 77.69 133 CYS B N 1
ATOM 2772 C CA . CYS B 1 133 ? -17.922 -60.625 -24.391 1 77.69 133 CYS B CA 1
ATOM 2773 C C . CYS B 1 133 ? -18.953 -61.531 -23.75 1 77.69 133 CYS B C 1
ATOM 2775 O O . CYS B 1 133 ? -18.875 -62.75 -23.891 1 77.69 133 CYS B O 1
ATOM 2777 N N . THR B 1 134 ? -20 -61.031 -23.094 1 75.38 134 THR B N 1
ATOM 2778 C CA . THR B 1 134 ? -20.984 -61.844 -22.391 1 75.38 134 THR B CA 1
ATOM 2779 C C . THR B 1 134 ? -22.125 -62.219 -23.312 1 75.38 134 THR B C 1
ATOM 2781 O O . THR B 1 134 ? -22.984 -63.031 -22.953 1 75.38 134 THR B O 1
ATOM 2784 N N . ARG B 1 135 ? -22.172 -61.688 -24.547 1 69.44 135 ARG B N 1
ATOM 2785 C CA . ARG B 1 135 ? -23.25 -61.969 -25.469 1 69.44 135 ARG B CA 1
ATOM 2786 C C . ARG B 1 135 ? -23.141 -63.406 -26.016 1 69.44 135 ARG B C 1
ATOM 2788 O O . ARG B 1 135 ? -22.047 -63.906 -26.219 1 69.44 135 ARG B O 1
ATOM 2795 N N . THR B 1 136 ? -24.062 -64.312 -26 1 62.81 136 THR B N 1
ATOM 2796 C CA . THR B 1 136 ? -24.219 -65.688 -26.484 1 62.81 136 THR B CA 1
ATOM 2797 C C . THR B 1 136 ? -23.953 -65.75 -27.984 1 62.81 136 THR B C 1
ATOM 2799 O O . THR B 1 136 ? -24.219 -64.75 -28.719 1 62.81 136 THR B O 1
ATOM 2802 N N . PRO B 1 137 ? -23.172 -66.75 -28.578 1 60.66 137 PRO B N 1
ATOM 2803 C CA . PRO B 1 137 ? -22.781 -67 -29.969 1 60.66 137 PRO B CA 1
ATOM 2804 C C . PRO B 1 137 ? -23.891 -66.688 -30.969 1 60.66 137 PRO B C 1
ATOM 2806 O O . PRO B 1 137 ? -23.609 -66.312 -32.125 1 60.66 137 PRO B O 1
ATOM 2809 N N . GLU B 1 138 ? -25.078 -66.938 -30.688 1 58.5 138 GLU B N 1
ATOM 2810 C CA . GLU B 1 138 ? -26.172 -66.688 -31.625 1 58.5 138 GLU B CA 1
ATOM 2811 C C . GLU B 1 138 ? -26.328 -65.25 -31.969 1 58.5 138 GLU B C 1
ATOM 2813 O O . GLU B 1 138 ? -26.844 -64.875 -33.031 1 58.5 138 GLU B O 1
ATOM 2818 N N . LEU B 1 139 ? -25.812 -64.312 -31.203 1 56.44 139 LEU B N 1
ATOM 2819 C CA . LEU B 1 139 ? -25.969 -62.875 -31.391 1 56.44 139 LEU B CA 1
ATOM 2820 C C . LEU B 1 139 ? -24.734 -62.281 -32.062 1 56.44 139 LEU B C 1
ATOM 2822 O O . LEU B 1 139 ? -24.688 -61.062 -32.312 1 56.44 139 LEU B O 1
ATOM 2826 N N . TYR B 1 140 ? -23.828 -63.094 -32.375 1 54.09 140 TYR B N 1
ATOM 2827 C CA . TYR B 1 140 ? -22.609 -62.719 -33.062 1 54.09 140 TYR B CA 1
ATOM 2828 C C . TYR B 1 140 ? -22.938 -62 -34.406 1 54.09 140 TYR B C 1
ATOM 2830 O O . TYR B 1 140 ? -22.203 -61.125 -34.844 1 54.09 140 TYR B O 1
ATOM 2838 N N . HIS B 1 141 ? -23.969 -62.5 -35.156 1 53.94 141 HIS B N 1
ATOM 2839 C CA . HIS B 1 141 ? -24.312 -61.875 -36.406 1 53.94 141 HIS B CA 1
ATOM 2840 C C . HIS B 1 141 ? -24.656 -60.406 -36.219 1 53.94 141 HIS B C 1
ATOM 2842 O O . HIS B 1 141 ? -24.422 -59.594 -37.094 1 53.94 141 HIS B O 1
ATOM 2848 N N . LEU B 1 142 ? -25.312 -60 -35.156 1 52.91 142 LEU B N 1
ATOM 2849 C CA . LEU B 1 142 ? -25.812 -58.625 -34.969 1 52.91 142 LEU B CA 1
ATOM 2850 C C . LEU B 1 142 ? -24.719 -57.719 -34.469 1 52.91 142 LEU B C 1
ATOM 2852 O O . LEU B 1 142 ? -24.922 -56.5 -34.375 1 52.91 142 LEU B O 1
ATOM 2856 N N . THR B 1 143 ? -23.5 -58.094 -34.125 1 51.5 143 THR B N 1
ATOM 2857 C CA . THR B 1 143 ? -22.484 -57.5 -33.281 1 51.5 143 THR B CA 1
ATOM 2858 C C . THR B 1 143 ? -21.469 -56.719 -34.125 1 51.5 143 THR B C 1
ATOM 2860 O O . THR B 1 143 ? -20.484 -56.188 -33.594 1 51.5 143 THR B O 1
ATOM 2863 N N . HIS B 1 144 ? -21.516 -56.781 -35.406 1 52.34 144 HIS B N 1
ATOM 2864 C CA . HIS B 1 144 ? -20.641 -55.906 -36.188 1 52.34 144 HIS B CA 1
ATOM 2865 C C . HIS B 1 144 ? -20.562 -54.531 -35.625 1 52.34 144 HIS B C 1
ATOM 2867 O O . HIS B 1 144 ? -19.484 -53.906 -35.562 1 52.34 144 HIS B O 1
ATOM 2873 N N . ASP B 1 145 ? -21.703 -54.062 -35.25 1 54.59 145 ASP B N 1
ATOM 2874 C CA . ASP B 1 145 ? -21.734 -52.688 -34.75 1 54.59 145 ASP B CA 1
ATOM 2875 C C . ASP B 1 145 ? -20.922 -52.562 -33.469 1 54.59 145 ASP B C 1
ATOM 2877 O O . ASP B 1 145 ? -20.266 -51.531 -33.25 1 54.59 145 ASP B O 1
ATOM 2881 N N . THR B 1 146 ? -20.906 -53.625 -32.719 1 55.22 146 THR B N 1
ATOM 2882 C CA . THR B 1 146 ? -20.188 -53.594 -31.453 1 55.22 146 THR B CA 1
ATOM 2883 C C . THR B 1 146 ? -18.688 -53.656 -31.688 1 55.22 146 THR B C 1
ATOM 2885 O O . THR B 1 146 ? -17.922 -53 -30.953 1 55.22 146 THR B O 1
ATOM 2888 N N . ILE B 1 147 ? -18.266 -54.438 -32.688 1 54.5 147 ILE B N 1
ATOM 2889 C CA . ILE B 1 147 ? -16.859 -54.5 -33.031 1 54.5 147 ILE B CA 1
ATOM 2890 C C . ILE B 1 147 ? -16.391 -53.125 -33.531 1 54.5 147 ILE B C 1
ATOM 2892 O O . ILE B 1 147 ? -15.312 -52.656 -33.125 1 54.5 147 ILE B O 1
ATOM 2896 N N . LEU B 1 148 ? -17.156 -52.562 -34.344 1 56.44 148 LEU B N 1
ATOM 2897 C CA . LEU B 1 148 ? -16.812 -51.25 -34.875 1 56.44 148 LEU B CA 1
ATOM 2898 C C . LEU B 1 148 ? -16.75 -50.219 -33.75 1 56.44 148 LEU B C 1
ATOM 2900 O O . LEU B 1 148 ? -15.93 -49.312 -33.781 1 56.44 148 LEU B O 1
ATOM 2904 N N . THR B 1 149 ? -17.562 -50.5 -32.844 1 57.41 149 THR B N 1
ATOM 2905 C CA . THR B 1 149 ? -17.578 -49.594 -31.719 1 57.41 149 THR B CA 1
ATOM 2906 C C . THR B 1 149 ? -16.312 -49.781 -30.859 1 57.41 149 THR B C 1
ATOM 2908 O O . THR B 1 149 ? -15.773 -48.781 -30.359 1 57.41 149 THR B O 1
ATOM 2911 N N . ALA B 1 150 ? -15.93 -51.031 -30.75 1 55.16 150 ALA B N 1
ATOM 2912 C CA . ALA B 1 150 ? -14.719 -51.281 -29.984 1 55.16 150 ALA B CA 1
ATOM 2913 C C . ALA B 1 150 ? -13.5 -50.656 -30.656 1 55.16 150 ALA B C 1
ATOM 2915 O O . ALA B 1 150 ? -12.648 -50.062 -30 1 55.16 150 ALA B O 1
ATOM 2916 N N . ALA B 1 151 ? -13.438 -50.938 -31.969 1 56.41 151 ALA B N 1
ATOM 2917 C CA . ALA B 1 151 ? -12.336 -50.344 -32.719 1 56.41 151 ALA B CA 1
ATOM 2918 C C . ALA B 1 151 ? -12.406 -48.844 -32.719 1 56.41 151 ALA B C 1
ATOM 2920 O O . ALA B 1 151 ? -11.375 -48.156 -32.594 1 56.41 151 ALA B O 1
ATOM 2921 N N . SER B 1 152 ? -13.625 -48.406 -32.906 1 58.81 152 SER B N 1
ATOM 2922 C CA . SER B 1 152 ? -13.836 -46.938 -32.844 1 58.81 152 SER B CA 1
ATOM 2923 C C . SER B 1 152 ? -13.555 -46.406 -31.453 1 58.81 152 SER B C 1
ATOM 2925 O O . SER B 1 152 ? -13.125 -45.25 -31.312 1 58.81 152 SER B O 1
ATOM 2927 N N . GLY B 1 153 ? -13.781 -47.281 -30.594 1 57.03 153 GLY B N 1
ATOM 2928 C CA . GLY B 1 153 ? -13.484 -46.938 -29.219 1 57.03 153 GLY B CA 1
ATOM 2929 C C . GLY B 1 153 ? -12.008 -46.656 -28.969 1 57.03 153 GLY B C 1
ATOM 2930 O O . GLY B 1 153 ? -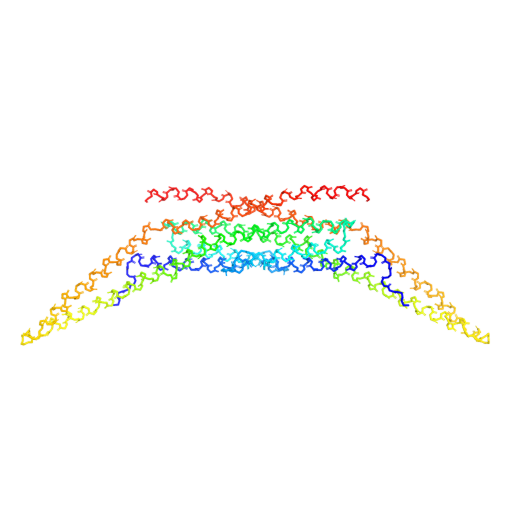11.648 -45.75 -28.25 1 57.03 153 GLY B O 1
ATOM 2931 N N . ASP B 1 154 ? -11.227 -47.594 -29.688 1 60.09 154 ASP B N 1
ATOM 2932 C CA . ASP B 1 154 ? -9.781 -47.438 -29.562 1 60.09 154 ASP B CA 1
ATOM 2933 C C . ASP B 1 154 ? -9.344 -46.031 -30.016 1 60.09 154 ASP B C 1
ATOM 2935 O O . ASP B 1 154 ? -8.562 -45.375 -29.328 1 60.09 154 ASP B O 1
ATOM 2939 N N . VAL B 1 155 ? -9.891 -45.625 -31.188 1 64.25 155 VAL B N 1
ATOM 2940 C CA . VAL B 1 155 ? -9.516 -44.312 -31.703 1 64.25 155 VAL B CA 1
ATOM 2941 C C . VAL B 1 155 ? -10.039 -43.219 -30.781 1 64.25 155 VAL B C 1
ATOM 2943 O O . VAL B 1 155 ? -9.359 -42.219 -30.547 1 64.25 155 VAL B O 1
ATOM 2946 N N . HIS B 1 156 ? -11.172 -43.5 -30.203 1 67.88 156 HIS B N 1
ATOM 2947 C CA . HIS B 1 156 ? -11.789 -42.5 -29.359 1 67.88 156 HIS B CA 1
ATOM 2948 C C . HIS B 1 156 ? -11.094 -42.375 -28.016 1 67.88 156 HIS B C 1
ATOM 2950 O O . HIS B 1 156 ? -11.141 -41.344 -27.359 1 67.88 156 HIS B O 1
ATOM 2956 N N . VAL B 1 157 ? -10.383 -43.406 -27.703 1 71.56 157 VAL B N 1
ATOM 2957 C CA . VAL B 1 157 ? -9.688 -43.406 -26.422 1 71.56 157 VAL B CA 1
ATOM 2958 C C . VAL B 1 157 ? -8.219 -43.062 -26.625 1 71.56 157 VAL B C 1
ATOM 2960 O O . VAL B 1 157 ? -7.641 -42.281 -25.859 1 71.56 157 VAL B O 1
ATOM 2963 N N . PHE B 1 158 ? -7.664 -43.594 -27.766 1 74.31 158 PHE B N 1
ATOM 2964 C CA . PHE B 1 158 ? -6.219 -43.469 -27.938 1 74.31 158 PHE B CA 1
ATOM 2965 C C . PHE B 1 158 ? -5.836 -42.031 -28.297 1 74.31 158 PHE B C 1
ATOM 2967 O O . PHE B 1 158 ? -4.875 -41.5 -27.75 1 74.31 158 PHE B O 1
ATOM 2974 N N . LEU B 1 159 ? -6.656 -41.406 -29.094 1 75.81 159 LEU B N 1
ATOM 2975 C CA . LEU B 1 159 ? -6.336 -40.031 -29.531 1 75.81 159 LEU B CA 1
ATOM 2976 C C . LEU B 1 159 ? -6.398 -39.062 -28.375 1 75.81 159 LEU B C 1
ATOM 2978 O O . LEU B 1 159 ? -5.453 -38.312 -28.141 1 75.81 159 LEU B O 1
ATOM 2982 N N . PRO B 1 160 ? -7.434 -39.125 -27.641 1 78.56 160 PRO B N 1
ATOM 2983 C CA . PRO B 1 160 ? -7.48 -38.219 -26.484 1 78.56 160 PRO B CA 1
ATOM 2984 C C . PRO B 1 160 ? -6.395 -38.531 -25.453 1 78.56 160 PRO B C 1
ATOM 2986 O O . PRO B 1 160 ? -5.895 -37.625 -24.781 1 78.56 160 PRO B O 1
ATOM 2989 N N . GLN B 1 161 ? -6.008 -39.75 -25.438 1 83.25 161 GLN B N 1
ATOM 2990 C CA . GLN B 1 161 ? -4.965 -40.156 -24.5 1 83.25 161 GLN B CA 1
ATOM 2991 C C . GLN B 1 161 ? -3.613 -39.562 -24.891 1 83.25 161 GLN B C 1
ATOM 2993 O O . GLN B 1 161 ? -2.855 -39.094 -24.047 1 83.25 161 GLN B O 1
ATOM 2998 N N . ASP B 1 162 ? -3.332 -39.656 -26.234 1 86.75 162 ASP B N 1
ATOM 2999 C CA . ASP B 1 162 ? -2.084 -39.094 -26.734 1 86.75 162 ASP B CA 1
ATOM 3000 C C . ASP B 1 162 ? -2.031 -37.562 -26.5 1 86.75 162 ASP B C 1
ATOM 3002 O O . ASP B 1 162 ? -0.987 -37.031 -26.125 1 86.75 162 ASP B O 1
ATOM 3006 N N . GLN B 1 163 ? -3.145 -36.969 -26.734 1 88.75 163 GLN B N 1
ATOM 3007 C CA . GLN B 1 163 ? -3.209 -35.531 -26.531 1 88.75 163 GLN B CA 1
ATOM 3008 C C . GLN B 1 163 ? -3.018 -35.188 -25.047 1 88.75 163 GLN B C 1
ATOM 3010 O O . GLN B 1 163 ? -2.291 -34.25 -24.719 1 88.75 163 GLN B O 1
ATOM 3015 N N . LEU B 1 164 ? -3.605 -35.875 -24.203 1 89.56 164 LEU B N 1
ATOM 3016 C CA . LEU B 1 164 ? -3.48 -35.656 -22.766 1 89.56 164 LEU B CA 1
ATOM 3017 C C . LEU B 1 164 ? -2.041 -35.844 -22.312 1 89.56 164 LEU B C 1
ATOM 3019 O O . LEU B 1 164 ? -1.517 -35.062 -21.531 1 89.56 164 LEU B O 1
ATOM 3023 N N . SER B 1 165 ? -1.423 -36.906 -22.812 1 89 165 SER B N 1
ATOM 3024 C CA . SER B 1 165 ? -0.032 -37.188 -22.469 1 89 165 SER B CA 1
ATOM 3025 C C . SER B 1 165 ? 0.88 -36.031 -22.891 1 89 165 SER B C 1
ATOM 3027 O O . SER B 1 165 ? 1.79 -35.656 -22.156 1 89 165 SER B O 1
ATOM 3029 N N . ALA B 1 166 ? 0.581 -35.5 -24.047 1 91 166 ALA B N 1
ATOM 3030 C CA . ALA B 1 166 ? 1.357 -34.375 -24.531 1 91 166 ALA B CA 1
ATOM 3031 C C . ALA B 1 166 ? 1.159 -33.156 -23.641 1 91 166 ALA B C 1
ATOM 3033 O O . ALA B 1 166 ? 2.121 -32.438 -23.297 1 91 166 ALA B O 1
ATOM 3034 N N . ASP B 1 167 ? -0.047 -32.906 -23.266 1 91.25 167 ASP B N 1
ATOM 3035 C CA . ASP B 1 167 ? -0.365 -31.75 -22.422 1 91.25 167 ASP B CA 1
ATOM 3036 C C . ASP B 1 167 ? 0.275 -31.891 -21.047 1 91.25 167 ASP B C 1
ATOM 3038 O O . ASP B 1 167 ? 0.794 -30.922 -20.484 1 91.25 167 ASP B O 1
ATOM 3042 N N . MET B 1 168 ? 0.257 -33 -20.531 1 87.94 168 MET B N 1
ATOM 3043 C CA . MET B 1 168 ? 0.859 -33.281 -19.219 1 87.94 168 MET B CA 1
ATOM 3044 C C . MET B 1 168 ? 2.375 -33.125 -19.281 1 87.94 168 MET B C 1
ATOM 3046 O O . MET B 1 168 ? 2.98 -32.562 -18.359 1 87.94 168 MET B O 1
ATOM 3050 N N . TYR B 1 169 ? 2.904 -33.75 -20.359 1 88.75 169 TYR B N 1
ATOM 3051 C CA . TYR B 1 169 ? 4.34 -33.594 -20.562 1 88.75 169 TYR B CA 1
ATOM 3052 C C . TYR B 1 169 ? 4.719 -32.125 -20.688 1 88.75 169 TYR B C 1
ATOM 3054 O O . TYR B 1 169 ? 5.723 -31.672 -20.109 1 88.75 169 TYR B O 1
ATOM 3062 N N . ASN B 1 170 ? 3.9 -31.391 -21.453 1 91.06 170 ASN B N 1
ATOM 3063 C CA . ASN B 1 170 ? 4.133 -29.969 -21.609 1 91.06 170 ASN B CA 1
ATOM 3064 C C . ASN B 1 170 ? 4.086 -29.234 -20.281 1 91.06 170 ASN B C 1
ATOM 3066 O O . ASN B 1 170 ? 4.926 -28.375 -20 1 91.06 170 ASN B O 1
ATOM 3070 N N . PHE B 1 171 ? 3.182 -29.547 -19.469 1 90.56 171 PHE B N 1
ATOM 3071 C CA . PHE B 1 171 ? 3.082 -28.984 -18.141 1 90.56 171 PHE B CA 1
ATOM 3072 C C . PHE B 1 171 ? 4.336 -29.281 -17.328 1 90.56 171 PHE B C 1
ATOM 3074 O O . PHE B 1 171 ? 4.926 -28.375 -16.719 1 90.56 171 PHE B O 1
ATOM 3081 N N . SER B 1 172 ? 4.754 -30.469 -17.391 1 88.38 172 SER B N 1
ATOM 3082 C CA . SER B 1 172 ? 5.898 -30.891 -16.594 1 88.38 172 SER B CA 1
ATOM 3083 C C . SER B 1 172 ? 7.184 -30.219 -17.047 1 88.38 172 SER B C 1
ATOM 3085 O O . SER B 1 172 ? 8.055 -29.906 -16.25 1 88.38 172 SER B O 1
ATOM 3087 N N . SER B 1 173 ? 7.215 -30 -18.359 1 89.19 173 SER B N 1
ATOM 3088 C CA . SER B 1 173 ? 8.422 -29.422 -18.938 1 89.19 173 SER B CA 1
ATOM 3089 C C . SER B 1 173 ? 8.523 -27.922 -18.625 1 89.19 173 SER B C 1
ATOM 3091 O O . SER B 1 173 ? 9.609 -27.344 -18.688 1 89.19 173 SER B O 1
ATOM 3093 N N . LYS B 1 174 ? 7.379 -27.281 -18.281 1 90.38 174 LYS B N 1
ATOM 3094 C CA . LYS B 1 174 ? 7.336 -25.844 -18.062 1 90.38 174 LYS B CA 1
ATOM 3095 C C . LYS B 1 174 ? 7.359 -25.516 -16.578 1 90.38 174 LYS B C 1
ATOM 3097 O O . LYS B 1 174 ? 7.082 -24.375 -16.172 1 90.38 174 LYS B O 1
ATOM 3102 N N . GLU B 1 175 ? 7.668 -26.422 -15.797 1 84.94 175 GLU B N 1
ATOM 3103 C CA . GLU B 1 175 ? 7.688 -26.219 -14.352 1 84.94 175 GLU B CA 1
ATOM 3104 C C . GLU B 1 175 ? 8.664 -25.109 -13.961 1 84.94 175 GLU B C 1
ATOM 3106 O O . GLU B 1 175 ? 8.391 -24.328 -13.047 1 84.94 175 GLU B O 1
ATOM 3111 N N . GLY B 1 176 ? 9.781 -25.125 -14.664 1 87.19 176 GLY B N 1
ATOM 3112 C CA . GLY B 1 176 ? 10.758 -24.078 -14.438 1 87.19 176 GLY B CA 1
ATOM 3113 C C . GLY B 1 176 ? 10.203 -22.688 -14.711 1 87.19 176 GLY B C 1
ATOM 3114 O O . GLY B 1 176 ? 10.477 -21.75 -13.969 1 87.19 176 GLY B O 1
ATOM 3115 N N . ASP B 1 177 ? 9.43 -22.609 -15.766 1 92 177 ASP B N 1
ATOM 3116 C CA . ASP B 1 177 ? 8.82 -21.328 -16.125 1 92 177 ASP B CA 1
ATOM 3117 C C . ASP B 1 177 ? 7.844 -20.875 -15.031 1 92 177 ASP B C 1
ATOM 3119 O O . ASP B 1 177 ? 7.797 -19.688 -14.695 1 92 177 ASP B O 1
ATOM 3123 N N . TYR B 1 178 ? 7.129 -21.781 -14.484 1 93.88 178 TYR B N 1
ATOM 3124 C CA . TYR B 1 178 ? 6.172 -21.469 -13.43 1 93.88 178 TYR B CA 1
ATOM 3125 C C . TYR B 1 178 ? 6.883 -21 -12.172 1 93.88 178 TYR B C 1
ATOM 3127 O O . TYR B 1 178 ? 6.426 -20.062 -11.5 1 93.88 178 TYR B O 1
ATOM 3135 N N . ALA B 1 179 ? 7.988 -21.641 -11.891 1 93.62 179 ALA B N 1
ATOM 3136 C CA . ALA B 1 179 ? 8.789 -21.25 -10.734 1 93.62 179 ALA B CA 1
ATOM 3137 C C . ALA B 1 179 ? 9.32 -19.828 -10.891 1 93.62 179 ALA B C 1
ATOM 3139 O O . ALA B 1 179 ? 9.438 -19.094 -9.914 1 93.62 179 ALA B O 1
ATOM 3140 N N . ARG B 1 180 ? 9.578 -19.422 -12.078 1 93.62 180 ARG B N 1
ATOM 3141 C CA . ARG B 1 180 ? 10.18 -18.141 -12.391 1 93.62 180 ARG B CA 1
ATOM 3142 C C . ARG B 1 180 ? 9.227 -16.984 -12.055 1 93.62 180 ARG B C 1
ATOM 3144 O O . ARG B 1 180 ? 9.664 -15.875 -11.773 1 93.62 180 ARG B O 1
ATOM 3151 N N . TYR B 1 181 ? 7.922 -17.219 -12.055 1 96 181 TYR B N 1
ATOM 3152 C CA . TYR B 1 181 ? 6.961 -16.172 -11.727 1 96 181 TYR B CA 1
ATOM 3153 C C . TYR B 1 181 ? 7.254 -15.586 -10.352 1 96 181 TYR B C 1
ATOM 3155 O O . TYR B 1 181 ? 7.164 -14.367 -10.164 1 96 181 TYR B O 1
ATOM 3163 N N . TYR B 1 182 ? 7.668 -16.406 -9.445 1 96.38 182 TYR B N 1
ATOM 3164 C CA . TYR B 1 182 ? 7.898 -15.953 -8.078 1 96.38 182 TYR B CA 1
ATOM 3165 C C . TYR B 1 182 ? 9.219 -15.195 -7.969 1 96.38 182 TYR B C 1
ATOM 3167 O O . TYR B 1 182 ? 9.328 -14.25 -7.184 1 96.38 182 TYR B O 1
ATOM 3175 N N . VAL B 1 183 ? 10.125 -15.57 -8.766 1 94.31 183 VAL B N 1
ATOM 3176 C CA . VAL B 1 183 ? 11.383 -14.844 -8.836 1 94.31 183 VAL B CA 1
ATOM 3177 C C . VAL B 1 183 ? 11.148 -13.453 -9.438 1 94.31 183 VAL B C 1
ATOM 3179 O O . VAL B 1 183 ? 11.641 -12.453 -8.906 1 94.31 183 VAL B O 1
ATOM 3182 N N . ILE B 1 184 ? 10.375 -13.406 -10.461 1 95.88 184 ILE B N 1
ATOM 3183 C CA . ILE B 1 184 ? 10.047 -12.156 -11.133 1 95.88 184 ILE B CA 1
ATOM 3184 C C . ILE B 1 184 ? 9.352 -11.211 -10.156 1 95.88 184 ILE B C 1
ATOM 3186 O O . ILE B 1 184 ? 9.562 -10 -10.195 1 95.88 184 ILE B O 1
ATOM 3190 N N . LEU B 1 185 ? 8.531 -11.781 -9.32 1 97.56 185 LEU B N 1
ATOM 3191 C CA . LEU B 1 185 ? 7.848 -10.984 -8.305 1 97.56 185 LEU B CA 1
ATOM 3192 C C . LEU B 1 185 ? 8.852 -10.234 -7.441 1 97.56 185 LEU B C 1
ATOM 3194 O O . LEU B 1 185 ? 8.758 -9.008 -7.297 1 97.56 185 LEU B O 1
ATOM 3198 N N . VAL B 1 186 ? 9.82 -10.914 -6.914 1 97.19 186 VAL B N 1
ATOM 3199 C CA . VAL B 1 186 ? 10.805 -10.32 -6.012 1 97.19 186 VAL B CA 1
ATOM 3200 C C . VAL B 1 186 ? 11.68 -9.328 -6.773 1 97.19 186 VAL B C 1
ATOM 3202 O O . VAL B 1 186 ? 12 -8.25 -6.258 1 97.19 186 VAL B O 1
ATOM 3205 N N . GLU B 1 187 ? 11.977 -9.68 -7.973 1 96 187 GLU B N 1
ATOM 3206 C CA . GLU B 1 187 ? 12.781 -8.781 -8.805 1 96 187 GLU B CA 1
ATOM 3207 C C . GLU B 1 187 ? 12.031 -7.492 -9.109 1 96 187 GLU B C 1
ATOM 3209 O O . GLU B 1 187 ? 12.609 -6.406 -9.055 1 96 187 GLU B O 1
ATOM 3214 N N . ALA B 1 188 ? 10.805 -7.648 -9.445 1 97.81 188 ALA B N 1
ATOM 3215 C CA . ALA B 1 188 ? 9.977 -6.477 -9.719 1 97.81 188 ALA B CA 1
ATOM 3216 C C . ALA B 1 188 ? 9.844 -5.598 -8.477 1 97.81 188 ALA B C 1
ATOM 3218 O O . ALA B 1 188 ? 9.859 -4.367 -8.578 1 97.81 188 ALA B O 1
ATOM 3219 N N . GLN B 1 189 ? 9.695 -6.211 -7.348 1 98.31 189 GLN B N 1
ATOM 3220 C CA . GLN B 1 189 ? 9.602 -5.469 -6.094 1 98.31 189 GLN B CA 1
ATOM 3221 C C . GLN B 1 189 ? 10.914 -4.746 -5.785 1 98.31 189 GLN B C 1
ATOM 3223 O O . GLN B 1 189 ? 10.906 -3.596 -5.34 1 98.31 189 GLN B O 1
ATOM 3228 N N . ALA B 1 190 ? 11.984 -5.406 -6.047 1 98 190 ALA B N 1
ATOM 3229 C CA . ALA B 1 190 ? 13.273 -4.742 -5.855 1 98 190 ALA B CA 1
ATOM 3230 C C . ALA B 1 190 ? 13.406 -3.523 -6.762 1 98 190 ALA B C 1
ATOM 3232 O O . ALA B 1 190 ? 13.836 -2.457 -6.32 1 98 190 ALA B O 1
ATOM 3233 N N . ASP B 1 191 ? 13 -3.721 -7.938 1 98.06 191 ASP B N 1
ATOM 3234 C CA . ASP B 1 191 ? 13.07 -2.621 -8.891 1 98.06 191 ASP B CA 1
ATOM 3235 C C . ASP B 1 191 ? 12.172 -1.462 -8.461 1 98.06 191 ASP B C 1
ATOM 3237 O O . ASP B 1 191 ? 12.562 -0.296 -8.586 1 98.06 191 ASP B O 1
ATOM 3241 N N . TYR B 1 192 ? 11.07 -1.739 -8.016 1 98.62 192 TYR B N 1
ATOM 3242 C CA . TYR B 1 192 ? 10.141 -0.725 -7.52 1 98.62 192 TYR B CA 1
ATOM 3243 C C . TYR B 1 192 ? 10.781 0.094 -6.402 1 98.62 192 TYR B C 1
ATOM 3245 O O . TYR B 1 192 ? 10.711 1.325 -6.41 1 98.62 192 TYR B O 1
ATOM 3253 N N . HIS B 1 193 ? 11.305 -0.537 -5.402 1 98.56 193 HIS B N 1
ATOM 3254 C CA . HIS B 1 193 ? 11.922 0.168 -4.285 1 98.56 193 HIS B CA 1
ATOM 3255 C C . HIS B 1 193 ? 13.133 0.972 -4.746 1 98.56 193 HIS B C 1
ATOM 3257 O O . HIS B 1 193 ? 13.375 2.078 -4.254 1 98.56 193 HIS B O 1
ATOM 3263 N N . ARG B 1 194 ? 13.844 0.412 -5.699 1 98.25 194 ARG B N 1
ATOM 3264 C CA . ARG B 1 194 ? 14.984 1.136 -6.25 1 98.25 194 ARG B CA 1
ATOM 3265 C C . ARG B 1 194 ? 14.539 2.426 -6.93 1 98.25 194 ARG B C 1
ATOM 3267 O O . ARG B 1 194 ? 15.086 3.496 -6.664 1 98.25 194 ARG B O 1
ATOM 3274 N N . ARG B 1 195 ? 13.578 2.342 -7.754 1 98.44 195 ARG B N 1
ATOM 3275 C CA . ARG B 1 195 ? 13.086 3.494 -8.508 1 98.44 195 ARG B CA 1
ATOM 3276 C C . ARG B 1 195 ? 12.43 4.512 -7.582 1 98.44 195 ARG B C 1
ATOM 3278 O O . ARG B 1 195 ? 12.586 5.723 -7.766 1 98.44 195 ARG B O 1
ATOM 3285 N N . SER B 1 196 ? 11.719 4.039 -6.648 1 98.62 196 SER B N 1
ATOM 3286 C CA . SER B 1 196 ? 11.07 4.93 -5.691 1 98.62 196 SER B CA 1
ATOM 3287 C C . SER B 1 196 ? 12.102 5.68 -4.852 1 98.62 196 SER B C 1
ATOM 3289 O O . SER B 1 196 ? 11.961 6.879 -4.613 1 98.62 196 SER B O 1
ATOM 3291 N N . LEU B 1 197 ? 13.086 4.93 -4.41 1 98.06 197 LEU B N 1
ATOM 3292 C CA . LEU B 1 197 ? 14.156 5.566 -3.652 1 98.06 197 LEU B CA 1
ATOM 3293 C C . LEU B 1 197 ? 14.867 6.625 -4.492 1 98.06 197 LEU B C 1
ATOM 3295 O O . LEU B 1 197 ? 15.133 7.727 -4.008 1 98.06 197 LEU B O 1
ATOM 3299 N N . ALA B 1 198 ? 15.086 6.293 -5.715 1 97.69 198 ALA B N 1
ATOM 3300 C CA . ALA B 1 198 ? 15.734 7.234 -6.625 1 97.69 198 ALA B CA 1
ATOM 3301 C C . ALA B 1 198 ? 14.883 8.492 -6.805 1 97.69 198 ALA B C 1
ATOM 3303 O O . ALA B 1 198 ? 15.406 9.609 -6.828 1 97.69 198 ALA B O 1
ATOM 3304 N N . ALA B 1 199 ? 13.609 8.32 -6.949 1 96.69 199 ALA B N 1
ATOM 3305 C CA . ALA B 1 199 ? 12.688 9.438 -7.102 1 96.69 199 ALA B CA 1
ATOM 3306 C C . ALA B 1 199 ? 12.727 10.352 -5.883 1 96.69 199 ALA B C 1
ATOM 3308 O O . ALA B 1 199 ? 12.711 11.578 -6.016 1 96.69 199 ALA B O 1
ATOM 3309 N N . LEU B 1 200 ? 12.836 9.789 -4.707 1 96.62 200 LEU B N 1
ATOM 3310 C CA . LEU B 1 200 ? 12.844 10.555 -3.465 1 96.62 200 LEU B CA 1
ATOM 3311 C C . LEU B 1 200 ? 14.188 11.242 -3.258 1 96.62 200 LEU B C 1
ATOM 3313 O O . LEU B 1 200 ? 14.242 12.391 -2.814 1 96.62 200 LEU B O 1
ATOM 3317 N N . GLU B 1 201 ? 15.25 10.508 -3.586 1 93.75 201 GLU B N 1
ATOM 3318 C CA . GLU B 1 201 ? 16.578 11.062 -3.428 1 93.75 201 GLU B CA 1
ATOM 3319 C C . GLU B 1 201 ? 16.797 12.273 -4.34 1 93.75 201 GLU B C 1
ATOM 3321 O O . GLU B 1 201 ? 17.578 13.172 -4.023 1 93.75 201 GLU B O 1
ATOM 3326 N N . GLY B 1 202 ? 16.062 12.297 -5.426 1 90.12 202 GLY B N 1
ATOM 3327 C CA . GLY B 1 202 ? 16.125 13.422 -6.34 1 90.12 202 GLY B CA 1
ATOM 3328 C C . GLY B 1 202 ? 15.469 14.672 -5.789 1 90.12 202 GLY B C 1
ATOM 3329 O O . GLY B 1 202 ? 15.766 15.789 -6.234 1 90.12 202 GLY B O 1
ATOM 3330 N N . VAL B 1 203 ? 14.656 14.539 -4.805 1 89.19 203 VAL B N 1
ATOM 3331 C CA . VAL B 1 203 ? 13.883 15.664 -4.277 1 89.19 203 VAL B CA 1
ATOM 3332 C C . VAL B 1 203 ? 14.445 16.078 -2.92 1 89.19 203 VAL B C 1
ATOM 3334 O O . VAL B 1 203 ? 14.266 17.234 -2.494 1 89.19 203 VAL B O 1
ATOM 3337 N N . LEU B 1 204 ? 15.195 15.227 -2.213 1 85.94 204 LEU B N 1
ATOM 3338 C CA . LEU B 1 204 ? 15.648 15.438 -0.843 1 85.94 204 LEU B CA 1
ATOM 3339 C C . LEU B 1 204 ? 16.578 16.641 -0.761 1 85.94 204 LEU B C 1
ATOM 3341 O O . LEU B 1 204 ? 16.469 17.453 0.165 1 85.94 204 LEU B O 1
ATOM 3345 N N . PRO B 1 205 ? 17.406 16.828 -1.827 1 84.5 205 PRO B N 1
ATOM 3346 C CA . PRO B 1 205 ? 18.25 18.016 -1.773 1 84.5 205 PRO B CA 1
ATOM 3347 C C . PRO B 1 205 ? 17.453 19.328 -1.836 1 84.5 205 PRO B C 1
ATOM 3349 O O . PRO B 1 205 ? 17.797 20.297 -1.154 1 84.5 205 PRO B O 1
ATOM 3352 N N . THR B 1 206 ? 16.438 19.344 -2.619 1 81.38 206 THR B N 1
ATOM 3353 C CA . THR B 1 206 ? 15.578 20.516 -2.713 1 81.38 206 THR B CA 1
ATOM 3354 C C . THR B 1 206 ? 14.891 20.797 -1.379 1 81.38 206 THR B C 1
ATOM 3356 O O . THR B 1 206 ? 14.781 21.953 -0.958 1 81.38 206 THR B O 1
ATOM 3359 N N . ILE B 1 207 ? 14.531 19.797 -0.687 1 82.62 207 ILE B N 1
ATOM 3360 C CA . ILE B 1 207 ? 13.859 19.906 0.604 1 82.62 207 ILE B CA 1
ATOM 3361 C C . ILE B 1 207 ? 14.836 20.438 1.65 1 82.62 207 ILE B C 1
ATOM 3363 O O . ILE B 1 207 ? 14.492 21.344 2.418 1 82.62 207 ILE B O 1
ATOM 3367 N N . GLN B 1 208 ? 16.016 19.969 1.579 1 80.88 208 GLN B N 1
ATOM 3368 C CA . GLN B 1 208 ? 17.031 20.375 2.553 1 80.88 208 GLN B CA 1
ATOM 3369 C C . GLN B 1 208 ? 17.453 21.828 2.322 1 80.88 208 GLN B C 1
ATOM 3371 O O . GLN B 1 208 ? 17.688 22.562 3.279 1 80.88 208 GLN B O 1
ATOM 3376 N N . ASP B 1 209 ? 17.547 22.203 1.072 1 78.12 209 ASP B N 1
ATOM 3377 C CA . ASP B 1 209 ? 17.906 23.578 0.721 1 78.12 209 ASP B CA 1
ATOM 3378 C C . ASP B 1 209 ? 16.828 24.562 1.176 1 78.12 209 ASP B C 1
ATOM 3380 O O . ASP B 1 209 ? 17.141 25.656 1.654 1 78.12 209 ASP B O 1
ATOM 3384 N N . THR B 1 210 ? 15.664 24.172 1.016 1 73.38 210 THR B N 1
ATOM 3385 C CA . THR B 1 210 ? 14.555 25.031 1.397 1 73.38 210 THR B CA 1
ATOM 3386 C C . THR B 1 210 ? 14.484 25.172 2.914 1 73.38 210 THR B C 1
ATOM 3388 O O . THR B 1 210 ? 14.195 26.266 3.422 1 73.38 210 THR B O 1
ATOM 3391 N N . GLU B 1 211 ? 14.789 24.109 3.6 1 71.06 211 GLU B N 1
ATOM 3392 C CA . GLU B 1 211 ? 14.805 24.156 5.059 1 71.06 211 GLU B CA 1
ATOM 3393 C C . GLU B 1 211 ? 15.898 25.078 5.574 1 71.06 211 GLU B C 1
ATOM 3395 O O . GLU B 1 211 ? 15.695 25.797 6.551 1 71.06 211 GLU B O 1
ATOM 3400 N N . SER B 1 212 ? 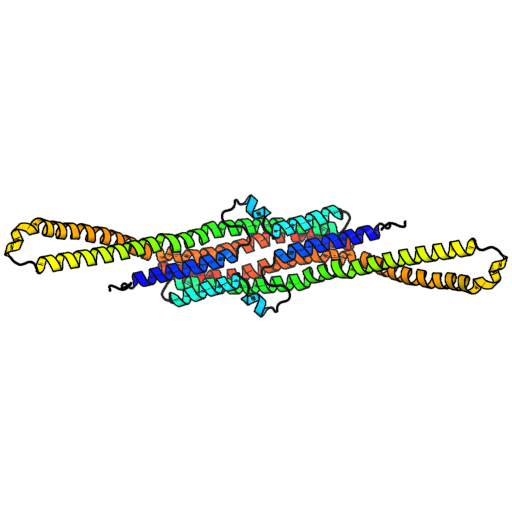17.016 24.953 4.965 1 66.62 212 SER B N 1
ATOM 3401 C CA . SER B 1 212 ? 18.172 25.75 5.387 1 66.62 212 SER B CA 1
ATOM 3402 C C . SER B 1 212 ? 17.969 27.234 5.074 1 66.62 212 SER B C 1
ATOM 3404 O O . SER B 1 212 ? 18.453 28.094 5.805 1 66.62 212 SER B O 1
ATOM 3406 N N . ASP B 1 213 ? 17.469 27.516 4.02 1 57.5 213 ASP B N 1
ATOM 3407 C CA . ASP B 1 213 ? 17.234 28.922 3.664 1 57.5 213 ASP B CA 1
ATOM 3408 C C . ASP B 1 213 ? 16.281 29.578 4.656 1 57.5 213 ASP B C 1
ATOM 3410 O O . ASP B 1 213 ? 16.484 30.734 5.047 1 57.5 213 ASP B O 1
ATOM 3414 N N . LYS B 1 214 ? 15.172 29.062 5.043 1 56.5 214 LYS B N 1
ATOM 3415 C CA . LYS B 1 214 ? 14.172 29.766 5.832 1 56.5 214 LYS B CA 1
ATOM 3416 C C . LYS B 1 214 ? 14.453 29.641 7.324 1 56.5 214 LYS B C 1
ATOM 3418 O O . LYS B 1 214 ? 13.773 30.25 8.148 1 56.5 214 LYS B O 1
ATOM 3423 N N . GLY B 1 215 ? 15.047 28.656 7.875 1 46.09 215 GLY B N 1
ATOM 3424 C CA . GLY B 1 215 ? 15.594 28.938 9.195 1 46.09 215 GLY B CA 1
ATOM 3425 C C . GLY B 1 215 ? 16.281 30.281 9.273 1 46.09 215 GLY B C 1
ATOM 3426 O O . GLY B 1 215 ? 16.5 30.812 10.367 1 46.09 215 GLY B O 1
ATOM 3427 N N . LEU B 1 216 ? 16.875 30.844 8.336 1 39.41 216 LEU B N 1
ATOM 3428 C CA . LEU B 1 216 ? 17.547 32.125 8.359 1 39.41 216 LEU B CA 1
ATOM 3429 C C . LEU B 1 216 ? 16.531 33.281 8.219 1 39.41 216 LEU B C 1
ATOM 3431 O O . LEU B 1 216 ? 16.891 34.438 8.281 1 39.41 216 LEU B O 1
ATOM 3435 N N . LEU B 1 217 ? 15.266 33.125 7.812 1 34.5 217 LEU B N 1
ATOM 3436 C CA . LEU B 1 217 ? 14.484 34.344 7.926 1 34.5 217 LEU B CA 1
ATOM 3437 C C . LEU B 1 217 ? 13.875 34.469 9.32 1 34.5 217 LEU B C 1
ATOM 3439 O O . LEU B 1 217 ? 13.531 33.469 9.945 1 34.5 217 LEU B O 1
#

Solvent-accessible surface area (backbone atoms only — not comparable to full-atom values): 22148 Å² total; per-residue (Å²): 135,89,59,83,73,50,77,62,50,50,49,48,53,50,52,24,51,37,33,42,49,37,36,56,29,48,56,66,57,49,79,52,62,83,95,52,56,69,68,65,26,36,66,65,22,42,45,31,48,26,14,49,40,22,34,50,34,10,62,74,59,26,82,86,29,65,41,14,42,36,25,32,56,44,14,51,46,34,38,52,43,30,51,45,50,40,54,44,51,52,47,44,41,64,67,35,42,47,52,30,45,43,41,32,68,42,55,46,49,51,52,53,50,51,51,53,52,50,52,50,49,49,52,51,46,53,50,50,50,53,55,57,71,69,52,59,78,85,52,54,82,74,36,61,62,54,51,50,45,52,57,48,37,46,55,64,44,48,51,57,46,54,51,48,52,50,52,51,49,52,51,62,71,42,41,66,62,60,22,42,39,46,51,51,49,54,51,50,50,34,49,41,25,48,53,39,29,51,55,40,60,69,44,47,59,60,54,52,51,54,50,59,58,54,72,70,105,136,91,58,84,71,51,78,62,50,51,49,48,54,50,52,26,50,38,31,41,49,37,36,56,31,49,58,65,58,49,78,52,61,82,95,52,56,68,69,64,26,36,65,63,22,42,44,30,48,27,13,49,42,22,36,51,34,10,62,73,58,26,81,86,29,65,41,14,41,37,26,32,57,43,14,51,46,34,38,51,43,28,52,45,50,41,53,45,52,53,48,43,42,63,65,34,43,48,52,29,44,42,42,32,69,42,56,46,49,51,53,53,49,51,52,53,51,50,52,50,50,50,53,52,46,51,52,51,50,53,55,57,71,69,52,60,78,86,51,55,80,73,36,61,63,54,53,51,44,50,58,48,36,46,55,62,43,48,52,58,47,54,52,48,51,50,51,51,49,50,54,63,70,41,42,65,62,60,23,42,39,46,54,48,50,54,50,52,50,34,49,41,24,50,52,40,27,53,55,40,59,68,46,48,60,60,54,50,52,54,51,60,56,52,73,71,104

Nearest PDB structures (foldseek):
  1zww-assembly1_B  TM=8.250E-01  e=6.576E-07  Mus musculus
  2c08-assembly1_A-2  TM=8.376E-01  e=9.695E-07  Rattus norvegicus
  2z0v-assembly1_A  TM=7.857E-01  e=5.968E-07  Homo sapiens
  1x04-assembly1_A-2  TM=8.243E-01  e=1.575E-06  Homo sapiens
  1x03-assembly1_A-2  TM=7.921E-01  e=1.068E-06  Homo sapiens

Organism: NCBI:txid62062

Secondary structure (DSSP, 8-state):
---S-SHHHHHHHHHHHHHHHHHHHHHHH--SPTTS-HHHHHHH-HHHHHHHHHHHHHHHH-TT-HHHHHHHHHHHHHHHHHHHHHHHHHHHIIIIIHHHHHIIIIIHHHHHHHHHHHHHHHHHHHHHHHHHHTS-GGGGGGGHHHHHHHHHHHHHHHHHHHHHHHHHHHHHHTHHHHHHHHHHHHHHHHHHHHHHHHHHHTTHHHHHHHHHHHTT-/---S-SHHHHHHHHHHHHHHHHHHHHHHH--SPTTS-HHHHHHH-HHHHHHHHHHHHHHHH-TT-HHHHHHHHHHHHHHHHHHHHHHHHHHHIIIIIHHHHHIIIIIHHHHHHHHHHHHHHHHHHHHHHHHHHHS-GGGGGGGHHHHHHHHHHHHHHHHHHHHHHHHHHHHHHTHHHHHHHHHHHHHHHHHHHHHHHHHHHTTHHHHHHHHHHHTT-

pLDDT: mean 86.39, std 15.54, range [26.94, 98.62]